Protein AF-A0A0F6YFX2-F1 (afdb_monomer_lite)

Sequence (452 aa):
MERDHGADLSRFRVVQDLFLPDDMHGPFALWHSAVFRRGRPPAFKAYFNPQAYGRGRAQSVVEEALHRLGFDGAWGSLCRTARRGPHLDELKYFALDLVADPKARVKVYVRHHDATAADLEAACSGAESYTPGEVHEFVRAMGGDRERLAARATFTCSALVEGSVRPAATTVYVPICAYAPDDLAVQQRVHAYLVEHGMDPAPYDALVHGYAERPLDAGVGMQSWVAFRRHHDDPRLTVYLATEAAKVHPRGSVPAATGDRLAFASGEAVLRTMSEYDVADHPLVRRLSRGEDATHELLRLTRELCVGLATQRARWVATAGASADAPETRDALELDLARIDAALDARASTRDGFGEELDELLAGRIGPADAIEAIAALLACDAAVQQLLAMIDACGATSLASAPTDAHAALARSVPTARRAIASMRSGAMSVHSAIWEWLDDRYVERFGARS

Foldseek 3Di:
DCVPQVFACPLVVLQVCLFDPPQFDDDDAKDKDWDDDPPDGIWMKIKGFLQRVHQLLSLLSVCVSCVSVQQNLQSVQQCQLQLQACLQWGFGIWMWGRDPDLQTKTKTKTWGAFDFLVSNLRSFVQAPQRDPPPSSVVCCLLLPPDRTPHFATKMKMFIDGPPDSTGNKIKTKDQSLQRFQWQVRNLVSVLVVCVVVVHDCVVVVCVVVVLDPDPGNQATCQFGMWMWMDDPNDIDIDTDGDNCPPHGHGGPDGPPTDPDRPQQPDLVSQLVSLVVDQLCSPSVLVSLCPDPLSQLVLVVLLVLLVVVVVVVVVVVCVVCVVVDPDVVLVVVVVVLVVVVVCVVVVVCVVDDDPDPCVSVVRVVPADSVNSSVSVSVSLNSVSVVVVSVVVSVVVVPPPPPDDDDCVVVVLVPDDPVVNVVVVSVNVSSHRPSSVSVVSVVVVVCVVPVPPD

InterPro domains:
  IPR017795 Aromatic prenyltransferase, NscD-like [PF11991] (36-200)
  IPR033964 Aromatic prenyltransferase [SFLDS00036] (5-229)

Secondary structure (DSSP, 8-state):
-HHHH----HHHHHHHHHH--SS--SS-SEEEEEE--TTSPPEEEEEE-TTTT-TTTHHHHHHHHHHHTT-GGGHHHHHHHTTT-TTTEEEEEEEEE-SSSTTPPEEEEEEETTEEHHHHHHHHTTSTT--TTHHHHHHHHHHTT-SEE-SS-EEEEEEE-TT-SS-SEEEEEE-GGGSSSSHHHHHHHHHHHHHHTT---HHHHHHHHHH-SS-GGG-B-SEEEEEEEEETTEEEEEEEE---SS-PBPTT--TT--------SSHHHHHHHHHTS-GGG-HHHHHHHTSTTHHHHHHHHHHHHHHHHHHHHHHHHHHHTTT---HHHHHHHHHHHHHHHHHHHHHHTT-S--STHHHHHHTTT--HHHHHHHHHHHHHHHHHHHHHHHHHHHHT-S-TT---TTHHHHHTTS-HHHHHHHHHHHTT---HHHHHHHHHHHHHHHHHTT--

Structure (mmCIF, N/CA/C/O backbone):
data_AF-A0A0F6YFX2-F1
#
_entry.id   AF-A0A0F6YFX2-F1
#
loop_
_atom_site.group_PDB
_atom_site.id
_atom_site.type_symbol
_atom_site.label_atom_id
_atom_site.label_alt_id
_atom_site.label_comp_id
_atom_site.label_asym_id
_atom_site.label_entity_id
_atom_site.label_seq_id
_atom_site.pdbx_PDB_ins_code
_atom_site.Cartn_x
_atom_site.Cartn_y
_atom_site.Cartn_z
_atom_site.occupancy
_atom_site.B_iso_or_equiv
_atom_site.auth_seq_id
_atom_site.auth_comp_id
_atom_site.auth_asym_id
_atom_site.auth_atom_id
_atom_site.pdbx_PDB_model_num
ATOM 1 N N . MET A 1 1 ? -20.982 -16.572 1.973 1.00 82.38 1 MET A N 1
ATOM 2 C CA . MET A 1 1 ? -20.831 -15.095 2.073 1.00 82.38 1 MET A CA 1
ATOM 3 C C . MET A 1 1 ? -21.972 -14.374 1.367 1.00 82.38 1 MET A C 1
ATOM 5 O O . MET A 1 1 ? -22.762 -13.755 2.058 1.00 82.38 1 MET A O 1
ATOM 9 N N . GLU A 1 2 ? -22.111 -14.479 0.041 1.00 87.88 2 GLU A N 1
ATOM 10 C CA . GLU A 1 2 ? -23.236 -13.867 -0.698 1.00 87.88 2 GLU A CA 1
ATOM 11 C C . GLU A 1 2 ? -24.591 -14.437 -0.246 1.00 87.88 2 GLU A C 1
ATOM 13 O O . GLU A 1 2 ? -25.407 -13.707 0.302 1.00 87.88 2 GLU A O 1
ATOM 18 N N . ARG A 1 3 ? -24.785 -15.761 -0.343 1.00 88.62 3 ARG A N 1
ATOM 19 C CA . ARG A 1 3 ? -26.034 -16.426 0.076 1.00 88.62 3 ARG A CA 1
ATOM 20 C C . ARG A 1 3 ? -26.391 -16.197 1.549 1.00 88.62 3 ARG A C 1
ATOM 22 O O . ARG A 1 3 ? -27.538 -15.916 1.865 1.00 88.62 3 ARG A O 1
ATOM 29 N N . ASP A 1 4 ? -25.414 -16.344 2.442 1.00 88.25 4 ASP A N 1
ATOM 30 C CA . ASP A 1 4 ? -25.683 -16.414 3.888 1.00 88.25 4 ASP A CA 1
ATOM 31 C C . ASP A 1 4 ? -25.624 -15.039 4.585 1.00 88.25 4 ASP A C 1
ATOM 33 O O . ASP A 1 4 ? -26.126 -14.887 5.697 1.00 88.25 4 ASP A O 1
ATOM 37 N N . HIS A 1 5 ? -25.002 -14.032 3.955 1.00 88.19 5 HIS A N 1
ATOM 38 C CA . HIS A 1 5 ? -24.780 -12.711 4.560 1.00 88.19 5 HIS A CA 1
ATOM 39 C C . HIS A 1 5 ? -25.018 -11.521 3.614 1.00 88.19 5 HIS A C 1
ATOM 41 O O . HIS A 1 5 ? -24.778 -10.385 4.016 1.00 88.19 5 HIS A O 1
ATOM 47 N N . GLY A 1 6 ? -25.466 -11.748 2.375 1.00 89.38 6 GLY A N 1
ATOM 48 C CA . GLY A 1 6 ? -25.773 -10.677 1.421 1.00 89.38 6 GLY A CA 1
ATOM 49 C C . GLY A 1 6 ? -24.551 -9.904 0.915 1.00 89.38 6 GLY A C 1
ATOM 50 O O . GLY A 1 6 ? -24.682 -8.741 0.546 1.00 89.38 6 GLY A O 1
ATOM 51 N N . ALA A 1 7 ? -23.358 -10.510 0.936 1.00 93.81 7 ALA A N 1
ATOM 52 C CA . ALA A 1 7 ? -22.159 -9.893 0.363 1.00 93.81 7 ALA A CA 1
ATOM 53 C C . ALA A 1 7 ? -22.324 -9.677 -1.151 1.00 93.81 7 ALA A C 1
ATOM 55 O O . ALA A 1 7 ? -22.744 -10.599 -1.847 1.00 93.81 7 ALA A O 1
ATOM 56 N N . ASP A 1 8 ? -21.939 -8.506 -1.658 1.00 95.06 8 ASP A N 1
ATOM 57 C CA . ASP A 1 8 ? -21.994 -8.212 -3.092 1.00 95.06 8 ASP A CA 1
ATOM 58 C C . ASP A 1 8 ? -20.695 -8.639 -3.788 1.00 95.06 8 ASP A C 1
ATOM 60 O O . ASP A 1 8 ? -19.607 -8.153 -3.470 1.00 95.06 8 ASP A O 1
ATOM 64 N N . LEU A 1 9 ? -20.819 -9.564 -4.741 1.00 96.38 9 LEU A N 1
ATOM 65 C CA . LEU A 1 9 ? -19.715 -10.105 -5.534 1.00 96.38 9 LEU A CA 1
ATOM 66 C C . LEU A 1 9 ? -19.706 -9.590 -6.981 1.00 96.38 9 LEU A C 1
ATOM 68 O O . LEU A 1 9 ? -18.912 -10.076 -7.786 1.00 96.38 9 LEU A O 1
ATOM 72 N N . SER A 1 10 ? -20.554 -8.621 -7.336 1.00 95.44 10 SER A N 1
ATOM 73 C CA . SER A 1 10 ? -20.630 -8.050 -8.688 1.00 95.44 10 SER A CA 1
ATOM 74 C C . SER A 1 10 ? -19.254 -7.598 -9.203 1.00 95.44 10 SER A C 1
ATOM 76 O O . SER A 1 10 ? -18.747 -8.135 -10.186 1.00 95.44 10 SER A O 1
ATOM 78 N N . ARG A 1 11 ? -18.582 -6.704 -8.468 1.00 96.25 11 ARG A N 1
ATOM 79 C CA . ARG A 1 11 ? -17.242 -6.182 -8.797 1.00 96.25 11 ARG A CA 1
ATOM 80 C C . ARG A 1 11 ? -16.144 -7.237 -8.708 1.00 96.25 11 ARG A C 1
ATOM 82 O O . ARG A 1 11 ? -15.180 -7.167 -9.458 1.00 96.25 11 ARG A O 1
ATOM 89 N N . PHE A 1 12 ? -16.290 -8.217 -7.814 1.00 97.38 12 PHE A N 1
ATOM 90 C CA . PHE A 1 12 ? -15.363 -9.348 -7.727 1.00 97.38 12 PHE A CA 1
ATOM 91 C C . PHE A 1 12 ? -15.342 -10.122 -9.049 1.00 97.38 12 PHE A C 1
ATOM 93 O O . PHE A 1 12 ? -14.275 -10.363 -9.606 1.00 97.38 12 PHE A O 1
ATOM 100 N N . ARG A 1 13 ? -16.523 -10.460 -9.582 1.00 97.25 13 ARG A N 1
ATOM 101 C CA . ARG A 1 13 ? -16.665 -11.263 -10.807 1.00 97.25 13 ARG A CA 1
ATOM 102 C C . ARG A 1 13 ? -16.113 -10.565 -12.051 1.00 97.25 13 ARG A C 1
ATOM 104 O O . ARG A 1 13 ? -15.653 -11.254 -12.951 1.00 97.25 13 ARG A O 1
ATOM 111 N N . VAL A 1 14 ? -16.137 -9.231 -12.083 1.00 97.38 14 VAL A N 1
ATOM 112 C CA . VAL A 1 14 ? -15.634 -8.407 -13.202 1.00 97.38 14 VAL A CA 1
ATOM 113 C C . VAL A 1 14 ? -14.116 -8.515 -13.391 1.00 97.38 14 VAL A C 1
ATOM 115 O O . VAL A 1 14 ? -13.623 -8.387 -14.511 1.00 97.38 14 VAL A O 1
ATOM 118 N N . VAL A 1 15 ? -13.369 -8.729 -12.304 1.00 97.62 15 VAL A N 1
ATOM 119 C CA . VAL A 1 15 ? -11.895 -8.707 -12.322 1.00 97.62 15 VAL A CA 1
ATOM 120 C C . VAL A 1 15 ? -11.255 -10.044 -11.956 1.00 97.62 15 VAL A C 1
ATOM 122 O O . VAL A 1 15 ? -10.034 -10.143 -11.946 1.00 97.62 15 VAL A O 1
ATOM 125 N N . GLN A 1 16 ? -12.041 -11.068 -11.618 1.00 96.75 16 GLN A N 1
ATOM 126 C CA . GLN A 1 16 ? -11.509 -12.328 -11.086 1.00 96.75 16 GLN A CA 1
ATOM 127 C C . GLN A 1 16 ? -10.513 -13.019 -12.035 1.00 96.75 16 GLN A C 1
ATOM 129 O O . GLN A 1 16 ? -9.508 -13.536 -11.564 1.00 96.75 16 GLN A O 1
ATOM 134 N N . ASP A 1 17 ? -10.732 -12.967 -13.351 1.00 95.25 17 ASP A N 1
ATOM 135 C CA . ASP A 1 17 ? -9.848 -13.541 -14.379 1.00 95.25 17 ASP A CA 1
ATOM 136 C C . ASP A 1 17 ? -8.467 -12.864 -14.427 1.00 95.25 17 ASP A C 1
ATOM 138 O O . ASP A 1 17 ? -7.463 -13.492 -14.759 1.00 95.25 17 ASP A O 1
ATOM 142 N N . LEU A 1 18 ? -8.385 -11.592 -14.029 1.00 94.62 18 LEU A N 1
ATOM 143 C CA . LEU A 1 18 ? -7.122 -10.851 -13.957 1.00 94.62 18 LEU A CA 1
ATOM 144 C C . LEU A 1 18 ? -6.258 -11.251 -12.761 1.00 94.62 18 LEU A C 1
ATOM 146 O O . LEU A 1 18 ? -5.068 -10.953 -12.737 1.00 94.62 18 LEU A O 1
ATOM 150 N N . PHE A 1 19 ? -6.848 -11.865 -11.740 1.00 95.88 19 PHE A N 1
ATOM 151 C CA . PHE A 1 19 ? -6.156 -12.146 -10.483 1.00 95.88 19 PHE A CA 1
ATOM 152 C C . PHE A 1 19 ? -6.118 -13.629 -10.119 1.00 95.88 19 PHE A C 1
ATOM 154 O O . PHE A 1 19 ? -5.355 -14.001 -9.230 1.00 95.88 19 PHE A O 1
ATOM 161 N N . LEU A 1 20 ? -6.928 -14.462 -10.777 1.00 95.19 20 LEU A N 1
ATOM 162 C CA . LEU A 1 20 ? -7.048 -15.896 -10.522 1.00 95.19 20 LEU A CA 1
ATOM 163 C C . LEU A 1 20 ? -6.809 -16.711 -11.812 1.00 95.19 20 LEU A C 1
ATOM 165 O O . LEU A 1 20 ? -7.725 -17.403 -12.258 1.00 95.19 20 LEU A O 1
ATOM 169 N N . PRO A 1 21 ? -5.616 -16.617 -12.436 1.00 92.06 21 PRO A N 1
ATOM 170 C CA . PRO A 1 21 ? -5.242 -17.506 -13.533 1.00 92.06 21 PRO A CA 1
ATOM 171 C C . PRO A 1 21 ? -5.081 -18.954 -13.062 1.00 92.06 21 PRO A C 1
ATOM 173 O O . PRO A 1 21 ? -4.841 -19.206 -11.880 1.00 92.06 21 PRO A O 1
ATOM 176 N N . ASP A 1 22 ? -5.140 -19.892 -14.011 1.00 88.88 22 ASP A N 1
ATOM 177 C CA . ASP A 1 22 ? -4.915 -21.319 -13.748 1.00 88.88 22 ASP A CA 1
ATOM 178 C C . ASP A 1 22 ? -3.494 -21.600 -13.228 1.00 88.88 22 ASP A C 1
ATOM 180 O O . ASP A 1 22 ? -3.320 -22.408 -12.314 1.00 88.88 22 ASP A O 1
ATOM 184 N N . ASP A 1 23 ? -2.486 -20.914 -13.780 1.00 88.06 23 ASP A N 1
ATOM 185 C CA . ASP A 1 23 ? -1.097 -20.968 -13.315 1.00 88.06 23 ASP A CA 1
ATOM 186 C C . ASP A 1 23 ? -0.726 -19.653 -12.626 1.00 88.06 23 ASP A C 1
ATOM 188 O O . ASP A 1 23 ? -0.573 -18.607 -13.262 1.00 88.06 23 ASP A O 1
ATOM 192 N N . MET A 1 24 ? -0.655 -19.693 -11.296 1.00 88.81 24 MET A N 1
ATOM 193 C CA . MET A 1 24 ? -0.547 -18.500 -10.471 1.00 88.81 24 MET A CA 1
ATOM 194 C C . MET A 1 24 ? 0.804 -18.411 -9.765 1.00 88.81 24 MET A C 1
ATOM 196 O O . MET A 1 24 ? 1.221 -19.306 -9.029 1.00 88.81 24 MET A O 1
ATOM 200 N N . HIS A 1 25 ? 1.436 -17.248 -9.888 1.00 82.31 25 HIS A N 1
ATOM 201 C CA . HIS A 1 25 ? 2.654 -16.904 -9.173 1.00 82.31 25 HIS A CA 1
ATOM 202 C C . HIS A 1 25 ? 2.379 -16.293 -7.792 1.00 82.31 25 HIS A C 1
ATOM 204 O O . HIS A 1 25 ? 1.430 -15.537 -7.567 1.00 82.31 25 HIS A O 1
ATOM 210 N N . GLY A 1 26 ? 3.320 -16.518 -6.876 1.00 82.81 26 GLY A N 1
ATOM 211 C CA . GLY A 1 26 ? 3.377 -15.835 -5.588 1.00 82.81 26 GLY A CA 1
ATOM 212 C C . GLY A 1 26 ? 2.711 -16.594 -4.436 1.00 82.81 26 GLY A C 1
ATOM 213 O O . GLY A 1 26 ? 2.206 -17.700 -4.600 1.00 82.81 26 GLY A O 1
ATOM 214 N N . PRO A 1 27 ? 2.755 -16.022 -3.221 1.00 82.19 27 PRO A N 1
ATOM 215 C CA . PRO A 1 27 ? 2.501 -16.777 -1.996 1.00 82.19 27 PRO A CA 1
ATOM 216 C C . PRO A 1 27 ? 1.014 -16.935 -1.642 1.00 82.19 27 PRO A C 1
ATOM 218 O O . PRO A 1 27 ? 0.698 -17.592 -0.653 1.00 82.19 27 PRO A O 1
ATOM 221 N N . PHE A 1 28 ? 0.100 -16.298 -2.381 1.00 90.44 28 PHE A N 1
ATOM 222 C CA . PHE A 1 28 ? -1.342 -16.407 -2.158 1.00 90.44 28 PHE A CA 1
ATOM 223 C C . PHE A 1 28 ? -2.127 -16.046 -3.427 1.00 90.44 28 PHE A C 1
ATOM 225 O O . PHE A 1 28 ? -1.640 -15.280 -4.259 1.00 90.44 28 PHE A O 1
ATOM 232 N N . ALA A 1 29 ? -3.352 -16.571 -3.523 1.00 89.88 29 ALA A N 1
ATOM 233 C CA . ALA A 1 29 ? -4.325 -16.213 -4.558 1.00 89.88 29 ALA A CA 1
ATOM 234 C C . ALA A 1 29 ? -5.290 -15.143 -4.063 1.00 89.88 29 ALA A C 1
ATOM 236 O O . ALA A 1 29 ? -5.375 -14.031 -4.585 1.00 89.88 29 ALA A O 1
ATOM 237 N N . LEU A 1 30 ? -6.001 -15.504 -2.998 1.00 94.88 30 LEU A N 1
ATOM 238 C CA . LEU A 1 30 ? -7.088 -14.732 -2.446 1.00 94.88 30 LEU A CA 1
ATOM 239 C C . LEU A 1 30 ? -7.053 -14.832 -0.924 1.00 94.88 30 LEU A C 1
ATOM 241 O O . LEU A 1 30 ? -7.056 -15.926 -0.360 1.00 94.88 30 LEU A O 1
ATOM 245 N N . TRP A 1 31 ? -7.078 -13.683 -0.261 1.00 96.88 31 TRP A N 1
ATOM 246 C CA . TRP A 1 31 ? -7.463 -13.584 1.143 1.00 96.88 31 TRP A CA 1
ATOM 247 C C . TRP A 1 31 ? -8.812 -12.890 1.263 1.00 96.88 31 TRP A C 1
ATOM 249 O O . TRP A 1 31 ? -9.232 -12.141 0.380 1.00 96.88 31 TRP A O 1
ATOM 259 N N . HIS A 1 32 ? -9.484 -13.099 2.390 1.00 96.00 32 HIS A N 1
ATOM 260 C CA . HIS A 1 32 ? -10.689 -12.356 2.719 1.00 96.00 32 HIS A CA 1
ATOM 261 C C . HIS A 1 32 ? -10.628 -11.812 4.144 1.00 96.00 32 HIS A C 1
ATOM 263 O O . HIS A 1 32 ? -9.914 -12.320 5.004 1.00 96.00 32 HIS A O 1
ATOM 269 N N . SER A 1 33 ? -11.399 -10.758 4.398 1.00 95.81 33 SER A N 1
ATOM 270 C CA . SER A 1 33 ? -11.583 -10.185 5.733 1.00 95.81 33 SER A CA 1
ATOM 271 C C . SER A 1 33 ? -13.068 -10.045 6.028 1.00 95.81 33 SER A C 1
ATOM 273 O O . SER A 1 33 ? -13.851 -9.716 5.136 1.00 95.81 33 SER A O 1
ATOM 275 N N . ALA A 1 34 ? -13.442 -10.284 7.283 1.00 95.50 34 ALA A N 1
ATOM 276 C CA . ALA A 1 34 ? -14.745 -9.939 7.830 1.00 95.50 34 ALA A CA 1
ATOM 277 C C . ALA A 1 34 ? -14.584 -8.761 8.800 1.00 95.50 34 ALA A C 1
ATOM 279 O O . ALA A 1 34 ? -13.667 -8.733 9.620 1.00 95.50 34 ALA A O 1
ATOM 280 N N . VAL A 1 35 ? -15.470 -7.776 8.694 1.00 94.81 35 VAL A N 1
ATOM 281 C CA . VAL A 1 35 ? -15.490 -6.571 9.521 1.00 94.81 35 VAL A CA 1
ATOM 282 C C . VAL A 1 35 ? -16.757 -6.585 10.355 1.00 94.81 35 VAL A C 1
ATOM 284 O O . VAL A 1 35 ? -17.862 -6.489 9.822 1.00 94.81 35 VAL A O 1
ATOM 287 N N . PHE A 1 36 ? -16.582 -6.642 11.671 1.00 94.62 36 PHE A N 1
ATOM 288 C CA . PHE A 1 36 ? -17.675 -6.600 12.632 1.00 94.62 36 PHE A CA 1
ATOM 289 C C . PHE A 1 36 ? -17.810 -5.195 13.213 1.00 94.62 36 PHE A C 1
ATOM 291 O O . PHE A 1 36 ? -16.828 -4.563 13.602 1.00 94.62 36 PHE A O 1
ATOM 298 N N . ARG A 1 37 ? -19.044 -4.693 13.268 1.00 92.69 37 ARG A N 1
ATOM 299 C CA . ARG A 1 37 ? -19.394 -3.448 13.958 1.00 92.69 37 ARG A CA 1
ATOM 300 C C . ARG A 1 37 ? -20.610 -3.706 14.828 1.00 92.69 37 ARG A C 1
ATOM 302 O O . ARG A 1 37 ? -21.523 -4.420 14.420 1.00 92.69 37 ARG A O 1
ATOM 309 N N . ARG A 1 38 ? -20.636 -3.106 16.019 1.00 94.19 38 ARG A N 1
ATOM 310 C CA . ARG A 1 38 ? -21.748 -3.267 16.960 1.00 94.19 38 ARG A CA 1
ATOM 311 C C . ARG A 1 38 ? -23.076 -2.906 16.282 1.00 94.19 38 ARG A C 1
ATOM 313 O O . ARG A 1 38 ? -23.203 -1.828 15.706 1.00 94.19 38 ARG A O 1
ATOM 320 N N . GLY A 1 39 ? -24.045 -3.819 16.347 1.00 93.81 39 GLY A N 1
ATOM 321 C CA . GLY A 1 39 ? -25.389 -3.622 15.795 1.00 93.81 39 GLY A CA 1
ATOM 322 C C . GLY A 1 39 ? -25.475 -3.592 14.264 1.00 93.81 39 GLY A C 1
ATOM 323 O O . GLY A 1 39 ? -26.480 -3.130 13.732 1.00 93.81 39 GLY A O 1
ATOM 324 N N . ARG A 1 40 ? -24.441 -4.038 13.538 1.00 90.69 40 ARG A N 1
ATOM 325 C CA . ARG A 1 40 ? -24.438 -4.103 12.068 1.00 90.69 40 ARG A CA 1
ATOM 326 C C . ARG A 1 40 ? -24.117 -5.523 11.593 1.00 90.69 40 ARG A C 1
ATOM 328 O O . ARG A 1 40 ? -23.359 -6.216 12.274 1.00 90.69 40 ARG A O 1
ATOM 335 N N . PRO A 1 41 ? -24.648 -5.951 10.432 1.00 89.69 41 PRO A N 1
ATOM 336 C CA . PRO A 1 41 ? -24.225 -7.204 9.820 1.00 89.69 41 PRO A CA 1
ATOM 337 C C . PRO A 1 41 ? -22.723 -7.162 9.484 1.00 89.69 41 PRO A C 1
ATOM 339 O O . PRO A 1 41 ? -22.168 -6.072 9.284 1.00 89.69 41 PRO A O 1
ATOM 342 N N . PRO A 1 42 ? -22.054 -8.326 9.426 1.00 92.31 42 PRO A N 1
ATOM 343 C CA . PRO A 1 42 ? -20.661 -8.392 9.013 1.00 92.31 42 PRO A CA 1
ATOM 344 C C . PRO A 1 42 ? -20.507 -7.884 7.579 1.00 92.31 42 PRO A C 1
ATOM 346 O O . PRO A 1 42 ? -21.267 -8.259 6.690 1.00 92.31 42 PRO A O 1
ATOM 349 N N . ALA A 1 43 ? -19.502 -7.042 7.358 1.00 93.19 43 ALA A N 1
ATOM 350 C CA . ALA A 1 43 ? -19.090 -6.629 6.021 1.00 93.19 43 ALA A CA 1
ATOM 351 C C . ALA A 1 43 ? -17.859 -7.425 5.592 1.00 93.19 43 ALA A C 1
ATOM 353 O O . ALA A 1 43 ? -17.021 -7.770 6.425 1.00 93.19 43 ALA A O 1
ATOM 354 N N . PHE A 1 44 ? -17.714 -7.682 4.297 1.00 96.00 44 PHE A N 1
ATOM 355 C CA . PHE A 1 44 ? -16.647 -8.536 3.786 1.00 96.00 44 PHE A CA 1
ATOM 356 C C . PHE A 1 44 ? -15.744 -7.813 2.800 1.00 96.00 44 PHE A C 1
ATOM 358 O O . PHE A 1 44 ? -16.136 -6.819 2.193 1.00 96.00 44 PHE A O 1
ATOM 365 N N . LYS A 1 45 ? -14.517 -8.314 2.661 1.00 97.81 45 LYS A N 1
ATOM 366 C CA . LYS A 1 45 ? -13.537 -7.825 1.690 1.00 97.81 45 LYS A CA 1
ATOM 367 C C . LYS A 1 45 ? -12.794 -8.982 1.050 1.00 97.81 45 LYS A C 1
ATOM 369 O O . LYS A 1 45 ? -12.484 -9.944 1.750 1.00 97.81 45 LYS A O 1
ATOM 374 N N . ALA A 1 46 ? -12.459 -8.837 -0.225 1.00 98.06 46 ALA A N 1
ATOM 375 C CA . ALA A 1 46 ? -11.554 -9.718 -0.958 1.00 98.06 46 ALA A CA 1
ATOM 376 C C . ALA A 1 46 ? -10.209 -9.019 -1.176 1.00 98.06 46 ALA A C 1
ATOM 378 O O . ALA A 1 46 ? -10.188 -7.812 -1.404 1.00 98.06 46 ALA A O 1
ATOM 379 N N . TYR A 1 47 ? -9.112 -9.770 -1.113 1.00 98.38 47 TYR A N 1
ATOM 380 C CA . TYR A 1 47 ? -7.747 -9.311 -1.362 1.00 98.38 47 TYR A CA 1
ATOM 381 C C . TYR A 1 47 ? -7.090 -10.250 -2.366 1.00 98.38 47 TYR A C 1
ATOM 383 O O . TYR A 1 47 ? -6.839 -11.412 -2.057 1.00 98.38 47 TYR A O 1
ATOM 391 N N . PHE A 1 48 ? -6.805 -9.727 -3.544 1.00 98.00 48 PHE A N 1
ATOM 392 C CA . PHE A 1 48 ? -6.140 -10.400 -4.642 1.00 98.00 48 PHE A CA 1
ATOM 393 C C . PHE A 1 48 ? -4.641 -10.115 -4.643 1.00 98.00 48 PHE A C 1
ATOM 395 O O . PHE A 1 48 ? -4.193 -9.083 -4.128 1.00 98.00 48 PHE A O 1
ATOM 402 N N . ASN A 1 49 ? -3.884 -11.011 -5.273 1.00 95.75 49 ASN A N 1
ATOM 403 C CA . ASN A 1 49 ? -2.465 -10.848 -5.559 1.00 95.75 49 ASN A CA 1
ATOM 404 C C . ASN A 1 49 ? -2.257 -10.209 -6.948 1.00 95.75 49 ASN A C 1
ATOM 406 O O . ASN A 1 49 ? -2.431 -10.895 -7.953 1.00 95.75 49 ASN A O 1
ATOM 410 N N . PRO A 1 50 ? -1.823 -8.936 -7.053 1.00 92.50 50 PRO A N 1
ATOM 411 C CA . PRO A 1 50 ? -1.503 -8.311 -8.340 1.00 92.50 50 PRO A CA 1
ATOM 412 C C . PRO A 1 50 ? -0.402 -9.025 -9.126 1.00 92.50 50 PRO A C 1
ATOM 414 O O . PRO A 1 50 ? -0.267 -8.819 -10.324 1.00 92.50 50 PRO A O 1
ATOM 417 N N . GLN A 1 51 ? 0.401 -9.853 -8.460 1.00 88.56 51 GLN A N 1
ATOM 418 C CA . GLN A 1 51 ? 1.546 -10.549 -9.041 1.00 88.56 51 GLN A CA 1
ATOM 419 C C . GLN A 1 51 ? 1.193 -11.972 -9.466 1.00 88.56 51 GLN A C 1
ATOM 421 O O . GLN A 1 51 ? 2.093 -12.798 -9.585 1.00 88.56 51 GLN A O 1
ATOM 426 N N . ALA A 1 52 ? -0.093 -12.268 -9.677 1.00 88.62 52 ALA A N 1
ATOM 427 C CA . ALA A 1 52 ? -0.558 -13.576 -10.133 1.00 88.62 52 ALA A CA 1
ATOM 428 C C . ALA A 1 52 ? 0.137 -14.035 -11.432 1.00 88.62 52 ALA A C 1
ATOM 430 O O . ALA A 1 52 ? 0.385 -15.221 -11.590 1.00 88.62 52 ALA A O 1
ATOM 431 N N . TYR A 1 53 ? 0.549 -13.095 -12.290 1.00 81.75 53 TYR A N 1
ATOM 432 C CA . TYR A 1 53 ? 1.337 -13.328 -13.512 1.00 81.75 53 TYR A CA 1
ATOM 433 C C . TYR A 1 53 ? 2.820 -12.926 -13.363 1.00 81.75 53 TYR A C 1
ATOM 435 O O . TYR A 1 53 ? 3.488 -12.568 -14.330 1.00 81.75 53 TYR A O 1
ATOM 443 N N . GLY A 1 54 ? 3.330 -12.878 -12.132 1.00 78.75 54 GLY A N 1
ATOM 444 C CA . GLY A 1 54 ? 4.665 -12.378 -11.814 1.00 78.75 54 GLY A CA 1
ATOM 445 C C . GLY A 1 54 ? 4.725 -10.868 -11.541 1.00 78.75 54 GLY A C 1
ATOM 446 O O . GLY A 1 54 ? 3.796 -10.099 -11.795 1.00 78.75 54 GLY A O 1
ATOM 447 N N . ARG A 1 55 ? 5.854 -10.423 -10.975 1.00 77.00 55 ARG A N 1
ATOM 448 C CA . ARG A 1 55 ? 6.021 -9.055 -10.444 1.00 77.00 55 ARG A CA 1
ATOM 449 C C . ARG A 1 55 ? 5.982 -7.968 -11.519 1.00 77.00 55 ARG A C 1
ATOM 451 O O . ARG A 1 55 ? 5.443 -6.897 -11.256 1.00 77.00 55 ARG A O 1
ATOM 458 N N . GLY A 1 56 ? 6.513 -8.245 -12.712 1.00 70.06 56 GLY A N 1
ATOM 459 C CA . GLY A 1 56 ? 6.522 -7.290 -13.827 1.00 70.06 56 GLY A CA 1
ATOM 460 C C . GLY A 1 56 ? 5.114 -6.934 -14.312 1.00 70.06 56 GLY A C 1
ATOM 461 O O . GLY A 1 56 ? 4.841 -5.789 -14.651 1.00 70.06 56 GLY A O 1
ATOM 462 N N . ARG A 1 57 ? 4.173 -7.882 -14.250 1.00 76.62 57 ARG A N 1
ATOM 463 C CA . ARG A 1 57 ? 2.797 -7.700 -14.739 1.00 76.62 57 ARG A CA 1
ATOM 464 C C . ARG A 1 57 ? 1.881 -6.957 -13.768 1.00 76.62 57 ARG A C 1
ATOM 466 O O . ARG A 1 57 ? 0.808 -6.519 -14.181 1.00 76.62 57 ARG A O 1
ATOM 473 N N . ALA A 1 58 ? 2.297 -6.747 -12.520 1.00 84.50 58 ALA A N 1
ATOM 474 C CA . ALA A 1 58 ? 1.426 -6.218 -11.470 1.00 84.50 58 ALA A CA 1
ATOM 475 C C . ALA A 1 58 ? 0.786 -4.864 -11.805 1.00 84.50 58 ALA A C 1
ATOM 477 O O . ALA A 1 58 ? -0.391 -4.658 -11.519 1.00 84.50 58 ALA A O 1
ATOM 478 N N . GLN A 1 59 ? 1.526 -3.951 -12.442 1.00 82.75 59 GLN A N 1
ATOM 479 C CA . GLN A 1 59 ? 0.972 -2.653 -12.838 1.00 82.75 59 GLN A CA 1
ATOM 480 C C . GLN A 1 59 ? -0.117 -2.801 -13.909 1.00 82.75 59 GLN A C 1
ATOM 482 O O . GLN A 1 59 ? -1.196 -2.240 -13.754 1.00 82.75 59 GLN A O 1
ATOM 487 N N . SER A 1 60 ? 0.137 -3.614 -14.942 1.00 77.81 60 SER A N 1
ATOM 488 C CA . SER A 1 60 ? -0.818 -3.867 -16.034 1.00 77.81 60 SER A CA 1
ATOM 489 C C . SER A 1 60 ? -2.118 -4.505 -15.540 1.00 77.81 60 SER A C 1
ATOM 491 O O . SER A 1 60 ? -3.204 -4.123 -15.968 1.00 77.81 60 SER A O 1
ATOM 493 N N . VAL A 1 61 ? -2.007 -5.436 -14.588 1.00 89.56 61 VAL A N 1
ATOM 494 C CA . VAL A 1 61 ? -3.142 -6.127 -13.969 1.00 89.56 61 VAL A CA 1
ATOM 495 C C . VAL A 1 61 ? -3.986 -5.150 -13.151 1.00 89.56 61 VAL A C 1
ATOM 497 O O . VAL A 1 61 ? -5.209 -5.146 -13.264 1.00 89.56 61 VAL A O 1
ATOM 500 N N . VAL A 1 62 ? -3.349 -4.295 -12.342 1.00 93.25 62 VAL A N 1
ATOM 501 C CA . VAL A 1 62 ? -4.068 -3.319 -11.510 1.00 93.25 62 VAL A CA 1
ATOM 502 C C . VAL A 1 62 ? -4.733 -2.239 -12.357 1.00 93.25 62 VAL A C 1
ATOM 504 O O . VAL A 1 62 ? -5.881 -1.905 -12.083 1.00 93.25 62 VAL A O 1
ATOM 507 N N . GLU A 1 63 ? -4.059 -1.696 -13.371 1.00 88.38 63 GLU A N 1
ATOM 508 C CA . GLU A 1 63 ? -4.666 -0.682 -14.239 1.00 88.38 63 GLU A CA 1
ATOM 509 C C . GLU A 1 63 ? -5.851 -1.253 -15.028 1.00 88.38 63 GLU A C 1
ATOM 511 O O . GLU A 1 63 ? -6.910 -0.632 -15.071 1.00 88.38 63 GLU A O 1
ATOM 516 N N . GLU A 1 64 ? -5.721 -2.461 -15.585 1.00 88.69 64 GLU A N 1
ATOM 517 C CA . GLU A 1 64 ? -6.832 -3.148 -16.254 1.00 88.69 64 GLU A CA 1
ATOM 518 C C . GLU A 1 64 ? -8.004 -3.393 -15.292 1.00 88.69 64 GLU A C 1
ATOM 520 O O . GLU A 1 64 ? -9.156 -3.135 -15.635 1.00 88.69 64 GLU A O 1
ATOM 525 N N . ALA A 1 65 ? -7.733 -3.815 -14.054 1.00 96.25 65 ALA A N 1
ATOM 526 C CA . ALA A 1 65 ? -8.778 -3.986 -13.050 1.00 96.25 65 ALA A CA 1
ATOM 527 C C . ALA A 1 65 ? -9.479 -2.662 -12.704 1.00 96.25 65 ALA A C 1
ATOM 529 O O . ALA A 1 65 ? -10.694 -2.639 -12.517 1.00 96.25 65 ALA A O 1
ATOM 530 N N . LEU A 1 66 ? -8.737 -1.554 -12.623 1.00 94.44 66 LEU A N 1
ATOM 531 C CA . LEU A 1 66 ? -9.311 -0.226 -12.401 1.00 94.44 66 LEU A CA 1
ATOM 532 C C . LEU A 1 66 ? -10.178 0.208 -13.581 1.00 94.44 66 LEU A C 1
ATOM 534 O O . LEU A 1 66 ? -11.296 0.659 -13.349 1.00 94.44 66 LEU A O 1
ATOM 538 N N . HIS A 1 67 ? -9.706 0.010 -14.812 1.00 90.38 67 HIS A N 1
ATOM 539 C CA . HIS A 1 67 ? -10.459 0.288 -16.034 1.00 90.38 67 HIS A CA 1
ATOM 540 C C . HIS A 1 67 ? -11.802 -0.456 -16.050 1.00 90.38 67 HIS A C 1
ATOM 542 O O . HIS A 1 67 ? -12.858 0.168 -16.120 1.00 90.38 67 HIS A O 1
ATOM 548 N N . ARG A 1 68 ? -11.791 -1.784 -15.860 1.00 94.94 68 ARG A N 1
ATOM 549 C CA . ARG A 1 68 ? -13.023 -2.600 -15.840 1.00 94.94 68 ARG A CA 1
ATOM 550 C C . ARG A 1 68 ? -14.010 -2.201 -14.743 1.00 94.94 68 ARG A C 1
ATOM 552 O O . ARG A 1 68 ? -15.198 -2.495 -14.840 1.00 94.94 68 ARG A O 1
ATOM 559 N N . LEU A 1 69 ? -13.521 -1.565 -13.681 1.00 95.25 69 LEU A N 1
ATOM 560 C CA . LEU A 1 69 ? -14.330 -1.076 -12.569 1.00 95.25 69 LEU A CA 1
ATOM 561 C C . LEU A 1 69 ? -14.719 0.407 -12.704 1.00 95.25 69 LEU A C 1
ATOM 563 O O . LEU A 1 69 ? -15.378 0.912 -11.796 1.00 95.25 69 LEU A O 1
ATOM 567 N N . GLY A 1 70 ? -14.321 1.097 -13.780 1.00 93.38 70 GLY A N 1
ATOM 568 C CA . GLY A 1 70 ? -14.644 2.506 -14.043 1.00 93.38 70 GLY A CA 1
ATOM 569 C C . GLY A 1 70 ? -13.758 3.528 -13.315 1.00 93.38 70 GLY A C 1
ATOM 570 O O . GLY A 1 70 ? -14.218 4.618 -12.986 1.00 93.38 70 GLY A O 1
ATOM 571 N N . PHE A 1 71 ? -12.502 3.181 -13.013 1.00 93.00 71 PHE A N 1
ATOM 572 C CA . PHE A 1 71 ? -11.537 4.012 -12.270 1.00 93.00 71 PHE A CA 1
ATOM 573 C C . PHE A 1 71 ? -10.355 4.494 -13.130 1.00 93.00 71 PHE A C 1
ATOM 575 O O . PHE A 1 71 ? -9.262 4.718 -12.607 1.00 93.00 71 PHE A O 1
ATOM 582 N N . ASP A 1 72 ? -10.549 4.676 -14.436 1.00 82.44 72 ASP A N 1
ATOM 583 C CA . ASP A 1 72 ? -9.497 5.070 -15.389 1.00 82.44 72 ASP A CA 1
ATOM 584 C C . ASP A 1 72 ? -8.684 6.291 -14.943 1.00 82.44 72 ASP A C 1
ATOM 586 O O . ASP A 1 72 ? -7.450 6.292 -14.972 1.00 82.44 72 ASP A O 1
ATOM 590 N N . GLY A 1 73 ? -9.373 7.326 -14.455 1.00 81.44 73 GLY A N 1
ATOM 591 C CA . GLY A 1 73 ? -8.746 8.571 -14.011 1.00 81.44 73 GLY A CA 1
ATOM 592 C C . GLY A 1 73 ? -7.882 8.435 -12.752 1.00 81.44 73 GLY A C 1
ATOM 593 O O . GLY A 1 73 ? -7.090 9.329 -12.461 1.00 81.44 73 GLY A O 1
ATOM 594 N N . ALA A 1 74 ? -7.995 7.332 -12.004 1.00 87.31 74 ALA A N 1
ATOM 595 C CA . ALA A 1 74 ? -7.275 7.141 -10.748 1.00 87.31 74 ALA A CA 1
ATOM 596 C C . ALA A 1 74 ? -5.832 6.648 -10.933 1.00 87.31 74 ALA A C 1
ATOM 598 O O . ALA A 1 74 ? -5.009 6.825 -10.027 1.00 87.31 74 ALA A O 1
ATOM 599 N N . TRP A 1 75 ? -5.505 6.045 -12.084 1.00 85.25 75 TRP A N 1
ATOM 600 C CA . TRP A 1 75 ? -4.210 5.391 -12.303 1.00 85.25 75 TRP A CA 1
ATOM 601 C C . TRP A 1 75 ? -3.025 6.339 -12.097 1.00 85.25 75 TRP A C 1
ATOM 603 O O . TRP A 1 75 ? -2.129 6.044 -11.306 1.00 85.25 75 TRP A O 1
ATOM 613 N N . GLY A 1 76 ? -3.067 7.533 -12.697 1.00 77.56 76 GLY A N 1
ATOM 614 C CA . GLY A 1 76 ? -2.000 8.528 -12.541 1.00 77.56 76 GLY A CA 1
ATOM 615 C C . GLY A 1 76 ? -1.771 8.941 -11.082 1.00 77.56 76 GLY A C 1
ATOM 616 O O . GLY A 1 76 ? -0.638 9.185 -10.669 1.00 77.56 76 GLY A O 1
ATOM 617 N N . SER A 1 77 ? -2.825 8.961 -10.255 1.00 81.31 77 SER A N 1
ATOM 618 C CA . SER A 1 77 ? -2.671 9.228 -8.823 1.00 81.31 77 SER A CA 1
ATOM 619 C C . SER A 1 77 ? -2.060 8.065 -8.051 1.00 81.31 77 SER A C 1
ATOM 621 O O . SER A 1 77 ? -1.337 8.310 -7.088 1.00 81.31 77 SER A O 1
ATOM 623 N N . LEU A 1 78 ? -2.330 6.824 -8.451 1.00 84.31 78 LEU A N 1
ATOM 624 C CA . LEU A 1 78 ? -1.737 5.637 -7.835 1.00 84.31 78 LEU A CA 1
ATOM 625 C C . LEU A 1 78 ? -0.260 5.475 -8.204 1.00 84.31 78 LEU A C 1
ATOM 627 O O . LEU A 1 78 ? 0.532 5.076 -7.352 1.00 84.31 78 LEU A O 1
ATOM 631 N N . CYS A 1 79 ? 0.140 5.853 -9.423 1.00 79.00 79 CYS A N 1
ATOM 632 C CA . CYS A 1 79 ? 1.551 5.885 -9.818 1.00 79.00 79 CYS A CA 1
ATOM 633 C C . CYS A 1 79 ? 2.387 6.770 -8.882 1.00 79.00 79 CYS A C 1
ATOM 635 O O . CYS A 1 79 ? 3.506 6.402 -8.536 1.00 79.00 79 CYS A O 1
ATOM 637 N N . ARG A 1 80 ? 1.826 7.883 -8.383 1.00 77.81 80 ARG A N 1
ATOM 638 C CA . ARG A 1 80 ? 2.501 8.741 -7.392 1.00 77.81 80 ARG A CA 1
ATOM 639 C C . ARG A 1 80 ? 2.735 8.045 -6.050 1.00 77.81 80 ARG A C 1
ATOM 641 O O . ARG A 1 80 ? 3.737 8.318 -5.395 1.00 77.81 80 ARG A O 1
ATOM 648 N N . THR A 1 81 ? 1.849 7.132 -5.650 1.00 83.50 81 THR A N 1
ATOM 649 C CA . THR A 1 81 ? 2.039 6.314 -4.444 1.00 83.50 81 THR A CA 1
ATOM 650 C C . THR A 1 81 ? 3.182 5.313 -4.625 1.00 83.50 81 THR A C 1
ATOM 652 O O . THR A 1 81 ? 3.865 5.020 -3.654 1.00 83.50 81 THR A O 1
ATOM 655 N N . ALA A 1 82 ? 3.452 4.845 -5.848 1.00 83.00 82 ALA A N 1
ATOM 656 C CA . ALA A 1 82 ? 4.557 3.934 -6.169 1.00 83.00 82 ALA A CA 1
ATOM 657 C C . ALA A 1 82 ? 5.706 4.604 -6.956 1.00 83.00 82 ALA A C 1
ATOM 659 O O . ALA A 1 82 ? 6.309 3.998 -7.846 1.00 83.00 82 ALA A O 1
ATOM 660 N N . ARG A 1 83 ? 6.000 5.875 -6.650 1.00 76.88 83 ARG A N 1
ATOM 661 C CA . ARG A 1 83 ? 6.921 6.713 -7.441 1.00 76.88 83 ARG A CA 1
ATOM 662 C C . ARG A 1 83 ? 8.375 6.229 -7.458 1.00 76.88 83 ARG A C 1
ATOM 664 O O . ARG A 1 83 ? 9.103 6.569 -8.379 1.00 76.88 83 ARG A O 1
ATOM 671 N N . ARG A 1 84 ? 8.804 5.433 -6.470 1.00 73.88 84 ARG A N 1
ATOM 672 C CA . ARG A 1 84 ? 10.185 4.924 -6.345 1.00 73.88 84 ARG A CA 1
ATOM 673 C C . ARG A 1 84 ? 10.382 3.601 -7.099 1.00 73.88 84 ARG A C 1
ATOM 675 O O . ARG A 1 84 ? 11.356 2.891 -6.868 1.00 73.88 84 ARG A O 1
ATOM 682 N N . GLY A 1 85 ? 9.438 3.239 -7.972 1.00 64.56 85 GLY A N 1
ATOM 683 C CA . GLY A 1 85 ? 9.495 2.043 -8.809 1.00 64.56 85 GLY A CA 1
ATOM 684 C C . GLY A 1 85 ? 9.185 0.726 -8.074 1.00 64.56 85 GLY A C 1
ATOM 685 O O . GLY A 1 85 ? 9.374 0.637 -6.876 1.00 64.56 85 GLY A O 1
ATOM 686 N N . PRO A 1 86 ? 8.787 -0.354 -8.768 1.00 66.00 86 PRO A N 1
ATOM 687 C CA . PRO A 1 86 ? 8.300 -1.638 -8.270 1.00 66.00 86 PRO A CA 1
ATOM 688 C C . PRO A 1 86 ? 9.339 -2.475 -7.526 1.00 66.00 86 PRO A C 1
ATOM 690 O O . PRO A 1 86 ? 8.979 -3.512 -6.961 1.00 66.00 86 PRO A O 1
ATOM 693 N N . HIS A 1 87 ? 10.614 -2.074 -7.525 1.00 69.31 87 HIS A N 1
ATOM 694 C CA . HIS A 1 87 ? 11.626 -2.716 -6.685 1.00 69.31 87 HIS A CA 1
ATOM 695 C C . HIS A 1 87 ? 11.622 -2.140 -5.266 1.00 69.31 87 HIS A C 1
ATOM 697 O O . HIS A 1 87 ? 11.861 -2.892 -4.321 1.00 69.31 87 HIS A O 1
ATOM 703 N N . LEU A 1 88 ? 11.300 -0.848 -5.104 1.00 76.94 88 LEU A N 1
ATOM 704 C CA . LEU A 1 88 ? 11.109 -0.220 -3.794 1.00 76.94 88 LEU A CA 1
ATOM 705 C C . LEU A 1 88 ? 9.641 -0.045 -3.400 1.00 76.94 88 LEU A C 1
ATOM 707 O O . LEU A 1 88 ? 9.354 -0.009 -2.213 1.00 76.94 88 LEU A O 1
ATOM 711 N N . ASP A 1 89 ? 8.726 0.024 -4.356 1.00 84.81 89 ASP A N 1
ATOM 712 C CA . ASP A 1 89 ? 7.299 0.303 -4.210 1.00 84.81 89 ASP A CA 1
ATOM 713 C C . ASP A 1 89 ? 6.481 -0.770 -4.952 1.00 84.81 89 ASP A C 1
ATOM 715 O O . ASP A 1 89 ? 5.987 -0.587 -6.063 1.00 84.81 89 ASP A O 1
ATOM 719 N N . GLU A 1 90 ? 6.357 -1.941 -4.335 1.00 86.81 90 GLU A N 1
ATOM 720 C CA . GLU A 1 90 ? 5.747 -3.136 -4.920 1.00 86.81 90 GLU A CA 1
ATOM 721 C C . GLU A 1 90 ? 4.214 -3.125 -4.763 1.00 86.81 90 GLU A C 1
ATOM 723 O O . GLU A 1 90 ? 3.699 -3.144 -3.644 1.00 86.81 90 GLU A O 1
ATOM 728 N N . LEU A 1 91 ? 3.460 -3.197 -5.866 1.00 90.50 91 LEU A N 1
ATOM 729 C CA . LEU A 1 91 ? 2.012 -3.452 -5.819 1.00 90.50 91 LEU A CA 1
ATOM 730 C C . LEU A 1 91 ? 1.751 -4.852 -5.251 1.00 90.50 91 LEU A C 1
ATOM 732 O O . LEU A 1 91 ? 2.064 -5.857 -5.895 1.00 90.50 91 LEU A O 1
ATOM 736 N N . LYS A 1 92 ? 1.200 -4.916 -4.033 1.00 92.19 92 LYS A N 1
ATOM 737 C CA . LYS A 1 92 ? 1.111 -6.169 -3.267 1.00 92.19 92 LYS A CA 1
ATOM 738 C C . LYS A 1 92 ? -0.289 -6.722 -3.104 1.00 92.19 92 LYS A C 1
ATOM 740 O O . LYS A 1 92 ? -0.454 -7.937 -3.134 1.00 92.19 92 LYS A O 1
ATOM 745 N N . TYR A 1 93 ? -1.275 -5.854 -2.911 1.00 96.62 93 TYR A N 1
ATOM 746 C CA . TYR A 1 93 ? -2.663 -6.271 -2.747 1.00 96.62 93 TYR A CA 1
ATOM 747 C C . TYR A 1 93 ? -3.574 -5.377 -3.576 1.00 96.62 93 TYR A C 1
ATOM 749 O O . TYR A 1 93 ? -3.442 -4.151 -3.554 1.00 96.62 93 TYR A O 1
ATOM 757 N N . PHE A 1 94 ? -4.533 -5.997 -4.249 1.00 98.06 94 PHE A N 1
ATOM 758 C CA . PHE A 1 94 ? -5.704 -5.323 -4.795 1.00 98.06 94 PHE A CA 1
ATOM 759 C C . PHE A 1 94 ? -6.915 -5.818 -4.017 1.00 98.06 94 PHE A C 1
ATOM 761 O O . PHE A 1 94 ? -7.081 -7.022 -3.863 1.00 98.06 94 PHE A O 1
ATOM 768 N N . ALA A 1 95 ? -7.738 -4.932 -3.469 1.00 98.38 95 ALA A N 1
ATOM 769 C CA . ALA A 1 95 ? -8.829 -5.348 -2.603 1.00 98.38 95 ALA A CA 1
ATOM 770 C C . ALA A 1 95 ? -10.143 -4.637 -2.900 1.00 98.38 95 ALA A C 1
ATOM 772 O O . ALA A 1 95 ? -10.170 -3.467 -3.276 1.00 98.38 95 ALA A O 1
ATOM 773 N N . LEU A 1 96 ? -11.231 -5.366 -2.677 1.00 98.31 96 LEU A N 1
ATOM 774 C CA . LEU A 1 96 ? -12.600 -4.917 -2.885 1.00 98.31 96 LEU A CA 1
ATOM 775 C C . LEU A 1 96 ? -13.372 -5.015 -1.574 1.00 98.31 96 LEU A C 1
ATOM 777 O O . LEU A 1 96 ? -13.332 -6.057 -0.915 1.00 98.31 96 LEU A O 1
ATOM 781 N N . ASP A 1 97 ? -14.101 -3.959 -1.214 1.00 97.75 97 ASP A N 1
ATOM 782 C CA . ASP A 1 97 ? -15.203 -4.088 -0.260 1.00 97.75 97 ASP A CA 1
ATOM 783 C C . ASP A 1 97 ? -16.377 -4.808 -0.962 1.00 97.75 97 ASP A C 1
ATOM 785 O O . ASP A 1 97 ? -16.839 -4.367 -2.011 1.00 97.75 97 ASP A O 1
ATOM 789 N N . LEU A 1 98 ? -16.853 -5.919 -0.392 1.00 96.44 98 LEU A N 1
ATOM 790 C CA . LEU A 1 98 ? -17.892 -6.793 -0.963 1.00 96.44 98 LEU A CA 1
ATOM 791 C C . LEU A 1 98 ? -19.281 -6.410 -0.435 1.00 96.44 98 LEU A C 1
ATOM 793 O O . LEU A 1 98 ? -19.953 -7.187 0.252 1.00 96.44 98 LEU A O 1
ATOM 797 N N . VAL A 1 99 ? -19.668 -5.160 -0.674 1.00 91.81 99 VAL A N 1
ATOM 798 C CA . VAL A 1 99 ? -20.928 -4.570 -0.209 1.00 91.81 99 VAL A CA 1
ATOM 799 C C . VAL A 1 99 ? -21.555 -3.745 -1.328 1.00 91.81 99 VAL A C 1
ATOM 801 O O . VAL A 1 99 ? -20.854 -3.002 -2.009 1.00 91.81 99 VAL A O 1
ATOM 804 N N . ALA A 1 100 ? -22.874 -3.854 -1.484 1.00 86.38 100 ALA A N 1
ATOM 805 C CA . ALA A 1 100 ? -23.651 -3.041 -2.413 1.00 86.38 100 ALA A CA 1
ATOM 806 C C . ALA A 1 100 ? -23.882 -1.637 -1.820 1.00 86.38 100 ALA A C 1
ATOM 808 O O . ALA A 1 100 ? -24.953 -1.330 -1.297 1.00 86.38 100 ALA A O 1
ATOM 809 N N . ASP A 1 101 ? -22.840 -0.807 -1.829 1.00 86.06 101 ASP A N 1
ATOM 810 C CA . ASP A 1 101 ? -22.843 0.573 -1.330 1.00 86.06 101 ASP A CA 1
ATOM 811 C C . ASP A 1 101 ? -22.047 1.449 -2.317 1.00 86.06 101 ASP A C 1
ATOM 813 O O . ASP A 1 101 ? -20.940 1.054 -2.687 1.00 86.06 101 ASP A O 1
ATOM 817 N N . PRO A 1 102 ? -22.528 2.640 -2.723 1.00 79.62 102 PRO A N 1
ATOM 818 C CA . PRO A 1 102 ? -21.740 3.584 -3.530 1.00 79.62 102 PRO A CA 1
ATOM 819 C C . PRO A 1 102 ? -20.381 3.954 -2.905 1.00 79.62 102 PRO A C 1
ATOM 821 O O . PRO A 1 102 ? -19.436 4.344 -3.588 1.00 79.62 102 PRO A O 1
ATOM 824 N N . LYS A 1 103 ? -20.246 3.806 -1.582 1.00 85.50 103 LYS A N 1
ATOM 825 C CA . LYS A 1 103 ? -18.994 3.993 -0.836 1.00 85.50 103 LYS A CA 1
ATOM 826 C C . LYS A 1 103 ? -18.138 2.724 -0.757 1.00 85.50 103 LYS A C 1
ATOM 828 O O . LYS A 1 103 ? -17.130 2.734 -0.045 1.00 85.50 103 LYS A O 1
ATOM 833 N N . ALA A 1 104 ? -18.508 1.632 -1.429 1.00 91.81 104 ALA A N 1
ATOM 834 C CA . ALA A 1 104 ? -17.706 0.416 -1.506 1.00 91.81 104 ALA A CA 1
ATOM 835 C C . ALA A 1 104 ? -16.390 0.705 -2.233 1.00 91.81 104 ALA A C 1
ATOM 837 O O . ALA A 1 104 ? -16.366 1.177 -3.374 1.00 91.81 104 ALA A O 1
ATOM 838 N N . ARG A 1 105 ? -15.269 0.427 -1.568 1.00 96.38 105 ARG A N 1
ATOM 839 C CA . ARG A 1 105 ? -13.961 0.872 -2.053 1.00 96.38 105 ARG A CA 1
ATOM 840 C C . ARG A 1 105 ? -13.267 -0.178 -2.905 1.00 96.38 105 ARG A C 1
ATOM 842 O O . ARG A 1 105 ? -13.270 -1.360 -2.557 1.00 96.38 105 ARG A O 1
ATOM 849 N N . VAL A 1 106 ? -12.568 0.299 -3.932 1.00 97.75 106 VAL A N 1
ATOM 850 C CA . VAL A 1 106 ? -11.372 -0.371 -4.463 1.00 97.75 106 VAL A CA 1
ATOM 851 C C . VAL A 1 106 ? -10.175 0.101 -3.659 1.00 97.75 106 VAL A C 1
ATOM 853 O O . VAL A 1 106 ? -10.058 1.277 -3.314 1.00 97.75 106 VAL A O 1
ATOM 856 N N . LYS A 1 107 ? -9.286 -0.825 -3.326 1.00 98.31 107 LYS A N 1
ATOM 857 C CA . LYS A 1 107 ? -8.115 -0.556 -2.507 1.00 98.31 107 LYS A CA 1
ATOM 858 C C . LYS A 1 107 ? -6.867 -1.109 -3.172 1.00 98.31 107 LYS A C 1
ATOM 860 O O . LYS A 1 107 ? -6.810 -2.298 -3.469 1.00 98.31 107 LYS A O 1
ATOM 865 N N . VAL A 1 108 ? -5.857 -0.267 -3.338 1.00 97.88 108 VAL A N 1
ATOM 866 C CA . VAL A 1 108 ? -4.566 -0.654 -3.916 1.00 97.88 108 VAL A CA 1
ATOM 867 C C . VAL A 1 108 ? -3.491 -0.484 -2.857 1.00 97.88 108 VAL A C 1
ATOM 869 O O . VAL A 1 108 ? -3.369 0.588 -2.264 1.00 97.88 108 VAL A O 1
ATOM 872 N N . TYR A 1 109 ? -2.747 -1.555 -2.594 1.00 98.06 109 TYR A N 1
ATOM 873 C CA . TYR A 1 109 ? -1.696 -1.587 -1.589 1.00 98.06 109 TYR A CA 1
ATOM 874 C C . TYR A 1 109 ? -0.321 -1.599 -2.240 1.00 98.06 109 TYR A C 1
ATOM 876 O O . TYR A 1 109 ? -0.026 -2.473 -3.060 1.00 98.06 109 TYR A O 1
ATOM 884 N N . VAL A 1 110 ? 0.532 -0.686 -1.793 1.00 96.00 110 VAL A N 1
ATOM 885 C CA . VAL A 1 110 ? 1.935 -0.601 -2.194 1.00 96.00 110 VAL A CA 1
ATOM 886 C C . VAL A 1 110 ? 2.796 -0.971 -0.995 1.00 96.00 110 VAL A C 1
ATOM 888 O O . VAL A 1 110 ? 2.594 -0.457 0.103 1.00 96.00 110 VAL A O 1
ATOM 891 N N . ARG A 1 111 ? 3.732 -1.897 -1.188 1.00 94.75 111 ARG A N 1
ATOM 892 C CA . ARG A 1 111 ? 4.755 -2.267 -0.215 1.00 94.75 111 ARG A CA 1
ATOM 893 C C . ARG A 1 111 ? 5.994 -1.419 -0.457 1.00 94.75 111 ARG A C 1
ATOM 895 O O . ARG A 1 111 ? 6.558 -1.472 -1.542 1.00 94.75 111 ARG A O 1
ATOM 902 N N . HIS A 1 112 ? 6.438 -0.699 0.562 1.00 94.00 112 HIS A N 1
ATOM 903 C CA . HIS A 1 112 ? 7.546 0.240 0.471 1.00 94.00 112 HIS A CA 1
ATOM 904 C C . HIS A 1 112 ? 8.791 -0.331 1.153 1.00 94.00 112 HIS A C 1
ATOM 906 O O . HIS A 1 112 ? 8.925 -0.331 2.380 1.00 94.00 112 HIS A O 1
ATOM 912 N N . HIS A 1 113 ? 9.713 -0.851 0.353 1.00 89.12 113 HIS A N 1
ATOM 913 C CA . HIS A 1 113 ? 11.014 -1.317 0.804 1.00 89.12 113 HIS A CA 1
ATOM 914 C C . HIS A 1 113 ? 11.898 -0.120 1.158 1.00 89.12 113 HIS A C 1
ATOM 916 O O . HIS A 1 113 ? 11.861 0.916 0.489 1.00 89.12 113 HIS A O 1
ATOM 922 N N . ASP A 1 114 ? 12.679 -0.285 2.230 1.00 89.44 114 ASP A N 1
ATOM 923 C CA . ASP A 1 114 ? 13.709 0.665 2.672 1.00 89.44 114 ASP A CA 1
ATOM 924 C C . ASP A 1 114 ? 13.222 2.124 2.776 1.00 89.44 114 ASP A C 1
ATOM 926 O O . ASP A 1 114 ? 13.945 3.074 2.480 1.00 89.44 114 ASP A O 1
ATOM 930 N N . ALA A 1 115 ? 11.954 2.303 3.153 1.00 93.56 115 ALA A N 1
ATOM 931 C CA . ALA A 1 115 ? 11.298 3.600 3.120 1.00 93.56 115 ALA A CA 1
ATOM 932 C C . ALA A 1 115 ? 11.672 4.483 4.305 1.00 93.56 115 ALA A C 1
ATOM 934 O O . ALA A 1 115 ? 11.760 4.020 5.446 1.00 93.56 115 ALA A O 1
ATOM 935 N N . THR A 1 116 ? 11.848 5.769 4.017 1.00 96.00 116 THR A N 1
ATOM 936 C CA . THR A 1 116 ? 11.908 6.829 5.024 1.00 96.00 116 THR A CA 1
ATOM 937 C C . THR A 1 116 ? 10.501 7.335 5.357 1.00 96.00 116 THR A C 1
ATOM 939 O O . THR A 1 116 ? 9.537 7.086 4.628 1.00 96.00 116 THR A O 1
ATOM 942 N N . ALA A 1 117 ? 10.376 8.099 6.443 1.00 97.06 117 ALA A N 1
ATOM 943 C CA . ALA A 1 117 ? 9.138 8.812 6.759 1.00 97.06 117 ALA A CA 1
ATOM 944 C C . ALA A 1 117 ? 8.730 9.789 5.639 1.00 97.06 117 ALA A C 1
ATOM 946 O O . ALA A 1 117 ? 7.557 9.859 5.286 1.00 97.06 117 ALA A O 1
ATOM 947 N N . ALA A 1 118 ? 9.701 10.469 5.019 1.00 96.31 118 ALA A N 1
ATOM 948 C CA . ALA A 1 118 ? 9.465 11.377 3.896 1.00 96.31 118 ALA A CA 1
ATOM 949 C C . ALA A 1 118 ? 8.968 10.652 2.632 1.00 96.31 118 ALA A C 1
ATOM 951 O O . ALA A 1 118 ? 8.120 11.177 1.909 1.00 96.31 118 ALA A O 1
ATOM 952 N N . ASP A 1 119 ? 9.453 9.434 2.371 1.00 95.25 119 ASP A N 1
ATOM 953 C CA . ASP A 1 119 ? 8.955 8.622 1.257 1.00 95.25 119 ASP A CA 1
ATOM 954 C C . ASP A 1 119 ? 7.478 8.265 1.441 1.00 95.25 119 ASP A C 1
ATOM 956 O O . ASP A 1 119 ? 6.690 8.378 0.501 1.00 95.25 119 ASP A O 1
ATOM 960 N N . LEU A 1 120 ? 7.096 7.862 2.657 1.00 97.50 120 LEU A N 1
ATOM 961 C CA . LEU A 1 120 ? 5.725 7.458 2.972 1.00 97.50 120 LEU A CA 1
ATOM 962 C C . LEU A 1 120 ? 4.766 8.651 3.022 1.00 97.50 120 LEU A C 1
ATOM 964 O O . LEU A 1 120 ? 3.642 8.536 2.532 1.00 97.50 120 LEU A O 1
ATOM 968 N N . GLU A 1 121 ? 5.214 9.792 3.549 1.00 97.06 121 GLU A N 1
ATOM 969 C CA . GLU A 1 121 ? 4.490 11.068 3.491 1.00 97.06 121 GLU A CA 1
ATOM 970 C C . GLU A 1 121 ? 4.140 11.408 2.040 1.00 97.06 121 GLU A C 1
ATOM 972 O O . GLU A 1 121 ? 2.976 11.606 1.684 1.00 97.06 121 GLU A O 1
ATOM 977 N N . ALA A 1 122 ? 5.142 11.378 1.162 1.00 93.31 122 ALA A N 1
ATOM 978 C CA . ALA A 1 122 ? 4.936 11.705 -0.234 1.00 93.31 122 ALA A CA 1
ATOM 979 C C . ALA A 1 122 ? 4.032 10.696 -0.957 1.00 93.31 122 ALA A C 1
ATOM 981 O O . ALA A 1 122 ? 3.196 11.105 -1.763 1.00 93.31 122 ALA A O 1
ATOM 982 N N . ALA A 1 123 ? 4.132 9.402 -0.638 1.00 93.31 123 ALA A N 1
ATOM 983 C CA . ALA A 1 123 ? 3.237 8.378 -1.176 1.00 93.31 123 ALA A CA 1
ATOM 984 C C . ALA A 1 123 ? 1.765 8.598 -0.763 1.00 93.31 123 ALA A C 1
ATOM 986 O O . ALA A 1 123 ? 0.847 8.231 -1.505 1.00 93.31 123 ALA A O 1
ATOM 987 N N . CYS A 1 124 ? 1.532 9.226 0.397 1.00 95.56 124 CYS A N 1
ATOM 988 C CA . CYS A 1 124 ? 0.202 9.564 0.907 1.00 95.56 124 CYS A CA 1
ATOM 989 C C . CYS A 1 124 ? -0.331 10.919 0.408 1.00 95.56 124 CYS A C 1
ATOM 991 O O . CYS A 1 124 ? -1.548 11.110 0.402 1.00 95.56 124 CYS A O 1
ATOM 993 N N . SER A 1 125 ? 0.545 11.819 -0.052 1.00 93.25 125 SER A N 1
ATOM 994 C CA . SER A 1 125 ? 0.219 13.213 -0.409 1.00 93.25 125 SER A CA 1
ATOM 995 C C . SER A 1 125 ? -0.828 13.388 -1.516 1.00 93.25 125 SER A C 1
ATOM 997 O O . SER A 1 125 ? -1.465 14.432 -1.621 1.00 93.25 125 SER A O 1
ATOM 999 N N . GLY A 1 126 ? -1.035 12.359 -2.344 1.00 89.44 126 GLY A N 1
ATOM 1000 C CA . GLY A 1 126 ? -2.027 12.377 -3.420 1.00 89.44 126 GLY A CA 1
ATOM 1001 C C . GLY A 1 126 ? -3.475 12.132 -2.977 1.00 89.44 126 GLY A C 1
ATOM 1002 O O . GLY A 1 126 ? -4.369 12.223 -3.820 1.00 89.44 126 GLY A O 1
ATOM 1003 N N . ALA A 1 127 ? -3.717 11.777 -1.711 1.00 93.25 127 ALA A N 1
ATOM 1004 C CA . ALA A 1 127 ? -5.059 11.506 -1.200 1.00 93.25 127 ALA A CA 1
ATOM 1005 C C . ALA A 1 127 ? -5.825 12.788 -0.849 1.00 93.25 127 ALA A C 1
ATOM 1007 O O . ALA A 1 127 ? -5.241 13.772 -0.410 1.00 93.25 127 ALA A O 1
ATOM 1008 N N . GLU A 1 128 ? -7.151 12.754 -0.965 1.00 93.12 128 GLU A N 1
ATOM 1009 C CA . GLU A 1 128 ? -8.014 13.884 -0.593 1.00 93.12 128 GLU A CA 1
ATOM 1010 C C . GLU A 1 128 ? -7.957 14.192 0.906 1.00 93.12 128 GLU A C 1
ATOM 1012 O O . GLU A 1 128 ? -7.973 15.352 1.300 1.00 93.12 128 GLU A O 1
ATOM 1017 N N . SER A 1 129 ? -7.834 13.161 1.745 1.00 92.31 129 SER A N 1
ATOM 1018 C CA . SER A 1 129 ? -7.746 13.295 3.203 1.00 92.31 129 SER A CA 1
ATOM 1019 C C . SER A 1 129 ? -6.337 13.618 3.723 1.00 92.31 129 SER A C 1
ATOM 1021 O O . SER A 1 129 ? -6.051 13.333 4.887 1.00 92.31 129 SER A O 1
ATOM 1023 N N . TYR A 1 130 ? -5.413 14.042 2.862 1.00 93.88 130 TYR A N 1
ATOM 1024 C CA . TYR A 1 130 ? -4.019 14.256 3.241 1.00 93.88 130 TYR A CA 1
ATOM 1025 C C . TYR A 1 130 ? -3.852 15.528 4.079 1.00 93.88 130 TYR A C 1
ATOM 1027 O O . TYR A 1 130 ? -4.281 16.607 3.677 1.00 93.88 130 TYR A O 1
ATOM 1035 N N . THR A 1 131 ? -3.151 15.392 5.203 1.00 94.69 131 THR A N 1
ATOM 1036 C CA . THR A 1 131 ? -2.708 16.505 6.044 1.00 94.69 131 THR A CA 1
ATOM 1037 C C . THR A 1 131 ? -1.182 16.467 6.121 1.00 94.69 131 THR A C 1
ATOM 1039 O O . THR A 1 131 ? -0.644 15.457 6.585 1.00 94.69 131 THR A O 1
ATOM 1042 N N . PRO A 1 132 ? -0.475 17.527 5.683 1.00 95.81 132 PRO A N 1
ATOM 1043 C CA . PRO A 1 132 ? 0.982 17.564 5.721 1.00 95.81 132 PRO A CA 1
ATOM 1044 C C . PRO A 1 132 ? 1.551 17.348 7.127 1.00 95.81 132 PRO A C 1
ATOM 1046 O O . PRO A 1 132 ? 1.120 17.988 8.083 1.00 95.81 132 PRO A O 1
ATOM 1049 N N . GLY A 1 133 ? 2.555 16.484 7.231 1.00 96.31 133 GLY A N 1
ATOM 1050 C CA . GLY A 1 133 ? 3.327 16.206 8.440 1.00 96.31 133 GLY A CA 1
ATOM 1051 C C . GLY A 1 133 ? 2.834 15.013 9.259 1.00 96.31 133 GLY A C 1
ATOM 1052 O O . GLY A 1 133 ? 3.649 14.375 9.923 1.00 96.31 133 GLY A O 1
ATOM 1053 N N . GLU A 1 134 ? 1.549 14.652 9.183 1.00 95.75 134 GLU A N 1
ATOM 1054 C CA . GLU A 1 134 ? 0.980 13.611 10.053 1.00 95.75 134 GLU A CA 1
ATOM 1055 C C . GLU A 1 134 ? 1.525 12.213 9.753 1.00 95.75 134 GLU A C 1
ATOM 1057 O O . GLU A 1 134 ? 1.786 11.434 10.671 1.00 95.75 134 GLU A O 1
ATOM 1062 N N . VAL A 1 135 ? 1.711 11.867 8.472 1.00 97.00 135 VAL A N 1
ATOM 1063 C CA . VAL A 1 135 ? 2.261 10.553 8.112 1.00 97.00 135 VAL A CA 1
ATOM 1064 C C . VAL A 1 135 ? 3.731 10.486 8.513 1.00 97.00 135 VAL A C 1
ATOM 1066 O O . VAL A 1 135 ? 4.164 9.473 9.062 1.00 97.00 135 VAL A O 1
ATOM 1069 N N . HIS A 1 136 ? 4.487 11.562 8.307 1.00 97.19 136 HIS A N 1
ATOM 1070 C CA . HIS A 1 136 ? 5.874 11.663 8.734 1.00 97.19 136 HIS A CA 1
ATOM 1071 C C . HIS A 1 136 ? 6.015 11.471 10.252 1.00 97.19 136 HIS A C 1
ATOM 1073 O O . HIS A 1 136 ? 6.816 10.644 10.695 1.00 97.19 136 HIS A O 1
ATOM 1079 N N . GLU A 1 137 ? 5.223 12.193 11.047 1.00 96.94 137 GLU A N 1
ATOM 1080 C CA . GLU A 1 137 ? 5.188 12.074 12.507 1.00 96.94 137 GLU A CA 1
ATOM 1081 C C . GLU A 1 137 ? 4.813 10.658 12.955 1.00 96.94 137 GLU A C 1
ATOM 1083 O O . GLU A 1 137 ? 5.564 10.021 13.699 1.00 96.94 137 GLU A O 1
ATOM 1088 N N . PHE A 1 138 ? 3.710 10.118 12.430 1.00 97.94 138 PHE A N 1
ATOM 1089 C CA . PHE A 1 138 ? 3.250 8.768 12.745 1.00 97.94 138 PHE A CA 1
ATOM 1090 C C . PHE A 1 138 ? 4.318 7.706 12.443 1.00 97.94 138 PHE A C 1
ATOM 1092 O O . PHE A 1 138 ? 4.593 6.829 13.266 1.00 97.94 138 PHE A O 1
ATOM 1099 N N . VAL A 1 139 ? 4.953 7.777 11.269 1.00 98.06 139 VAL A N 1
ATOM 1100 C CA . VAL A 1 139 ? 5.986 6.813 10.869 1.00 98.06 139 VAL A CA 1
ATOM 1101 C C . VAL A 1 139 ? 7.190 6.881 11.803 1.00 98.06 139 VAL A C 1
ATOM 1103 O O . VAL A 1 139 ? 7.730 5.832 12.158 1.00 98.06 139 VAL A O 1
ATOM 1106 N N . ARG A 1 140 ? 7.603 8.079 12.230 1.00 97.06 140 ARG A N 1
ATOM 1107 C CA . ARG A 1 140 ? 8.704 8.250 13.190 1.00 97.06 140 ARG A CA 1
ATOM 1108 C C . ARG A 1 140 ? 8.338 7.692 14.563 1.00 97.06 140 ARG A C 1
ATOM 1110 O O . ARG A 1 140 ? 9.126 6.936 15.124 1.00 97.06 140 ARG A O 1
ATOM 1117 N N . ALA A 1 141 ? 7.131 7.965 15.057 1.00 97.12 141 ALA A N 1
ATOM 1118 C CA . ALA A 1 141 ? 6.665 7.438 16.338 1.00 97.12 141 ALA A CA 1
ATOM 1119 C C . ALA A 1 141 ? 6.637 5.897 16.355 1.00 97.12 141 ALA A C 1
ATOM 1121 O O . ALA A 1 141 ? 7.130 5.259 17.288 1.00 97.12 141 ALA A O 1
ATOM 1122 N N . MET A 1 142 ? 6.115 5.269 15.297 1.00 98.12 142 MET A N 1
ATOM 1123 C CA . MET A 1 142 ? 6.006 3.807 15.232 1.00 98.12 142 MET A CA 1
ATOM 1124 C C . MET A 1 142 ? 7.338 3.124 14.881 1.00 98.12 142 MET A C 1
ATOM 1126 O O . MET A 1 142 ? 7.653 2.050 15.401 1.00 98.12 142 MET A O 1
ATOM 1130 N N . GLY A 1 143 ? 8.134 3.738 14.003 1.00 95.00 143 GLY A N 1
ATOM 1131 C CA . GLY A 1 143 ? 9.437 3.239 13.557 1.00 95.00 143 GLY A CA 1
ATOM 1132 C C . GLY A 1 143 ? 10.568 3.416 14.577 1.00 95.00 143 GLY A C 1
ATOM 1133 O O . GLY A 1 143 ? 11.617 2.780 14.436 1.00 95.00 143 GLY A O 1
ATOM 1134 N N . GLY A 1 144 ? 10.359 4.244 15.606 1.00 89.25 144 GLY A N 1
ATOM 1135 C CA . GLY A 1 144 ? 11.388 4.651 16.562 1.00 89.25 144 GLY A CA 1
ATOM 1136 C C . GLY A 1 144 ? 12.470 5.512 15.902 1.00 89.25 144 GLY A C 1
ATOM 1137 O O . GLY A 1 144 ? 12.237 6.181 14.898 1.00 89.25 144 GLY A O 1
ATOM 1138 N N . ASP A 1 145 ? 13.701 5.439 16.409 1.00 85.62 145 ASP A N 1
ATOM 1139 C CA . ASP A 1 145 ? 14.817 6.281 15.937 1.00 85.62 145 ASP A CA 1
ATOM 1140 C C . ASP A 1 145 ? 15.340 5.931 14.532 1.00 85.62 145 ASP A C 1
ATOM 1142 O O . ASP A 1 145 ? 16.330 6.491 14.057 1.00 85.62 145 ASP A O 1
ATOM 1146 N N . ARG A 1 146 ? 14.698 4.991 13.833 1.00 91.19 146 ARG A N 1
ATOM 1147 C CA . ARG A 1 146 ? 15.148 4.521 12.523 1.00 91.19 146 ARG A CA 1
ATOM 1148 C C . ARG A 1 146 ? 14.894 5.584 11.459 1.00 91.19 146 ARG A C 1
ATOM 1150 O O . ARG A 1 146 ? 13.779 6.064 11.278 1.00 91.19 146 ARG A O 1
ATOM 1157 N N . GLU A 1 147 ? 15.941 5.923 10.716 1.00 90.69 147 GLU A N 1
ATOM 1158 C CA . GLU A 1 147 ? 15.821 6.760 9.518 1.00 90.69 147 GLU A CA 1
ATOM 1159 C C . GLU A 1 147 ? 15.101 6.005 8.389 1.00 90.69 147 GLU A C 1
ATOM 1161 O O . GLU A 1 147 ? 14.239 6.559 7.708 1.00 90.69 147 GLU A O 1
ATOM 1166 N N . ARG A 1 148 ? 15.426 4.713 8.231 1.00 93.12 148 ARG A N 1
ATOM 1167 C CA . ARG A 1 148 ? 14.881 3.824 7.200 1.00 93.12 148 ARG A CA 1
ATOM 1168 C C . ARG A 1 148 ? 14.250 2.582 7.802 1.00 93.12 148 ARG A C 1
ATOM 1170 O O . ARG A 1 148 ? 14.833 1.908 8.656 1.00 93.12 148 ARG A O 1
ATOM 1177 N N . LEU A 1 149 ? 13.082 2.223 7.284 1.00 93.94 149 LEU A N 1
ATOM 1178 C CA . LEU A 1 149 ? 12.341 1.031 7.671 1.00 93.94 149 LEU A CA 1
ATOM 1179 C C . LEU A 1 149 ? 12.748 -0.160 6.788 1.00 93.94 149 LEU A C 1
ATOM 1181 O O . LEU A 1 149 ? 12.001 -0.647 5.944 1.00 93.94 149 LEU A O 1
ATOM 1185 N N . ALA A 1 150 ? 13.968 -0.653 7.023 1.00 90.25 150 ALA A N 1
ATOM 1186 C CA . ALA A 1 150 ? 14.598 -1.713 6.229 1.00 90.25 150 ALA A CA 1
ATOM 1187 C C . ALA A 1 150 ? 14.258 -3.149 6.674 1.00 90.25 150 ALA A C 1
ATOM 1189 O O . ALA A 1 150 ? 14.200 -4.046 5.837 1.00 90.25 150 ALA A O 1
ATOM 1190 N N . ALA A 1 151 ? 14.047 -3.374 7.978 1.00 91.88 151 ALA A N 1
ATOM 1191 C CA . ALA A 1 151 ? 13.891 -4.717 8.553 1.00 91.88 151 ALA A CA 1
ATOM 1192 C C . ALA A 1 151 ? 12.635 -5.453 8.044 1.00 91.88 151 ALA A C 1
ATOM 1194 O O . ALA A 1 151 ? 12.670 -6.646 7.733 1.00 91.88 151 ALA A O 1
ATOM 1195 N N . ARG A 1 152 ? 11.518 -4.728 7.920 1.00 94.06 152 ARG A N 1
ATOM 1196 C CA . ARG A 1 152 ? 10.281 -5.208 7.307 1.00 94.06 152 ARG A CA 1
ATOM 1197 C C . ARG A 1 152 ? 9.583 -4.045 6.610 1.00 94.06 152 ARG A C 1
ATOM 1199 O O . ARG A 1 152 ? 9.186 -3.079 7.242 1.00 94.06 152 ARG A O 1
ATOM 1206 N N . ALA A 1 153 ? 9.443 -4.162 5.297 1.00 94.25 153 ALA A N 1
ATOM 1207 C CA . ALA A 1 153 ? 8.864 -3.125 4.444 1.00 94.25 153 ALA A CA 1
ATOM 1208 C C . ALA A 1 153 ? 7.462 -2.689 4.912 1.00 94.25 153 ALA A C 1
ATOM 1210 O O . ALA A 1 153 ? 6.630 -3.538 5.250 1.00 94.25 153 ALA A O 1
ATOM 1211 N N . THR A 1 154 ? 7.213 -1.380 4.894 1.00 97.12 154 THR A N 1
ATOM 1212 C CA . THR A 1 154 ? 5.919 -0.766 5.225 1.00 97.12 154 THR A CA 1
ATOM 1213 C C . THR A 1 154 ? 4.911 -0.949 4.097 1.00 97.12 154 THR A C 1
ATOM 1215 O O . THR A 1 154 ? 5.258 -1.398 3.004 1.00 97.12 154 THR A O 1
ATOM 1218 N N . PHE A 1 155 ? 3.649 -0.597 4.349 1.00 97.75 155 PHE A N 1
ATOM 1219 C CA . PHE A 1 155 ? 2.646 -0.488 3.292 1.00 97.75 155 PHE A CA 1
ATOM 1220 C C . PHE A 1 155 ? 1.992 0.886 3.276 1.00 97.75 155 PHE A C 1
ATOM 1222 O O . PHE A 1 155 ? 1.815 1.509 4.321 1.00 97.75 155 PHE A O 1
ATOM 1229 N N . THR A 1 156 ? 1.538 1.304 2.103 1.00 98.31 156 THR A N 1
ATOM 1230 C CA . THR A 1 156 ? 0.416 2.232 1.977 1.00 98.31 156 THR A CA 1
ATOM 1231 C C . THR A 1 156 ? -0.764 1.531 1.317 1.00 98.31 156 THR A C 1
ATOM 1233 O O . THR A 1 156 ? -0.618 0.503 0.654 1.00 98.31 156 THR A O 1
ATOM 1236 N N . CYS A 1 157 ? -1.960 2.065 1.536 1.00 98.06 157 CYS A N 1
ATOM 1237 C CA . CYS A 1 157 ? -3.184 1.615 0.899 1.00 98.06 157 CYS A CA 1
ATOM 1238 C C . CYS A 1 157 ? -4.023 2.808 0.468 1.00 98.06 157 CYS A C 1
ATOM 1240 O O . CYS A 1 157 ? -4.633 3.466 1.314 1.00 98.06 157 CYS A O 1
ATOM 1242 N N . SER A 1 158 ? -4.147 3.009 -0.834 1.00 97.44 158 SER A N 1
ATOM 1243 C CA . SER A 1 158 ? -5.042 4.000 -1.420 1.00 97.44 158 SER A CA 1
ATOM 1244 C C . SER A 1 158 ? -6.446 3.426 -1.557 1.00 97.44 158 SER A C 1
ATOM 1246 O O . SER A 1 158 ? -6.615 2.314 -2.054 1.00 97.44 158 SER A O 1
ATOM 1248 N N . ALA A 1 159 ? -7.453 4.160 -1.088 1.00 96.50 159 ALA A N 1
ATOM 1249 C CA . ALA A 1 159 ? -8.858 3.786 -1.181 1.00 96.50 159 ALA A CA 1
ATOM 1250 C C . ALA A 1 159 ? -9.600 4.691 -2.169 1.00 96.50 159 ALA A C 1
ATOM 1252 O O . ALA A 1 159 ? -9.671 5.900 -1.964 1.00 96.50 159 ALA A O 1
ATOM 1253 N N . LEU A 1 160 ? -10.185 4.086 -3.197 1.00 95.69 160 LEU A N 1
ATOM 1254 C CA . LEU A 1 160 ? -10.954 4.737 -4.251 1.00 95.69 160 LEU A CA 1
ATOM 1255 C C . LEU A 1 160 ? -12.438 4.404 -4.094 1.00 95.69 160 LEU A C 1
ATOM 1257 O O . LEU A 1 160 ? -12.782 3.262 -3.781 1.00 95.69 160 LEU A O 1
ATOM 1261 N N . VAL A 1 161 ? -13.304 5.387 -4.324 1.00 93.94 161 VAL A N 1
ATOM 1262 C CA . VAL A 1 161 ? -14.765 5.227 -4.407 1.00 93.94 161 VAL A CA 1
ATOM 1263 C C . VAL A 1 161 ? -15.240 5.665 -5.787 1.00 93.94 161 VAL A C 1
ATOM 1265 O O . VAL A 1 161 ? -14.506 6.338 -6.503 1.00 93.94 161 VAL A O 1
ATOM 1268 N N . GLU A 1 162 ? -16.427 5.236 -6.197 1.00 89.12 162 GLU A N 1
ATOM 1269 C CA . GLU A 1 162 ? -16.948 5.530 -7.536 1.00 89.12 162 GLU A CA 1
ATOM 1270 C C . GLU A 1 162 ? -16.839 7.028 -7.891 1.00 89.12 162 GLU A C 1
ATOM 1272 O O . GLU A 1 162 ? -17.127 7.895 -7.064 1.00 89.12 162 GLU A O 1
ATOM 1277 N N . GLY A 1 163 ? -16.354 7.329 -9.102 1.00 85.88 163 GLY A N 1
ATOM 1278 C CA . GLY A 1 163 ? -16.110 8.698 -9.580 1.00 85.88 163 GLY A CA 1
ATOM 1279 C C . GLY A 1 163 ? -14.800 9.348 -9.104 1.00 85.88 163 GLY A C 1
ATOM 1280 O O . GLY A 1 163 ? -14.463 10.444 -9.550 1.00 85.88 163 GLY A O 1
ATOM 1281 N N . SER A 1 164 ? -14.027 8.699 -8.229 1.00 86.69 164 SER A N 1
ATOM 1282 C CA . SER A 1 164 ? -12.745 9.227 -7.754 1.00 86.69 164 SER A CA 1
ATOM 1283 C C . SER A 1 164 ? -11.650 9.201 -8.829 1.00 86.69 164 SER A C 1
ATOM 1285 O O . SER A 1 164 ? -11.270 8.139 -9.316 1.00 86.69 164 SER A O 1
ATOM 1287 N N . VAL A 1 165 ? -11.028 10.356 -9.084 1.00 88.12 165 VAL A N 1
ATOM 1288 C CA . VAL A 1 165 ? -9.748 10.473 -9.826 1.00 88.12 165 VAL A CA 1
ATOM 1289 C C . VAL A 1 165 ? -8.521 10.491 -8.902 1.00 88.12 165 VAL A C 1
ATOM 1291 O O . VAL A 1 165 ? -7.377 10.414 -9.346 1.00 88.12 165 VAL A O 1
ATOM 1294 N N . ARG A 1 166 ? -8.746 10.590 -7.587 1.00 91.62 166 ARG A N 1
ATOM 1295 C CA . ARG A 1 166 ? -7.728 10.512 -6.532 1.00 91.62 166 ARG A CA 1
ATOM 1296 C C . ARG A 1 166 ? -8.238 9.650 -5.376 1.00 91.62 166 ARG A C 1
ATOM 1298 O O . ARG A 1 166 ? -9.447 9.566 -5.182 1.00 91.62 166 ARG A O 1
ATOM 1305 N N . PRO A 1 167 ? -7.359 9.014 -4.584 1.00 93.94 167 PRO A N 1
ATOM 1306 C CA . PRO A 1 167 ? -7.782 8.273 -3.403 1.00 93.94 167 PRO A CA 1
ATOM 1307 C C . PRO A 1 167 ? -8.524 9.176 -2.416 1.00 93.94 167 PRO A C 1
ATOM 1309 O O . PRO A 1 167 ? -7.988 10.197 -1.994 1.00 93.94 167 PRO A O 1
ATOM 1312 N N . ALA A 1 168 ? -9.705 8.752 -1.967 1.00 93.44 168 ALA A N 1
ATOM 1313 C CA . ALA A 1 168 ? -10.428 9.433 -0.893 1.00 93.44 168 ALA A CA 1
ATOM 1314 C C . ALA A 1 168 ? -9.606 9.443 0.409 1.00 93.44 168 ALA A C 1
ATOM 1316 O O . ALA A 1 168 ? -9.673 10.375 1.202 1.00 93.44 168 ALA A O 1
ATOM 1317 N N . ALA A 1 169 ? -8.814 8.389 0.632 1.00 94.00 169 ALA A N 1
ATOM 1318 C CA . ALA A 1 169 ? -7.826 8.325 1.701 1.00 94.00 169 ALA A CA 1
ATOM 1319 C C . ALA A 1 169 ? -6.694 7.359 1.340 1.00 94.00 169 ALA A C 1
ATOM 1321 O O . ALA A 1 169 ? -6.944 6.310 0.736 1.00 94.00 169 ALA A O 1
ATOM 1322 N N . THR A 1 170 ? -5.482 7.653 1.809 1.00 96.19 170 THR A N 1
ATOM 1323 C CA . THR A 1 170 ? -4.372 6.695 1.844 1.00 96.19 170 THR A CA 1
ATOM 1324 C C . THR A 1 170 ? -4.069 6.338 3.297 1.00 96.19 170 THR A C 1
ATOM 1326 O O . THR A 1 170 ? -3.978 7.205 4.158 1.00 96.19 170 THR A O 1
ATOM 1329 N N . THR A 1 171 ? -3.991 5.041 3.594 1.00 98.19 171 THR A N 1
ATOM 1330 C CA . THR A 1 171 ? -3.628 4.516 4.920 1.00 98.19 171 THR A CA 1
ATOM 1331 C C . THR A 1 171 ? -2.173 4.077 4.897 1.00 98.19 171 THR A C 1
ATOM 1333 O O . THR A 1 171 ? -1.818 3.292 4.024 1.00 98.19 171 THR A O 1
ATOM 1336 N N . VAL A 1 172 ? -1.353 4.527 5.841 1.00 98.38 172 VAL A N 1
ATOM 1337 C CA . VAL A 1 172 ? 0.027 4.051 6.030 1.00 98.38 172 VAL A CA 1
ATOM 1338 C C . VAL A 1 172 ? 0.051 2.942 7.082 1.00 98.38 172 VAL A C 1
ATOM 1340 O O . VAL A 1 172 ? -0.703 2.994 8.048 1.00 98.38 172 VAL A O 1
ATOM 1343 N N . TYR A 1 173 ? 0.888 1.924 6.893 1.00 98.62 173 TYR A N 1
ATOM 1344 C CA . TYR A 1 173 ? 1.023 0.757 7.763 1.00 98.62 173 TYR A CA 1
ATOM 1345 C C . TYR A 1 173 ? 2.490 0.561 8.131 1.00 98.62 173 TYR A C 1
ATOM 1347 O O . TYR A 1 173 ? 3.328 0.297 7.262 1.00 98.62 173 TYR A O 1
ATOM 1355 N N . VAL A 1 174 ? 2.788 0.616 9.425 1.00 98.50 174 VAL A N 1
ATOM 1356 C CA . VAL A 1 174 ? 4.115 0.332 9.970 1.00 98.50 174 VAL A CA 1
ATOM 1357 C C . VAL A 1 174 ? 4.098 -1.057 10.614 1.00 98.50 174 VAL A C 1
ATOM 1359 O O . VAL A 1 174 ? 3.257 -1.305 11.485 1.00 98.50 174 VAL A O 1
ATOM 1362 N N . PRO A 1 175 ? 4.998 -1.981 10.224 1.00 97.75 175 PRO A N 1
ATOM 1363 C CA . PRO A 1 175 ? 5.144 -3.268 10.890 1.00 97.75 175 PRO A CA 1
ATOM 1364 C C . PRO A 1 175 ? 5.918 -3.061 12.188 1.00 97.75 175 PRO A C 1
ATOM 1366 O O . PRO A 1 175 ? 7.109 -3.355 12.273 1.00 97.75 175 PRO A O 1
ATOM 1369 N N . ILE A 1 176 ? 5.255 -2.477 13.184 1.00 98.00 176 ILE A N 1
ATOM 1370 C CA . ILE A 1 176 ? 5.89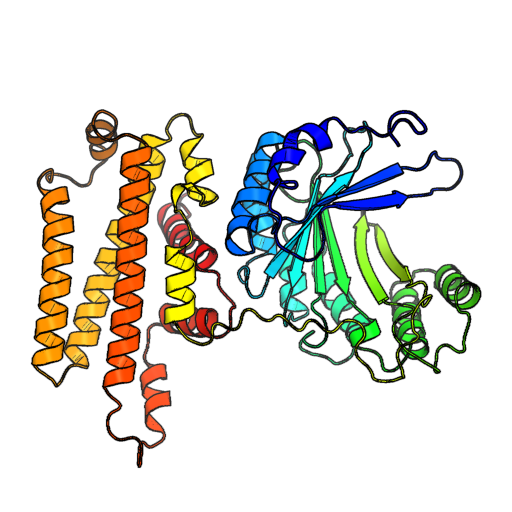0 -1.983 14.411 1.00 98.00 176 ILE A CA 1
ATOM 1371 C C . ILE A 1 176 ? 6.702 -3.063 15.139 1.00 98.00 176 ILE A C 1
ATOM 1373 O O . ILE A 1 176 ? 7.765 -2.767 15.684 1.00 98.00 176 ILE A O 1
ATOM 1377 N N . CYS A 1 177 ? 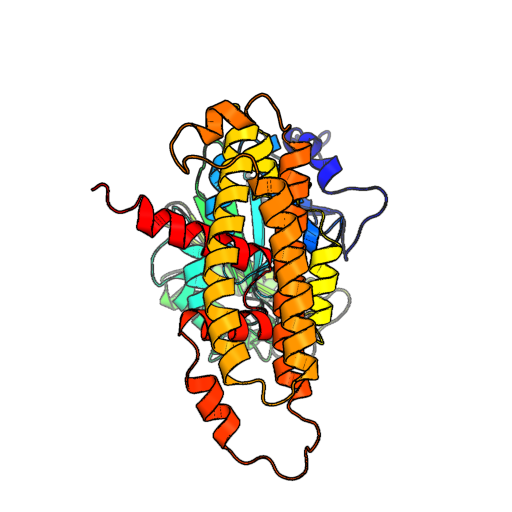6.278 -4.329 15.055 1.00 97.00 177 CYS A N 1
ATOM 1378 C CA . CYS A 1 177 ? 6.987 -5.459 15.650 1.00 97.00 177 CYS A CA 1
ATOM 1379 C C . CYS A 1 177 ? 8.398 -5.677 15.081 1.00 97.00 177 CYS A C 1
ATOM 1381 O O . CYS A 1 177 ? 9.220 -6.318 15.718 1.00 97.00 177 CYS A O 1
ATOM 1383 N N . ALA A 1 178 ? 8.697 -5.174 13.879 1.00 96.81 178 ALA A N 1
ATOM 1384 C CA . ALA A 1 178 ? 10.032 -5.251 13.284 1.00 96.81 178 ALA A CA 1
ATOM 1385 C C . ALA A 1 178 ? 10.990 -4.171 13.815 1.00 96.81 178 ALA A C 1
ATOM 1387 O O . ALA A 1 178 ? 12.185 -4.209 13.523 1.00 96.81 178 ALA A O 1
ATOM 1388 N N . TYR A 1 179 ? 10.469 -3.201 14.571 1.00 97.12 179 TYR A N 1
ATOM 1389 C CA . TYR A 1 179 ? 11.199 -2.025 15.046 1.00 97.12 179 TYR A CA 1
ATOM 1390 C C . TYR A 1 179 ? 11.150 -1.873 16.568 1.00 97.12 179 TYR A C 1
ATOM 1392 O O . TYR A 1 179 ? 11.585 -0.850 17.102 1.00 97.12 179 TYR A O 1
ATOM 1400 N N . ALA A 1 180 ? 10.649 -2.881 17.277 1.00 96.94 180 ALA A N 1
ATOM 1401 C CA . ALA A 1 180 ? 10.589 -2.949 18.729 1.00 96.94 180 ALA A CA 1
ATOM 1402 C C . ALA A 1 180 ? 11.279 -4.225 19.236 1.00 96.94 180 ALA A C 1
ATOM 1404 O O . ALA A 1 180 ? 11.281 -5.233 18.533 1.00 96.94 180 ALA A O 1
ATOM 1405 N N . PRO A 1 181 ? 11.890 -4.198 20.434 1.00 96.88 181 PRO A N 1
ATOM 1406 C CA . PRO A 1 181 ? 12.489 -5.395 21.017 1.00 96.88 181 PRO A CA 1
ATOM 1407 C C . PRO A 1 181 ? 11.443 -6.438 21.436 1.00 96.88 181 PRO A C 1
ATOM 1409 O O . PRO A 1 181 ? 11.731 -7.628 21.383 1.00 96.88 181 PRO A O 1
ATOM 1412 N N . ASP A 1 182 ? 10.257 -6.010 21.856 1.00 98.50 182 ASP A N 1
ATOM 1413 C CA . ASP A 1 182 ? 9.185 -6.840 22.407 1.00 98.50 182 ASP A CA 1
ATOM 1414 C C . ASP A 1 182 ? 7.834 -6.117 22.271 1.00 98.50 182 ASP A C 1
ATOM 1416 O O . ASP A 1 182 ? 7.782 -4.946 21.881 1.00 98.50 182 ASP A O 1
ATOM 1420 N N . ASP A 1 183 ? 6.734 -6.811 22.565 1.00 98.62 183 ASP A N 1
ATOM 1421 C CA . ASP A 1 183 ? 5.390 -6.232 22.496 1.00 98.62 183 ASP A CA 1
ATOM 1422 C C . ASP A 1 183 ? 5.109 -5.215 23.619 1.00 98.62 183 ASP A C 1
ATOM 1424 O O . ASP A 1 183 ? 4.222 -4.377 23.454 1.00 98.62 183 ASP A O 1
ATOM 1428 N N . LEU A 1 184 ? 5.868 -5.208 24.723 1.00 98.50 184 LEU A N 1
ATOM 1429 C CA . LEU A 1 184 ? 5.739 -4.173 25.760 1.00 98.50 184 LEU A CA 1
ATOM 1430 C C . LEU A 1 184 ? 6.203 -2.815 25.218 1.00 98.50 184 LEU A C 1
ATOM 1432 O O . LEU A 1 184 ? 5.509 -1.809 25.360 1.00 98.50 184 LEU A O 1
ATOM 1436 N N . ALA A 1 185 ? 7.338 -2.790 24.523 1.00 98.31 185 ALA A N 1
ATOM 1437 C CA . ALA A 1 185 ? 7.840 -1.600 23.851 1.00 98.31 185 ALA A CA 1
ATOM 1438 C C . ALA A 1 185 ? 6.914 -1.146 22.713 1.00 98.31 185 ALA A C 1
ATOM 1440 O O . ALA A 1 185 ? 6.785 0.056 22.476 1.00 98.31 185 ALA A O 1
ATOM 1441 N N . VAL A 1 186 ? 6.249 -2.078 22.015 1.00 98.44 186 VAL A N 1
ATOM 1442 C CA . VAL A 1 186 ? 5.190 -1.722 21.054 1.00 98.44 186 VAL A CA 1
ATOM 1443 C C . VAL A 1 186 ? 4.043 -1.012 21.770 1.00 98.44 186 VAL A C 1
ATOM 1445 O O . VAL A 1 186 ? 3.644 0.070 21.338 1.00 98.44 186 VAL A O 1
ATOM 1448 N N . GLN A 1 187 ? 3.561 -1.577 22.883 1.00 98.56 187 GLN A N 1
ATOM 1449 C CA . GLN A 1 187 ? 2.477 -0.989 23.668 1.00 98.56 187 GLN A CA 1
ATOM 1450 C C . GLN A 1 187 ? 2.799 0.428 24.127 1.00 98.56 187 GLN A C 1
ATOM 1452 O O . GLN A 1 187 ? 2.010 1.340 23.898 1.00 98.56 187 GLN A O 1
ATOM 1457 N N . GLN A 1 188 ? 3.980 0.626 24.709 1.00 98.25 188 GLN A N 1
ATOM 1458 C CA . GLN A 1 188 ? 4.416 1.929 25.205 1.00 98.25 188 GLN A CA 1
ATOM 1459 C C . GLN A 1 188 ? 4.434 2.995 24.105 1.00 98.25 188 GLN A C 1
ATOM 1461 O O . GLN A 1 188 ? 3.985 4.115 24.336 1.00 98.25 188 GLN A O 1
ATOM 1466 N N . ARG A 1 189 ? 4.898 2.655 22.895 1.00 98.00 189 ARG A N 1
ATOM 1467 C CA . ARG A 1 189 ? 4.934 3.603 21.769 1.00 98.00 189 ARG A CA 1
ATOM 1468 C C . ARG A 1 189 ? 3.548 3.978 21.274 1.00 98.00 189 ARG A C 1
ATOM 1470 O O . ARG A 1 189 ? 3.286 5.152 21.039 1.00 98.00 189 ARG A O 1
ATOM 1477 N N . VAL A 1 190 ? 2.670 2.994 21.093 1.00 98.38 190 VAL A N 1
ATOM 1478 C CA . VAL A 1 190 ? 1.306 3.257 20.617 1.00 98.38 190 VAL A CA 1
ATOM 1479 C C . VAL A 1 190 ? 0.521 4.038 21.666 1.00 98.38 190 VAL A C 1
ATOM 1481 O O . VAL A 1 190 ? -0.148 5.004 21.316 1.00 98.38 190 VAL A O 1
ATOM 1484 N N . HIS A 1 191 ? 0.652 3.675 22.944 1.00 98.31 191 HIS A N 1
ATOM 1485 C CA . HIS A 1 191 ? 0.053 4.410 24.055 1.00 98.31 191 HIS A CA 1
ATOM 1486 C C . HIS A 1 191 ? 0.520 5.871 24.077 1.00 98.31 191 HIS A C 1
ATOM 1488 O O . HIS A 1 191 ? -0.315 6.773 24.093 1.00 98.31 191 HIS A O 1
ATOM 1494 N N . ALA A 1 192 ? 1.836 6.112 24.037 1.00 98.06 192 ALA A N 1
ATOM 1495 C CA . ALA A 1 192 ? 2.395 7.464 24.033 1.00 98.06 192 ALA A CA 1
ATOM 1496 C C . ALA A 1 192 ? 1.863 8.288 22.854 1.00 98.06 192 ALA A C 1
ATOM 1498 O O . ALA A 1 192 ? 1.377 9.397 23.056 1.00 98.06 192 ALA A O 1
ATOM 1499 N N . TYR A 1 193 ? 1.842 7.701 21.653 1.00 97.75 193 TYR A N 1
ATOM 1500 C CA . TYR A 1 193 ? 1.297 8.351 20.464 1.00 97.75 193 TYR A CA 1
ATOM 1501 C C . TYR A 1 193 ? -0.181 8.737 20.632 1.00 97.75 193 TYR A C 1
ATOM 1503 O O . TYR A 1 193 ? -0.563 9.856 20.295 1.00 97.75 193 TYR A O 1
ATOM 1511 N N . LEU A 1 194 ? -1.017 7.845 21.182 1.00 97.06 194 LEU A N 1
ATOM 1512 C CA . LEU A 1 194 ? -2.430 8.142 21.443 1.00 97.06 194 LEU A CA 1
ATOM 1513 C C . LEU A 1 194 ? -2.583 9.320 22.417 1.00 97.06 194 LEU A C 1
ATOM 1515 O O . LEU A 1 194 ? -3.322 10.255 22.113 1.00 97.06 194 LEU A O 1
ATOM 1519 N N . VAL A 1 195 ? -1.840 9.315 23.528 1.00 97.50 195 VAL A N 1
ATOM 1520 C CA . VAL A 1 195 ? -1.863 10.393 24.532 1.00 97.50 195 VAL A CA 1
ATOM 1521 C C . VAL A 1 195 ? -1.419 11.730 23.935 1.00 97.50 195 VAL A C 1
ATOM 1523 O O . VAL A 1 195 ? -2.115 12.731 24.099 1.00 97.50 195 VAL A O 1
ATOM 1526 N N . GLU A 1 196 ? -0.295 11.751 23.216 1.00 96.31 196 GLU A N 1
ATOM 1527 C CA . GLU A 1 196 ? 0.262 12.959 22.589 1.00 96.31 196 GLU A CA 1
ATOM 1528 C C . GLU A 1 196 ? -0.701 13.587 21.572 1.00 96.31 196 GLU A C 1
ATOM 1530 O O . GLU A 1 196 ? -0.748 14.808 21.434 1.00 96.31 196 GLU A O 1
ATOM 1535 N N . HIS A 1 197 ? -1.521 12.766 20.912 1.00 93.88 197 HIS A N 1
ATOM 1536 C CA . HIS A 1 197 ? -2.483 13.200 19.899 1.00 93.88 197 HIS A CA 1
ATOM 1537 C C . HIS A 1 197 ? -3.912 13.369 20.447 1.00 93.88 197 HIS A C 1
ATOM 1539 O O . HIS A 1 197 ? -4.865 13.477 19.674 1.00 93.88 197 HIS A O 1
ATOM 1545 N N . GLY A 1 198 ? -4.089 13.374 21.774 1.00 93.88 198 GLY A N 1
ATOM 1546 C CA . GLY A 1 198 ? -5.390 13.588 22.416 1.00 93.88 198 GLY A CA 1
ATOM 1547 C C . GLY A 1 198 ? -6.413 12.470 22.177 1.00 93.88 198 GLY A C 1
ATOM 1548 O O . GLY A 1 198 ? -7.615 12.701 22.306 1.00 93.88 198 GLY A O 1
ATOM 1549 N N . MET A 1 199 ? -5.960 11.268 21.817 1.00 93.94 199 MET A N 1
ATOM 1550 C CA . MET A 1 199 ? -6.790 10.072 21.675 1.00 93.94 199 MET A CA 1
ATOM 1551 C C . MET A 1 199 ? -6.793 9.268 22.982 1.00 93.94 199 MET A C 1
ATOM 1553 O O . MET A 1 199 ? -5.767 9.148 23.643 1.00 93.94 199 MET A O 1
ATOM 1557 N N . ASP A 1 200 ? -7.935 8.680 23.345 1.00 95.31 200 ASP A N 1
ATOM 1558 C CA . ASP A 1 200 ? -8.046 7.831 24.539 1.00 95.31 200 ASP A CA 1
ATOM 1559 C C . ASP A 1 200 ? -7.255 6.514 24.358 1.00 95.31 200 ASP A C 1
ATOM 1561 O O . ASP A 1 200 ? -7.614 5.712 23.484 1.00 95.31 200 ASP A O 1
ATOM 1565 N N . PRO A 1 201 ? -6.198 6.255 25.158 1.00 97.44 201 PRO A N 1
ATOM 1566 C CA . PRO A 1 201 ? -5.427 5.019 25.065 1.00 97.44 201 PRO A CA 1
ATOM 1567 C C . PRO A 1 201 ? -6.117 3.818 25.732 1.00 97.44 201 PRO A C 1
ATOM 1569 O O . PRO A 1 201 ? -5.768 2.675 25.428 1.00 97.44 201 PRO A O 1
ATOM 1572 N N . ALA A 1 202 ? -7.114 4.025 26.600 1.00 97.94 202 ALA A N 1
ATOM 1573 C CA . ALA A 1 202 ? -7.674 2.955 27.426 1.00 97.94 202 ALA A CA 1
ATOM 1574 C C . ALA A 1 202 ? -8.279 1.782 26.622 1.00 97.94 202 ALA A C 1
ATOM 1576 O O . ALA A 1 202 ? -8.026 0.627 26.983 1.00 97.94 202 ALA A O 1
ATOM 1577 N N . PRO A 1 203 ? -9.022 1.997 25.511 1.00 96.62 203 PRO A N 1
ATOM 1578 C CA . PRO A 1 203 ? -9.523 0.898 24.687 1.00 96.62 203 PRO A CA 1
ATOM 1579 C C . PRO A 1 203 ? -8.405 0.067 24.052 1.00 96.62 203 PRO A C 1
ATOM 1581 O O . PRO A 1 203 ? -8.547 -1.147 23.902 1.00 96.62 203 PRO A O 1
ATOM 1584 N N . TYR A 1 204 ? -7.300 0.713 23.677 1.00 97.88 204 TYR A N 1
ATOM 1585 C CA . TYR A 1 204 ? -6.135 0.040 23.117 1.00 97.88 204 TYR A CA 1
ATOM 1586 C C . TYR A 1 204 ? -5.422 -0.801 24.182 1.00 97.88 204 TYR A C 1
ATOM 1588 O O . TYR A 1 204 ? -5.185 -1.990 23.962 1.00 97.88 204 TYR A O 1
ATOM 1596 N N . ASP A 1 205 ? -5.157 -0.227 25.355 1.00 98.06 205 ASP A N 1
ATOM 1597 C CA . ASP A 1 205 ? -4.468 -0.929 26.439 1.00 98.06 205 ASP A CA 1
ATOM 1598 C C . ASP A 1 205 ? -5.262 -2.139 26.939 1.00 98.06 205 ASP A C 1
ATOM 1600 O O . ASP A 1 205 ? -4.683 -3.205 27.171 1.00 98.06 205 ASP A O 1
ATOM 1604 N N . ALA A 1 206 ? -6.587 -1.992 27.052 1.00 98.00 206 ALA A N 1
ATOM 1605 C CA . ALA A 1 206 ? -7.493 -3.072 27.425 1.00 98.00 206 ALA A CA 1
ATOM 1606 C C . ALA A 1 206 ? -7.534 -4.183 26.365 1.00 98.00 206 ALA A C 1
ATOM 1608 O O . ALA A 1 206 ? -7.525 -5.362 26.717 1.00 98.00 206 ALA A O 1
ATOM 1609 N N . LEU A 1 207 ? -7.544 -3.825 25.074 1.00 97.50 207 LEU A N 1
ATOM 1610 C CA . LEU A 1 207 ? -7.482 -4.790 23.975 1.00 97.50 207 LEU A CA 1
ATOM 1611 C C . LEU A 1 207 ? -6.182 -5.600 24.025 1.00 97.50 207 LEU A C 1
ATOM 1613 O O . LEU A 1 207 ? -6.232 -6.824 23.946 1.00 97.50 207 LEU A O 1
ATOM 1617 N N . VAL A 1 208 ? -5.032 -4.935 24.163 1.00 98.06 208 VAL A N 1
ATOM 1618 C CA . VAL A 1 208 ? -3.721 -5.602 24.191 1.00 98.06 208 VAL A CA 1
ATOM 1619 C C . VAL A 1 208 ? -3.602 -6.523 25.404 1.00 98.06 208 VAL A C 1
ATOM 1621 O O . VAL A 1 208 ? -3.212 -7.677 25.242 1.00 98.06 208 VAL A O 1
ATOM 1624 N N . HIS A 1 209 ? -3.991 -6.059 26.595 1.00 96.12 209 HIS A N 1
ATOM 1625 C CA . HIS A 1 209 ? -3.969 -6.889 27.804 1.00 96.12 209 HIS A CA 1
ATOM 1626 C C . HIS A 1 209 ? -4.937 -8.071 27.730 1.00 96.12 209 HIS A C 1
ATOM 1628 O O . HIS A 1 209 ? -4.587 -9.164 28.158 1.00 96.12 209 HIS A O 1
ATOM 1634 N N . GLY A 1 210 ? -6.146 -7.864 27.202 1.00 97.31 210 GLY A N 1
ATOM 1635 C CA . GLY A 1 210 ? -7.154 -8.920 27.101 1.00 97.31 210 GLY A CA 1
ATOM 1636 C C . GLY A 1 210 ? -6.854 -9.960 26.021 1.00 97.31 210 GLY A C 1
ATOM 1637 O O . GLY A 1 210 ? -7.362 -11.074 26.097 1.00 97.31 210 GLY A O 1
ATOM 1638 N N . TYR A 1 211 ? -6.055 -9.599 25.016 1.00 97.81 211 TYR A N 1
ATOM 1639 C CA . TYR A 1 211 ? -5.675 -10.487 23.920 1.00 97.81 211 TYR A CA 1
ATOM 1640 C C . TYR A 1 211 ? -4.393 -11.283 24.209 1.00 97.81 211 TYR A C 1
ATOM 1642 O O . TYR A 1 211 ? -4.220 -12.376 23.679 1.00 97.81 211 TYR A O 1
ATOM 1650 N N . ALA A 1 212 ? -3.479 -10.745 25.019 1.00 97.06 212 ALA A N 1
ATOM 1651 C CA . ALA A 1 212 ? -2.194 -11.381 25.285 1.00 97.06 212 ALA A CA 1
ATOM 1652 C C . ALA A 1 212 ? -2.331 -12.664 26.123 1.00 97.06 212 ALA A C 1
ATOM 1654 O O . ALA A 1 212 ? -2.876 -12.648 27.223 1.00 97.06 212 ALA A O 1
ATOM 1655 N N . GLU A 1 213 ? -1.736 -13.762 25.649 1.00 95.81 213 GLU A N 1
ATOM 1656 C CA . GLU A 1 213 ? -1.644 -15.035 26.389 1.00 95.81 213 GLU A CA 1
ATOM 1657 C C . GLU A 1 213 ? -0.295 -15.209 27.118 1.00 95.81 213 GLU A C 1
ATOM 1659 O O . GLU A 1 213 ? -0.007 -16.252 27.706 1.00 95.81 213 GLU A O 1
ATOM 1664 N N . ARG A 1 214 ? 0.557 -14.179 27.086 1.00 96.75 214 ARG A N 1
ATOM 1665 C CA . ARG A 1 214 ? 1.900 -14.157 27.682 1.00 96.75 214 ARG A CA 1
ATOM 1666 C C . ARG A 1 214 ? 2.275 -12.748 28.155 1.00 96.75 214 ARG A C 1
ATOM 1668 O O . ARG A 1 214 ? 1.684 -11.779 27.674 1.00 96.75 214 ARG A O 1
ATOM 1675 N N . PRO A 1 215 ? 3.301 -12.596 29.015 1.00 97.50 215 PRO A N 1
ATOM 1676 C CA . PRO A 1 215 ? 3.901 -11.291 29.276 1.00 97.50 215 PRO A CA 1
ATOM 1677 C C . PRO A 1 215 ? 4.361 -10.619 27.973 1.00 97.50 215 PRO A C 1
ATOM 1679 O O . PRO A 1 215 ? 4.923 -11.264 27.077 1.00 97.50 215 PRO A O 1
ATOM 1682 N N . LEU A 1 216 ? 4.113 -9.313 27.859 1.00 98.25 216 LEU A N 1
ATOM 1683 C CA . LEU A 1 216 ? 4.393 -8.546 26.639 1.00 98.25 216 LEU A CA 1
ATOM 1684 C C . LEU A 1 216 ? 5.898 -8.409 26.354 1.00 98.25 216 LEU A C 1
ATOM 1686 O O . LEU A 1 216 ? 6.290 -8.299 25.197 1.00 98.25 216 LEU A O 1
ATOM 1690 N N . ASP A 1 217 ? 6.743 -8.470 27.381 1.00 98.00 217 ASP A N 1
ATOM 1691 C CA . ASP A 1 217 ? 8.208 -8.403 27.294 1.00 98.00 217 ASP A CA 1
ATOM 1692 C C . ASP A 1 217 ? 8.880 -9.754 26.970 1.00 98.00 217 ASP A C 1
ATOM 1694 O O . ASP A 1 217 ? 10.074 -9.795 26.655 1.00 98.00 217 ASP A O 1
ATOM 1698 N N . ALA A 1 218 ? 8.122 -10.857 27.001 1.00 97.06 218 ALA A N 1
ATOM 1699 C CA . ALA A 1 218 ? 8.622 -12.211 26.751 1.00 97.06 218 ALA A CA 1
ATOM 1700 C C . ALA A 1 218 ? 8.830 -12.537 25.258 1.00 97.06 218 ALA A C 1
ATOM 1702 O O . ALA A 1 218 ? 9.436 -13.555 24.919 1.00 97.06 218 ALA A O 1
ATOM 1703 N N . GLY A 1 219 ? 8.336 -11.693 24.352 1.00 97.69 219 GLY A N 1
ATOM 1704 C CA . GLY A 1 219 ? 8.391 -11.926 22.912 1.00 97.69 219 GLY A CA 1
ATOM 1705 C C . GLY A 1 219 ? 7.908 -10.727 22.106 1.00 97.69 219 GLY A C 1
ATOM 1706 O O . GLY A 1 219 ? 7.465 -9.724 22.664 1.00 97.69 219 GLY A O 1
ATOM 1707 N N . VAL A 1 220 ? 8.000 -10.840 20.785 1.00 98.25 220 VAL A N 1
ATOM 1708 C CA . VAL A 1 220 ? 7.618 -9.788 19.835 1.00 98.25 220 VAL A CA 1
ATOM 1709 C C . VAL A 1 220 ? 6.749 -10.364 18.719 1.00 98.25 220 VAL A C 1
ATOM 1711 O O . VAL A 1 220 ? 6.899 -11.523 18.345 1.00 98.25 220 VAL A O 1
ATOM 1714 N N . GLY A 1 221 ? 5.875 -9.550 18.128 1.00 97.44 221 GLY A N 1
ATOM 1715 C CA . GLY A 1 221 ? 5.130 -9.921 16.921 1.00 97.44 221 GLY A CA 1
ATOM 1716 C C . GLY A 1 221 ? 3.638 -10.119 17.130 1.00 97.44 221 GLY A C 1
ATOM 1717 O O . GLY A 1 221 ? 2.911 -10.096 16.133 1.00 97.44 221 GLY A O 1
ATOM 1718 N N . MET A 1 222 ? 3.171 -10.216 18.379 1.00 98.00 222 MET A N 1
ATOM 1719 C CA . MET A 1 222 ? 1.739 -10.211 18.674 1.00 98.00 222 MET A CA 1
ATOM 1720 C C . MET A 1 222 ? 1.117 -8.940 18.097 1.00 98.00 222 MET A C 1
ATOM 1722 O O . MET A 1 222 ? 0.164 -9.013 17.334 1.00 98.00 222 MET A O 1
ATOM 1726 N N . GLN A 1 223 ? 1.713 -7.777 18.347 1.00 98.06 223 GLN A N 1
ATOM 1727 C CA . GLN A 1 223 ? 1.299 -6.499 17.777 1.00 98.06 223 GLN A CA 1
ATOM 1728 C C . GLN A 1 223 ? 2.028 -6.255 16.452 1.00 98.06 223 GLN A C 1
ATOM 1730 O O . GLN A 1 223 ? 3.011 -5.522 16.359 1.00 98.06 223 GLN A O 1
ATOM 1735 N N . SER A 1 224 ? 1.562 -6.932 15.404 1.00 97.38 224 SER A N 1
ATOM 1736 C CA . SER A 1 224 ? 2.265 -7.039 14.122 1.00 97.38 224 SER A CA 1
ATOM 1737 C C . SER A 1 224 ? 2.335 -5.733 13.326 1.00 97.38 224 SER A C 1
ATOM 1739 O O . SER A 1 224 ? 3.367 -5.435 12.725 1.00 97.38 224 SER A O 1
ATOM 1741 N N . TRP A 1 225 ? 1.243 -4.967 13.280 1.00 98.44 225 TRP A N 1
ATOM 1742 C CA . TRP A 1 225 ? 1.161 -3.730 12.498 1.00 98.44 225 TRP A CA 1
ATOM 1743 C C . TRP A 1 225 ? 0.361 -2.664 13.231 1.00 98.44 225 TRP A C 1
ATOM 1745 O O . TRP A 1 225 ? -0.614 -2.972 13.915 1.00 98.44 225 TRP A O 1
ATOM 1755 N N . VAL A 1 226 ? 0.717 -1.407 12.983 1.00 98.44 226 VAL A N 1
ATOM 1756 C CA . VAL A 1 226 ? -0.106 -0.244 13.315 1.00 98.44 226 VAL A CA 1
ATOM 1757 C C . VAL A 1 226 ? -0.309 0.550 12.038 1.00 98.44 226 VAL A C 1
ATOM 1759 O O . VAL A 1 226 ? 0.628 0.757 11.266 1.00 98.44 226 VAL A O 1
ATOM 1762 N N . ALA A 1 227 ? -1.546 0.953 11.784 1.00 98.44 227 ALA A N 1
ATOM 1763 C CA . ALA A 1 227 ? -1.919 1.687 10.593 1.00 98.44 227 ALA A CA 1
ATOM 1764 C C . ALA A 1 227 ? -2.608 2.997 10.947 1.00 98.44 227 ALA A C 1
ATOM 1766 O O . ALA A 1 227 ? -3.418 3.031 11.872 1.00 98.44 227 ALA A O 1
ATOM 1767 N N . PHE A 1 228 ? -2.324 4.035 10.171 1.00 98.00 228 PHE A N 1
ATOM 1768 C CA . PHE A 1 228 ? -2.865 5.375 10.342 1.00 98.00 228 PHE A CA 1
ATOM 1769 C C . PHE A 1 228 ? -3.517 5.862 9.052 1.00 98.00 228 PHE A C 1
ATOM 1771 O O . PHE A 1 228 ? -3.010 5.631 7.951 1.00 98.00 228 PHE A O 1
ATOM 1778 N N . ARG A 1 229 ? -4.654 6.543 9.190 1.00 94.75 229 ARG A N 1
ATOM 1779 C CA . ARG A 1 229 ? -5.302 7.313 8.123 1.00 94.75 229 ARG A CA 1
ATOM 1780 C C . ARG A 1 229 ? -6.181 8.404 8.715 1.00 94.75 229 ARG A C 1
ATOM 1782 O O . ARG A 1 229 ? -6.710 8.213 9.807 1.00 94.75 229 ARG A O 1
ATOM 1789 N N . ARG A 1 230 ? -6.500 9.430 7.929 1.00 90.81 230 ARG A N 1
ATOM 1790 C CA . ARG A 1 230 ? -7.662 10.284 8.199 1.00 90.81 230 ARG A CA 1
ATOM 1791 C C . ARG A 1 230 ? -8.949 9.710 7.616 1.00 90.81 230 ARG A C 1
ATOM 1793 O O . ARG A 1 230 ? -8.957 8.999 6.607 1.00 90.81 230 ARG A O 1
ATOM 1800 N N . HIS A 1 231 ? -10.062 9.988 8.279 1.00 81.94 231 HIS A N 1
ATOM 1801 C CA . HIS A 1 231 ? -11.395 9.670 7.793 1.00 81.94 231 HIS A CA 1
ATOM 1802 C C . HIS A 1 231 ? -12.376 10.761 8.201 1.00 81.94 231 HIS A C 1
ATOM 1804 O O . HIS A 1 231 ? -12.755 10.803 9.363 1.00 81.94 231 HIS A O 1
ATOM 1810 N N . HIS A 1 232 ? -12.820 11.572 7.234 1.00 73.69 232 HIS A N 1
ATOM 1811 C CA . HIS A 1 232 ? -13.650 12.757 7.496 1.00 73.69 232 HIS A CA 1
ATOM 1812 C C . HIS A 1 232 ? -13.017 13.637 8.585 1.00 73.69 232 HIS A C 1
ATOM 1814 O O . HIS A 1 232 ? -13.624 13.879 9.616 1.00 73.69 232 HIS A O 1
ATOM 1820 N N . ASP A 1 233 ? -11.753 14.011 8.369 1.00 77.88 233 ASP A N 1
ATOM 1821 C CA . ASP A 1 233 ? -10.917 14.815 9.273 1.00 77.88 233 ASP A CA 1
ATOM 1822 C C . ASP A 1 233 ? -10.510 14.171 10.606 1.00 77.88 233 ASP A C 1
ATOM 1824 O O . ASP A 1 233 ? -9.558 14.636 11.226 1.00 77.88 233 ASP A O 1
ATOM 1828 N N . ASP A 1 234 ? -11.101 13.040 10.992 1.00 85.81 234 ASP A N 1
ATOM 1829 C CA . ASP A 1 234 ? -10.685 12.333 12.203 1.00 85.81 234 ASP A CA 1
ATOM 1830 C C . ASP A 1 234 ? -9.477 11.414 11.943 1.00 85.81 234 ASP A C 1
ATOM 1832 O O . ASP A 1 234 ? -9.522 10.584 11.014 1.00 85.81 234 ASP A O 1
ATOM 1836 N N . PRO A 1 235 ? -8.417 11.471 12.771 1.00 90.12 235 PRO A N 1
ATOM 1837 C CA . PRO A 1 235 ? -7.359 10.473 12.745 1.00 90.12 235 PRO A CA 1
ATOM 1838 C C . PRO A 1 235 ? -7.918 9.111 13.166 1.00 90.12 235 PRO A C 1
ATOM 1840 O O . PRO A 1 235 ? -8.710 8.976 14.099 1.00 90.12 235 PRO A O 1
ATOM 1843 N N . ARG A 1 236 ? -7.513 8.060 12.456 1.00 92.81 236 ARG A N 1
ATOM 1844 C CA . ARG A 1 236 ? -7.889 6.681 12.760 1.00 92.81 236 ARG A CA 1
ATOM 1845 C C . ARG A 1 236 ? -6.669 5.791 12.799 1.00 92.81 236 ARG A C 1
ATOM 1847 O O . ARG A 1 236 ? -6.008 5.588 11.779 1.00 92.81 236 ARG A O 1
ATOM 1854 N N . LEU A 1 237 ? -6.475 5.180 13.960 1.00 95.38 237 LEU A N 1
ATOM 1855 C CA . LEU A 1 237 ? -5.495 4.133 14.174 1.00 95.38 237 LEU A CA 1
ATOM 1856 C C . LEU A 1 237 ? -6.131 2.745 13.996 1.00 95.38 237 LEU A C 1
ATOM 1858 O O . LEU A 1 237 ? -7.303 2.523 14.304 1.00 95.38 237 LEU A O 1
ATOM 1862 N N . THR A 1 238 ? -5.376 1.782 13.483 1.00 97.56 238 THR A N 1
ATOM 1863 C CA . THR A 1 238 ? -5.757 0.363 13.464 1.00 97.56 238 THR A CA 1
ATOM 1864 C C . THR A 1 238 ? -4.565 -0.477 13.884 1.00 97.56 238 THR A C 1
ATOM 1866 O O . THR A 1 238 ? -3.502 -0.372 13.279 1.00 97.56 238 THR A O 1
ATOM 1869 N N . VAL A 1 239 ? -4.756 -1.336 14.881 1.00 98.00 239 VAL A N 1
ATOM 1870 C CA . VAL A 1 239 ? -3.736 -2.271 15.368 1.00 98.00 239 VAL A CA 1
ATOM 1871 C C . VAL A 1 239 ? -4.060 -3.675 14.863 1.00 98.00 239 VAL A C 1
ATOM 1873 O O . VAL A 1 239 ? -5.222 -4.079 14.841 1.00 98.00 239 VAL A O 1
ATOM 1876 N N . TYR A 1 240 ? -3.035 -4.406 14.431 1.00 98.44 240 TYR A N 1
ATOM 1877 C CA . TYR A 1 240 ? -3.145 -5.778 13.940 1.00 98.44 240 TYR A CA 1
ATOM 1878 C C . TYR A 1 240 ? -2.510 -6.724 14.947 1.00 98.44 240 TYR A C 1
ATOM 1880 O O . TYR A 1 240 ? -1.317 -6.608 15.231 1.00 98.44 240 TYR A O 1
ATOM 1888 N N . LEU A 1 241 ? -3.309 -7.668 15.442 1.00 98.06 241 LEU A N 1
ATOM 1889 C CA . LEU A 1 241 ? -2.892 -8.656 16.427 1.00 98.06 241 LEU A CA 1
ATOM 1890 C C . LEU A 1 241 ? -2.733 -10.027 15.757 1.00 98.06 241 LEU A C 1
ATOM 1892 O O . LEU A 1 241 ? -3.666 -10.526 15.128 1.00 98.06 241 LEU A O 1
ATOM 1896 N N . ALA A 1 242 ? -1.540 -10.612 15.839 1.00 96.81 242 ALA A N 1
ATOM 1897 C CA . ALA A 1 242 ? -1.270 -11.975 15.400 1.00 96.81 242 ALA A CA 1
ATOM 1898 C C . ALA A 1 242 ? -1.804 -12.969 16.434 1.00 96.81 242 ALA A C 1
ATOM 1900 O O . ALA A 1 242 ? -1.781 -12.699 17.628 1.00 96.81 242 ALA A O 1
ATOM 1901 N N . THR A 1 243 ? -2.278 -14.132 15.994 1.00 95.69 243 THR A N 1
ATOM 1902 C CA . THR A 1 243 ? -2.832 -15.158 16.899 1.00 95.69 243 THR A CA 1
ATOM 1903 C C . THR A 1 243 ? -1.774 -15.906 17.699 1.00 95.69 243 THR A C 1
ATOM 1905 O O . THR A 1 243 ? -2.130 -16.640 18.605 1.00 95.69 243 THR A O 1
ATOM 1908 N N . GLU A 1 244 ? -0.496 -15.798 17.317 1.00 95.12 244 GLU A N 1
ATOM 1909 C CA . GLU A 1 244 ? 0.633 -16.571 17.870 1.00 95.12 244 GLU A CA 1
ATOM 1910 C C . GLU A 1 244 ? 0.420 -18.101 17.895 1.00 95.12 244 GLU A C 1
ATOM 1912 O O . GLU A 1 244 ? 1.239 -18.830 18.445 1.00 95.12 244 GLU A O 1
ATOM 1917 N N . ALA A 1 245 ? -0.607 -18.610 17.201 1.00 93.88 245 ALA A N 1
ATOM 1918 C CA . ALA A 1 245 ? -1.071 -19.996 17.300 1.00 93.88 245 ALA A CA 1
ATOM 1919 C C . ALA A 1 245 ? -0.009 -21.049 16.937 1.00 93.88 245 ALA A C 1
ATOM 1921 O O . ALA A 1 245 ? -0.096 -22.193 17.371 1.00 93.88 245 ALA A O 1
ATOM 1922 N N . ALA A 1 246 ? 0.981 -20.678 16.122 1.00 92.94 246 ALA A N 1
ATOM 1923 C CA . ALA A 1 246 ? 2.079 -21.561 15.741 1.00 92.94 246 ALA A CA 1
ATOM 1924 C C . ALA A 1 246 ? 3.382 -21.269 16.498 1.00 92.94 246 ALA A C 1
ATOM 1926 O O . ALA A 1 246 ? 4.182 -22.176 16.723 1.00 92.94 246 ALA A O 1
ATOM 1927 N N . LYS A 1 247 ? 3.650 -19.996 16.811 1.00 93.56 247 LYS A N 1
ATOM 1928 C CA . LYS A 1 247 ? 4.946 -19.554 17.327 1.00 93.56 247 LYS A CA 1
ATOM 1929 C C . LYS A 1 247 ? 4.857 -18.164 17.947 1.00 93.56 247 LYS A C 1
ATOM 1931 O O . LYS A 1 247 ? 4.342 -17.238 17.325 1.00 93.56 247 LYS A O 1
ATOM 1936 N N . VAL A 1 248 ? 5.515 -18.022 19.094 1.00 96.06 248 VAL A N 1
ATOM 1937 C CA . VAL A 1 248 ? 5.943 -16.737 19.657 1.00 96.06 248 VAL A CA 1
ATOM 1938 C C . VAL A 1 248 ? 7.363 -16.445 19.177 1.00 96.06 248 VAL A C 1
ATOM 1940 O O . VAL A 1 248 ? 8.244 -17.311 19.247 1.00 96.06 248 VAL A O 1
ATOM 1943 N N . HIS A 1 249 ? 7.612 -15.241 18.663 1.00 96.94 249 HIS A N 1
ATOM 1944 C CA . HIS A 1 249 ? 8.966 -14.850 18.280 1.00 96.94 249 HIS A CA 1
ATOM 1945 C C . HIS A 1 249 ? 9.736 -14.297 19.491 1.00 96.94 249 HIS A C 1
ATOM 1947 O O . HIS A 1 249 ? 9.177 -13.519 20.267 1.00 96.94 249 HIS A O 1
ATOM 1953 N N . PRO A 1 250 ? 11.019 -14.665 19.667 1.00 96.75 250 PRO A N 1
ATOM 1954 C CA . PRO A 1 250 ? 11.806 -14.204 20.804 1.00 96.75 250 PRO A CA 1
ATOM 1955 C C . PRO A 1 250 ? 12.077 -12.700 20.718 1.00 96.75 250 PRO A C 1
ATOM 1957 O O . PRO A 1 250 ? 12.133 -12.125 19.624 1.00 96.75 250 PRO A O 1
ATOM 1960 N N . ARG A 1 251 ? 12.306 -12.083 21.880 1.00 96.88 251 ARG A N 1
ATOM 1961 C CA . ARG A 1 251 ? 12.729 -10.683 22.005 1.00 96.88 251 ARG A CA 1
ATOM 1962 C C . ARG A 1 251 ? 13.874 -10.354 21.036 1.00 96.88 251 ARG A C 1
ATOM 1964 O O . ARG A 1 251 ? 14.827 -11.118 20.900 1.00 96.88 251 ARG A O 1
ATOM 1971 N N . GLY A 1 252 ? 13.785 -9.200 20.381 1.00 93.25 252 GLY A N 1
ATOM 1972 C CA . GLY A 1 252 ? 14.803 -8.665 19.474 1.00 93.25 252 GLY A CA 1
ATOM 1973 C C . GLY A 1 252 ? 14.844 -9.317 18.091 1.00 93.25 252 GLY A C 1
ATOM 1974 O O . GLY A 1 252 ? 15.632 -8.894 17.247 1.00 93.25 252 GLY A O 1
ATOM 1975 N N . SER A 1 253 ? 14.010 -10.327 17.831 1.00 95.56 253 SER A N 1
ATOM 1976 C CA . SER A 1 253 ? 13.866 -10.878 16.484 1.00 95.56 253 SER A CA 1
ATOM 1977 C C . SER A 1 253 ? 13.009 -9.975 15.591 1.00 95.56 253 SER A C 1
ATOM 1979 O O . SER A 1 253 ? 12.305 -9.090 16.068 1.00 95.56 253 SER A O 1
ATOM 1981 N N . VAL A 1 254 ? 13.065 -10.204 14.276 1.00 94.75 254 VAL A N 1
ATOM 1982 C CA . VAL A 1 254 ? 12.243 -9.493 13.285 1.00 94.75 254 VAL A CA 1
ATOM 1983 C C . VAL A 1 254 ? 11.213 -10.472 12.710 1.00 94.75 254 VAL A C 1
ATOM 1985 O O . VAL A 1 254 ? 11.550 -11.257 11.816 1.00 94.75 254 VAL A O 1
ATOM 1988 N N . PRO A 1 255 ? 9.958 -10.469 13.200 1.00 93.06 255 PRO A N 1
ATOM 1989 C CA . PRO A 1 255 ? 8.911 -11.333 12.668 1.00 93.06 255 PRO A CA 1
ATOM 1990 C C . PRO A 1 255 ? 8.647 -11.042 11.191 1.00 93.06 255 PRO A C 1
ATOM 1992 O O . PRO A 1 255 ? 8.387 -9.895 10.823 1.00 93.06 255 PRO A O 1
ATOM 1995 N N . ALA A 1 256 ? 8.679 -12.089 10.359 1.00 87.88 256 ALA A N 1
ATOM 1996 C CA . ALA A 1 256 ? 8.437 -12.023 8.914 1.00 87.88 256 ALA A CA 1
ATOM 1997 C C . ALA A 1 256 ? 9.228 -10.898 8.212 1.00 87.88 256 ALA A C 1
ATOM 1999 O O . ALA A 1 256 ? 8.651 -10.083 7.483 1.00 87.88 256 ALA A O 1
ATOM 2000 N N . ALA A 1 257 ? 10.543 -10.851 8.464 1.00 87.25 257 ALA A N 1
ATOM 2001 C CA . ALA A 1 257 ? 11.466 -9.944 7.786 1.00 87.25 257 ALA A CA 1
ATOM 2002 C C . ALA A 1 257 ? 11.260 -9.978 6.262 1.00 87.25 257 ALA A C 1
ATOM 2004 O O . ALA A 1 257 ? 11.025 -11.034 5.668 1.00 87.25 257 ALA A O 1
ATOM 2005 N N . THR A 1 258 ? 11.334 -8.815 5.616 1.00 79.38 258 THR A N 1
ATOM 2006 C CA . THR A 1 258 ? 11.186 -8.743 4.158 1.00 79.38 258 THR A CA 1
ATOM 2007 C C . THR A 1 258 ? 12.503 -9.161 3.503 1.00 79.38 258 THR A C 1
ATOM 2009 O O . THR A 1 258 ? 13.408 -8.341 3.392 1.00 79.38 258 THR A O 1
ATOM 2012 N N . GLY A 1 259 ? 12.610 -10.429 3.092 1.00 60.94 259 GLY A N 1
ATOM 2013 C CA . GLY A 1 259 ? 13.812 -10.975 2.439 1.00 60.94 259 GLY A CA 1
ATOM 2014 C C . GLY A 1 259 ? 14.015 -10.516 0.990 1.00 60.94 259 GLY A C 1
ATOM 2015 O O . GLY A 1 259 ? 15.150 -10.383 0.546 1.00 60.94 259 GLY A O 1
ATOM 2016 N N . ASP A 1 260 ? 12.932 -10.199 0.277 1.00 55.44 260 ASP A N 1
ATOM 2017 C CA . ASP A 1 260 ? 12.996 -9.834 -1.138 1.00 55.44 260 ASP A CA 1
ATOM 2018 C C . ASP A 1 260 ? 13.199 -8.328 -1.300 1.00 55.44 260 ASP A C 1
ATOM 2020 O O . ASP A 1 260 ? 12.249 -7.543 -1.307 1.00 55.44 260 ASP A O 1
ATOM 2024 N N . ARG A 1 261 ? 14.453 -7.909 -1.448 1.00 54.19 261 ARG A N 1
ATOM 2025 C CA . ARG A 1 261 ? 14.752 -6.741 -2.278 1.00 54.19 261 ARG A CA 1
ATOM 2026 C C . ARG A 1 261 ? 14.933 -7.285 -3.689 1.00 54.19 261 ARG A C 1
ATOM 2028 O O . ARG A 1 261 ? 15.723 -8.207 -3.872 1.00 54.19 261 ARG A O 1
ATOM 2035 N N . LEU A 1 262 ? 14.240 -6.728 -4.682 1.00 47.84 262 LEU A N 1
ATOM 2036 C CA . LEU A 1 262 ? 14.675 -6.884 -6.072 1.00 47.84 262 LEU A CA 1
ATOM 2037 C C . LEU A 1 262 ? 15.997 -6.120 -6.205 1.00 47.84 262 LEU A C 1
ATOM 2039 O O . LEU A 1 262 ? 16.034 -4.966 -6.614 1.00 47.84 262 LEU A O 1
ATOM 2043 N N . ALA A 1 263 ? 17.080 -6.743 -5.761 1.00 44.47 263 ALA A N 1
ATOM 2044 C CA . ALA A 1 263 ? 18.413 -6.348 -6.141 1.00 44.47 263 ALA A CA 1
ATOM 2045 C C . ALA A 1 263 ? 18.700 -7.104 -7.431 1.00 44.47 263 ALA A C 1
ATOM 2047 O O . ALA A 1 263 ? 18.824 -8.330 -7.431 1.00 44.47 263 ALA A O 1
ATOM 2048 N N . PHE A 1 264 ? 18.758 -6.388 -8.547 1.00 41.69 264 PHE A N 1
ATOM 2049 C CA . PHE A 1 264 ? 19.319 -6.983 -9.745 1.00 41.69 264 PHE A CA 1
ATOM 2050 C C . PHE A 1 264 ? 20.799 -7.247 -9.490 1.00 41.69 264 PHE A C 1
ATOM 2052 O O . PHE A 1 264 ? 21.529 -6.355 -9.063 1.00 41.69 264 PHE A O 1
ATOM 2059 N N . ALA A 1 265 ? 21.237 -8.477 -9.747 1.00 37.84 265 ALA A N 1
ATOM 2060 C CA . ALA A 1 265 ? 22.642 -8.846 -9.606 1.00 37.84 265 ALA A CA 1
ATOM 2061 C C . ALA A 1 265 ? 23.546 -8.075 -10.591 1.00 37.84 265 ALA A C 1
ATOM 2063 O O . ALA A 1 265 ? 24.742 -7.936 -10.350 1.00 37.84 265 ALA A O 1
ATOM 2064 N N . SER A 1 266 ? 22.977 -7.573 -11.693 1.00 39.97 266 SER A N 1
ATOM 2065 C CA . SER A 1 266 ? 23.668 -6.831 -12.749 1.00 39.97 266 SER A CA 1
ATOM 2066 C C . SER A 1 266 ? 22.680 -6.005 -13.587 1.00 39.97 266 SER A C 1
ATOM 2068 O O . SER A 1 266 ? 21.473 -6.248 -13.556 1.00 39.97 266 SER A O 1
ATOM 2070 N N . GLY A 1 267 ? 23.188 -5.057 -14.384 1.00 39.09 267 GLY A N 1
ATOM 2071 C CA . GLY A 1 267 ? 22.380 -4.356 -15.394 1.00 39.09 267 GLY A CA 1
ATOM 2072 C C . GLY A 1 267 ? 21.777 -5.307 -16.439 1.00 39.09 267 GLY A C 1
ATOM 2073 O O . GLY A 1 267 ? 20.640 -5.125 -16.848 1.00 39.09 267 GLY A O 1
ATOM 2074 N N . GLU A 1 268 ? 22.469 -6.391 -16.790 1.00 41.50 268 GLU A N 1
ATOM 2075 C CA . GLU A 1 268 ? 21.951 -7.444 -17.678 1.00 41.50 268 GLU A CA 1
ATOM 2076 C C . GLU A 1 268 ? 20.687 -8.122 -17.118 1.00 41.50 268 GLU A C 1
ATOM 2078 O O . GLU A 1 268 ? 19.745 -8.400 -17.856 1.00 41.50 268 GLU A O 1
ATOM 2083 N N . ALA A 1 269 ? 20.610 -8.326 -15.798 1.00 43.31 269 ALA A N 1
ATOM 2084 C CA . ALA A 1 269 ? 19.412 -8.874 -15.166 1.00 43.31 269 ALA A CA 1
ATOM 2085 C C . ALA A 1 269 ? 18.207 -7.915 -15.253 1.00 43.31 269 ALA A C 1
ATOM 2087 O O . ALA A 1 269 ? 17.070 -8.378 -15.375 1.00 43.31 269 ALA A O 1
ATOM 2088 N N . VAL A 1 270 ? 18.452 -6.598 -15.238 1.00 43.75 270 VAL A N 1
ATOM 2089 C CA . VAL A 1 270 ? 17.425 -5.575 -15.504 1.00 43.75 270 VAL A CA 1
ATOM 2090 C C . VAL A 1 270 ? 16.922 -5.724 -16.937 1.00 43.75 270 VAL A C 1
ATOM 2092 O O . VAL A 1 270 ? 15.723 -5.840 -17.161 1.00 43.75 270 VAL A O 1
ATOM 2095 N N . LEU A 1 271 ? 17.842 -5.792 -17.898 1.00 43.97 271 LEU A N 1
ATOM 2096 C CA . LEU A 1 271 ? 17.546 -5.804 -19.331 1.00 43.97 271 LEU A CA 1
ATOM 2097 C C . LEU A 1 271 ? 16.832 -7.083 -19.777 1.00 43.97 271 LEU A C 1
ATOM 2099 O O . LEU A 1 271 ? 15.880 -7.015 -20.546 1.00 43.97 271 LEU A O 1
ATOM 2103 N N . ARG A 1 272 ? 17.197 -8.243 -19.223 1.00 47.50 272 ARG A N 1
ATOM 2104 C CA . ARG A 1 272 ? 16.448 -9.490 -19.442 1.00 47.50 272 ARG A CA 1
ATOM 2105 C C . ARG A 1 272 ? 15.012 -9.400 -18.916 1.00 47.50 272 ARG A C 1
ATOM 2107 O O . ARG A 1 272 ? 14.081 -9.846 -19.577 1.00 47.50 272 ARG A O 1
ATOM 2114 N N . THR A 1 273 ? 14.818 -8.751 -17.767 1.00 46.91 273 THR A N 1
ATOM 2115 C CA . THR A 1 273 ? 13.470 -8.488 -17.236 1.00 46.91 273 THR A CA 1
ATOM 2116 C C . THR A 1 273 ? 12.690 -7.536 -18.152 1.00 46.91 273 THR A C 1
ATOM 2118 O O . THR A 1 273 ? 11.477 -7.667 -18.278 1.00 46.91 273 THR A O 1
ATOM 2121 N N . MET A 1 274 ? 13.376 -6.603 -18.826 1.00 45.62 274 MET A N 1
ATOM 2122 C CA . MET A 1 274 ? 12.775 -5.742 -19.852 1.00 45.62 274 MET A CA 1
ATOM 2123 C C . MET A 1 274 ? 12.394 -6.524 -21.112 1.00 45.62 274 MET A C 1
ATOM 2125 O O . MET A 1 274 ? 11.344 -6.248 -21.677 1.00 45.62 274 MET A O 1
ATOM 2129 N N . SER A 1 275 ? 13.197 -7.507 -21.536 1.00 44.69 275 SER A N 1
ATOM 2130 C CA . SER A 1 275 ? 12.897 -8.329 -22.721 1.00 44.69 275 SER A CA 1
ATOM 2131 C C . SER A 1 275 ? 11.773 -9.345 -22.506 1.00 44.69 275 SER A C 1
ATOM 2133 O O . SER A 1 275 ? 11.139 -9.767 -23.465 1.00 44.69 275 SER A O 1
ATOM 2135 N N . GLU A 1 276 ? 11.520 -9.740 -21.256 1.00 47.75 276 GLU A N 1
ATOM 2136 C CA . GLU A 1 276 ? 10.402 -10.617 -20.873 1.00 47.75 276 GLU A CA 1
ATOM 2137 C C . GLU A 1 276 ? 9.059 -9.868 -20.790 1.00 47.75 276 GLU A C 1
ATOM 2139 O O . GLU A 1 276 ? 8.007 -10.481 -20.598 1.00 47.75 276 GLU A O 1
ATOM 2144 N N . TYR A 1 277 ? 9.082 -8.539 -20.914 1.00 48.88 277 TYR A N 1
ATOM 2145 C CA . TYR A 1 277 ? 7.908 -7.691 -20.812 1.00 48.88 277 TYR A CA 1
ATOM 2146 C C . TYR A 1 277 ? 7.418 -7.277 -22.201 1.00 48.88 277 TYR A C 1
ATOM 2148 O O . TYR A 1 277 ? 8.057 -6.471 -22.876 1.00 48.88 277 TYR A O 1
ATOM 2156 N N . ASP A 1 278 ? 6.257 -7.786 -22.612 1.00 56.72 278 ASP A N 1
ATOM 2157 C CA . ASP A 1 278 ? 5.597 -7.295 -23.820 1.00 56.72 278 ASP A CA 1
ATOM 2158 C C . ASP A 1 278 ? 5.162 -5.837 -23.608 1.00 56.72 278 ASP A C 1
ATOM 2160 O O . ASP A 1 278 ? 4.403 -5.514 -22.689 1.00 56.72 278 ASP A O 1
ATOM 2164 N N . VAL A 1 279 ? 5.647 -4.933 -24.458 1.00 55.47 279 VAL A N 1
ATOM 2165 C CA . VAL A 1 279 ? 5.302 -3.513 -24.375 1.00 55.47 279 VAL A CA 1
ATOM 2166 C C . VAL A 1 279 ? 3.813 -3.267 -24.630 1.00 55.47 279 VAL A C 1
ATOM 2168 O O . VAL A 1 279 ? 3.269 -2.293 -24.109 1.00 55.47 279 VAL A O 1
ATOM 2171 N N . ALA A 1 280 ? 3.137 -4.157 -25.367 1.00 58.34 280 ALA A N 1
ATOM 2172 C CA . ALA A 1 280 ? 1.687 -4.129 -25.555 1.00 58.34 280 ALA A CA 1
ATOM 2173 C C . ALA A 1 280 ? 0.945 -4.221 -24.215 1.00 58.34 280 ALA A C 1
ATOM 2175 O O . ALA A 1 280 ? -0.161 -3.705 -24.057 1.00 58.34 280 ALA A O 1
ATOM 2176 N N . ASP A 1 281 ? 1.578 -4.851 -23.225 1.00 59.94 281 ASP A N 1
ATOM 2177 C CA . ASP A 1 281 ? 1.040 -5.018 -21.887 1.00 59.94 281 ASP A CA 1
ATOM 2178 C C . ASP A 1 281 ? 1.389 -3.868 -20.941 1.00 59.94 281 ASP A C 1
ATOM 2180 O O . ASP A 1 281 ? 0.924 -3.845 -19.798 1.00 59.94 281 ASP A O 1
ATOM 2184 N N . HIS A 1 282 ? 2.142 -2.874 -21.418 1.00 64.62 282 HIS A N 1
ATOM 2185 C CA . HIS A 1 282 ? 2.470 -1.689 -20.646 1.00 64.62 282 HIS A CA 1
ATOM 2186 C C . HIS A 1 282 ? 1.208 -0.880 -20.302 1.00 64.62 282 HIS A C 1
ATOM 2188 O O . HIS A 1 282 ? 0.426 -0.583 -21.208 1.00 64.62 282 HIS A O 1
ATOM 2194 N N . PRO A 1 283 ? 1.033 -0.420 -19.043 1.00 63.62 283 PRO A N 1
ATOM 2195 C CA . PRO A 1 283 ? -0.146 0.341 -18.634 1.00 63.62 283 PRO A CA 1
ATOM 2196 C C . PRO A 1 283 ? -0.470 1.534 -19.549 1.00 63.62 283 PRO A C 1
ATOM 2198 O O . PRO A 1 283 ? -1.544 1.648 -20.134 1.00 63.62 283 PRO A O 1
ATOM 2201 N N . LEU A 1 284 ? 0.536 2.384 -19.795 1.00 60.78 284 LEU A N 1
ATOM 2202 C CA . LEU A 1 284 ? 0.394 3.514 -20.716 1.00 60.78 284 LEU A CA 1
ATOM 2203 C C . LEU A 1 284 ? -0.035 3.068 -22.117 1.00 60.78 284 LEU A C 1
ATOM 2205 O O . LEU A 1 284 ? -0.955 3.655 -22.668 1.00 60.78 284 LEU A O 1
ATOM 2209 N N . VAL A 1 285 ? 0.601 2.035 -22.675 1.00 59.62 285 VAL A N 1
ATOM 2210 C CA . VAL A 1 285 ? 0.324 1.571 -24.040 1.00 59.62 285 VAL A CA 1
ATOM 2211 C C . VAL A 1 285 ? -1.095 1.034 -24.129 1.00 59.62 285 VAL A C 1
ATOM 2213 O O . VAL A 1 285 ? -1.829 1.447 -25.020 1.00 59.62 285 VAL A O 1
ATOM 2216 N N . ARG A 1 286 ? -1.529 0.207 -23.173 1.00 66.12 286 ARG A N 1
ATOM 2217 C CA . ARG A 1 286 ? -2.913 -0.273 -23.104 1.00 66.12 286 ARG A CA 1
ATOM 2218 C C . ARG A 1 286 ? -3.904 0.878 -22.995 1.00 66.12 286 ARG A C 1
ATOM 2220 O O . ARG A 1 286 ? -4.892 0.896 -23.718 1.00 66.12 286 ARG A O 1
ATOM 2227 N N . ARG A 1 287 ? -3.642 1.854 -22.126 1.00 69.00 287 ARG A N 1
ATOM 2228 C CA . ARG A 1 287 ? -4.523 3.012 -21.943 1.00 69.00 287 ARG A CA 1
ATOM 2229 C C . ARG A 1 287 ? -4.634 3.861 -23.208 1.00 69.00 287 ARG A C 1
ATOM 2231 O O . ARG A 1 287 ? -5.750 4.203 -23.582 1.00 69.00 287 ARG A O 1
ATOM 2238 N N . LEU A 1 288 ? -3.517 4.150 -23.880 1.00 62.75 288 LEU A N 1
ATOM 2239 C CA . LEU A 1 288 ? -3.527 4.852 -25.168 1.00 62.75 288 LEU A CA 1
ATOM 2240 C C . LEU A 1 288 ? -4.250 4.024 -26.241 1.00 62.75 288 LEU A C 1
ATOM 2242 O O . LEU A 1 288 ? -5.066 4.564 -26.975 1.00 62.75 288 LEU A O 1
ATOM 2246 N N . SER A 1 289 ? -4.044 2.703 -26.256 1.00 63.34 289 SER A N 1
ATOM 2247 C CA . SER A 1 289 ? -4.666 1.778 -27.219 1.00 63.34 289 SER A CA 1
ATOM 2248 C C . SER A 1 289 ? -6.193 1.690 -27.114 1.00 63.34 289 SER A C 1
ATOM 2250 O O . SER A 1 289 ? -6.838 1.247 -28.060 1.00 63.34 289 SER A O 1
ATOM 2252 N N . ARG A 1 290 ? -6.784 2.071 -25.972 1.00 69.88 290 ARG A N 1
ATOM 2253 C CA . ARG A 1 290 ? -8.244 2.088 -25.763 1.00 69.88 290 ARG A CA 1
ATOM 2254 C C . ARG A 1 290 ? -8.904 3.402 -26.199 1.00 69.88 290 ARG A C 1
ATOM 2256 O O . ARG A 1 290 ? -10.130 3.460 -26.240 1.00 69.88 290 ARG A O 1
ATOM 2263 N N . GLY A 1 291 ? -8.126 4.457 -26.446 1.00 65.75 291 GLY A N 1
ATOM 2264 C CA . GLY A 1 291 ? -8.652 5.768 -26.826 1.00 65.75 291 GLY A CA 1
ATOM 2265 C C . GLY A 1 291 ? -9.249 5.773 -28.234 1.00 65.75 291 GLY A C 1
ATOM 2266 O O . GLY A 1 291 ? -8.829 5.002 -29.092 1.00 65.75 291 GLY A O 1
ATOM 2267 N N . GLU A 1 292 ? -10.201 6.676 -28.488 1.00 65.88 292 GLU A N 1
ATOM 2268 C CA . GLU A 1 292 ? -10.800 6.856 -29.824 1.00 65.88 292 GLU A CA 1
ATOM 2269 C C . GLU A 1 292 ? -9.751 7.219 -30.890 1.00 65.88 292 GLU A C 1
ATOM 2271 O O . GLU A 1 292 ? -9.922 6.866 -32.054 1.00 65.88 292 GLU A O 1
ATOM 2276 N N . ASP A 1 293 ? -8.638 7.836 -30.474 1.00 66.62 293 ASP A N 1
ATOM 2277 C CA . ASP A 1 293 ? -7.502 8.208 -31.325 1.00 66.62 293 ASP A CA 1
ATOM 2278 C C . ASP A 1 293 ? -6.216 7.425 -30.977 1.00 66.62 293 ASP A C 1
ATOM 2280 O O . ASP A 1 293 ? -5.102 7.947 -30.930 1.00 66.62 293 ASP A O 1
ATOM 2284 N N . ALA A 1 294 ? -6.374 6.135 -30.657 1.00 56.41 294 ALA A N 1
ATOM 2285 C CA . ALA A 1 294 ? -5.288 5.259 -30.209 1.00 56.41 294 ALA A CA 1
ATOM 2286 C C . ALA A 1 294 ? -4.067 5.251 -31.141 1.00 56.41 294 ALA A C 1
ATOM 2288 O O . ALA A 1 294 ? -2.927 5.275 -30.674 1.00 56.41 294 ALA A O 1
ATOM 2289 N N . THR A 1 295 ? -4.297 5.206 -32.456 1.00 49.69 295 THR A N 1
ATOM 2290 C CA . THR A 1 295 ? -3.228 5.196 -33.460 1.00 49.69 295 THR A CA 1
ATOM 2291 C C . THR A 1 295 ? -2.386 6.466 -33.362 1.00 49.69 295 THR A C 1
ATOM 2293 O O . THR A 1 295 ? -1.164 6.375 -33.274 1.00 49.69 295 THR A O 1
ATOM 2296 N N . HIS A 1 296 ? -3.024 7.636 -33.312 1.00 52.06 296 HIS A N 1
ATOM 2297 C CA . HIS A 1 296 ? -2.352 8.927 -33.174 1.00 52.06 296 HIS A CA 1
ATOM 2298 C C . HIS A 1 296 ? -1.526 9.006 -31.892 1.00 52.06 296 HIS A C 1
ATOM 2300 O O . HIS A 1 296 ? -0.325 9.272 -31.937 1.00 52.06 296 HIS A O 1
ATOM 2306 N N . GLU A 1 297 ? -2.126 8.671 -30.751 1.00 53.47 297 GLU A N 1
ATOM 2307 C CA . GLU A 1 297 ? -1.457 8.780 -29.453 1.00 53.47 297 GLU A CA 1
ATOM 2308 C C . GLU A 1 297 ? -0.266 7.815 -29.316 1.00 53.47 297 GLU A C 1
ATOM 2310 O O . GLU A 1 297 ? 0.786 8.175 -28.773 1.00 53.47 297 GLU A O 1
ATOM 2315 N N . LEU A 1 298 ? -0.373 6.594 -29.852 1.00 51.66 298 LEU A N 1
ATOM 2316 C CA . LEU A 1 298 ? 0.741 5.641 -29.889 1.00 51.66 298 LEU A CA 1
ATOM 2317 C C . LEU A 1 298 ? 1.855 6.096 -30.839 1.00 51.66 298 LEU A C 1
ATOM 2319 O O . LEU A 1 298 ? 3.038 5.946 -30.522 1.00 51.66 298 LEU A O 1
ATOM 2323 N N . LEU A 1 299 ? 1.511 6.682 -31.985 1.00 49.72 299 LEU A N 1
ATOM 2324 C CA . LEU A 1 299 ? 2.488 7.246 -32.917 1.00 49.72 299 LEU A CA 1
ATOM 2325 C C . LEU A 1 299 ? 3.189 8.469 -32.332 1.00 49.72 299 LEU A C 1
ATOM 2327 O O . LEU A 1 299 ? 4.406 8.606 -32.470 1.00 49.72 299 LEU A O 1
ATOM 2331 N N . ARG A 1 300 ? 2.460 9.316 -31.607 1.00 51.94 300 ARG A N 1
ATOM 2332 C CA . ARG A 1 300 ? 3.014 10.440 -30.856 1.00 51.94 300 ARG A CA 1
ATOM 2333 C C . ARG A 1 300 ? 3.986 9.957 -29.782 1.00 51.94 300 ARG A C 1
ATOM 2335 O O . ARG A 1 300 ? 5.103 10.469 -29.711 1.00 51.94 300 ARG A O 1
ATOM 2342 N N . LEU A 1 301 ? 3.618 8.936 -29.006 1.00 50.88 301 LEU A N 1
ATOM 2343 C CA . LEU A 1 301 ? 4.512 8.288 -28.042 1.00 50.88 301 LEU A CA 1
ATOM 2344 C C . LEU A 1 301 ? 5.772 7.731 -28.726 1.00 50.88 301 LEU A C 1
ATOM 2346 O O . LEU A 1 301 ? 6.887 7.996 -28.279 1.00 50.88 301 LEU A O 1
ATOM 2350 N N . THR A 1 302 ? 5.606 7.021 -29.843 1.00 47.66 302 THR A N 1
ATOM 2351 C CA . THR A 1 302 ? 6.707 6.472 -30.656 1.00 47.66 302 THR A CA 1
ATOM 2352 C C . THR A 1 302 ? 7.641 7.576 -31.148 1.00 47.66 302 THR A C 1
ATOM 2354 O O . THR A 1 302 ? 8.861 7.464 -31.042 1.00 47.66 302 THR A O 1
ATOM 2357 N N . ARG A 1 303 ? 7.081 8.681 -31.652 1.00 48.81 303 ARG A N 1
ATOM 2358 C CA . ARG A 1 303 ? 7.837 9.849 -32.107 1.00 48.81 303 ARG A CA 1
ATOM 2359 C C . ARG A 1 303 ? 8.623 10.474 -30.967 1.00 48.81 303 ARG A C 1
ATOM 2361 O O . ARG A 1 303 ? 9.800 10.779 -31.150 1.00 48.81 303 ARG A O 1
ATOM 2368 N N . GLU A 1 304 ? 8.000 10.674 -29.812 1.00 49.34 304 GLU A N 1
ATOM 2369 C CA . GLU A 1 304 ? 8.682 11.251 -28.659 1.00 49.34 304 GLU A CA 1
ATOM 2370 C C . GLU A 1 304 ? 9.838 10.356 -28.204 1.00 49.34 304 GLU A C 1
ATOM 2372 O O . GLU A 1 304 ? 10.946 10.881 -28.055 1.00 49.34 304 GLU A O 1
ATOM 2377 N N . LEU A 1 305 ? 9.615 9.032 -28.119 1.00 47.44 305 LEU A N 1
ATOM 2378 C CA . LEU A 1 305 ? 10.635 7.983 -27.924 1.00 47.44 305 LEU A CA 1
ATOM 2379 C C . LEU A 1 305 ? 11.801 8.138 -28.905 1.00 47.44 305 LEU A C 1
ATOM 2381 O O . LEU A 1 305 ? 12.935 8.349 -28.473 1.00 47.44 305 LEU A O 1
ATOM 2385 N N . CYS A 1 306 ? 11.530 8.167 -30.211 1.00 45.50 306 CYS A N 1
ATOM 2386 C CA . CYS A 1 306 ? 12.537 8.398 -31.250 1.00 45.50 306 CYS A CA 1
ATOM 2387 C C . CYS A 1 306 ? 13.326 9.701 -31.050 1.00 45.50 306 CYS A C 1
ATOM 2389 O O . CYS A 1 306 ? 14.554 9.703 -31.122 1.00 45.50 306 CYS A O 1
ATOM 2391 N N . VAL A 1 307 ? 12.645 10.826 -30.804 1.00 46.06 307 VAL A N 1
ATOM 2392 C CA . VAL A 1 307 ? 13.285 12.144 -30.651 1.00 46.06 307 VAL A CA 1
ATOM 2393 C C . VAL A 1 307 ? 14.200 12.161 -29.435 1.00 46.06 307 VAL A C 1
ATOM 2395 O O . VAL A 1 307 ? 15.312 12.694 -29.492 1.00 46.06 307 VAL A O 1
ATOM 2398 N N . GLY A 1 308 ? 13.741 11.616 -28.312 1.00 43.75 308 GLY A N 1
ATOM 2399 C CA . GLY A 1 308 ? 14.556 11.603 -27.110 1.00 43.75 308 GLY A CA 1
ATOM 2400 C C . GLY A 1 308 ? 15.714 10.603 -27.208 1.00 43.75 308 GLY A C 1
ATOM 2401 O O . GLY A 1 308 ? 16.815 10.957 -26.790 1.00 43.75 308 GLY A O 1
ATOM 2402 N N . LEU A 1 309 ? 15.542 9.455 -27.874 1.00 45.72 309 LEU A N 1
ATOM 2403 C CA . LEU A 1 309 ? 16.644 8.539 -28.201 1.00 45.72 309 LEU A CA 1
ATOM 2404 C C . LEU A 1 309 ? 17.678 9.179 -29.130 1.00 45.72 309 LEU A C 1
ATOM 2406 O O . LEU A 1 309 ? 18.871 9.097 -28.860 1.00 45.72 309 LEU A O 1
ATOM 2410 N N . ALA A 1 310 ? 17.257 9.904 -30.168 1.00 44.44 310 ALA A N 1
ATOM 2411 C CA . ALA A 1 310 ? 18.167 10.630 -31.057 1.00 44.44 310 ALA A CA 1
ATOM 2412 C C . ALA A 1 310 ? 18.925 11.764 -30.335 1.00 44.44 310 ALA A C 1
ATOM 2414 O O . ALA A 1 310 ? 20.113 11.989 -30.571 1.00 44.44 310 ALA A O 1
ATOM 2415 N N . THR A 1 311 ? 18.260 12.460 -29.407 1.00 42.09 311 THR A N 1
ATOM 2416 C CA . THR A 1 311 ? 18.888 13.504 -28.577 1.00 42.09 311 THR A CA 1
ATOM 2417 C C . THR A 1 311 ? 19.929 12.906 -27.625 1.00 42.09 311 THR A C 1
ATOM 2419 O O . THR A 1 311 ? 20.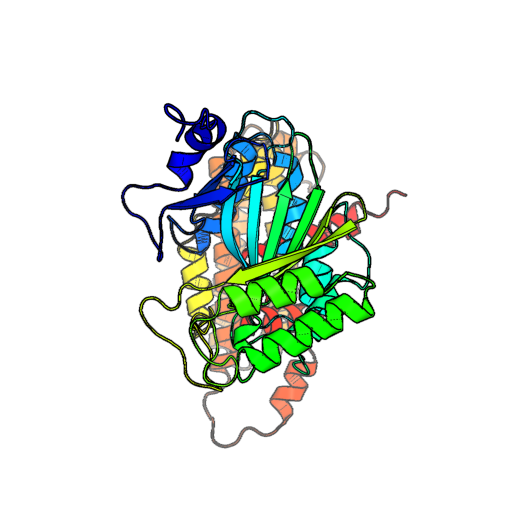995 13.488 -27.417 1.00 42.09 311 THR A O 1
ATOM 2422 N N . GLN A 1 312 ? 19.640 11.734 -27.054 1.00 42.94 312 GLN A N 1
ATOM 2423 C CA . GLN A 1 312 ? 20.580 11.000 -26.208 1.00 42.94 312 GLN A CA 1
ATOM 2424 C C . GLN A 1 312 ? 21.727 10.400 -27.023 1.00 42.94 312 GLN A C 1
ATOM 2426 O O . GLN A 1 312 ? 22.873 10.517 -26.608 1.00 42.94 312 GLN A O 1
ATOM 2431 N N . ARG A 1 313 ? 21.463 9.891 -28.229 1.00 44.28 313 ARG A N 1
ATOM 2432 C CA . ARG A 1 313 ? 22.473 9.429 -29.190 1.00 44.28 313 ARG A CA 1
ATOM 2433 C C . ARG A 1 313 ? 23.535 10.489 -29.461 1.00 44.28 313 ARG A C 1
ATOM 2435 O O . ARG A 1 313 ? 24.718 10.185 -29.368 1.00 44.28 313 ARG A O 1
ATOM 2442 N N . ALA A 1 314 ? 23.142 11.732 -29.739 1.00 43.91 314 ALA A N 1
ATOM 2443 C CA . ALA A 1 314 ? 24.099 12.822 -29.948 1.00 43.91 314 ALA A CA 1
ATOM 2444 C C . ALA A 1 314 ? 25.007 13.043 -28.720 1.00 43.91 314 ALA A C 1
ATOM 2446 O O . ALA A 1 314 ? 26.196 13.329 -28.856 1.00 43.91 314 ALA A O 1
ATOM 2447 N N . ARG A 1 315 ? 24.462 12.852 -27.511 1.00 43.47 315 ARG A N 1
ATOM 2448 C CA . ARG A 1 315 ? 25.209 12.941 -26.247 1.00 43.47 315 ARG A CA 1
ATOM 2449 C C . ARG A 1 315 ? 26.089 11.714 -26.002 1.00 43.47 315 ARG A C 1
ATOM 2451 O O . ARG A 1 315 ? 27.205 11.872 -25.513 1.00 43.47 315 ARG A O 1
ATOM 2458 N N . TRP A 1 316 ? 25.635 10.515 -26.359 1.00 44.69 316 TRP A N 1
ATOM 2459 C CA . TRP A 1 316 ? 26.395 9.271 -26.230 1.00 44.69 316 TRP A CA 1
ATOM 2460 C C . TRP A 1 316 ? 27.567 9.220 -27.198 1.00 44.69 316 TRP A C 1
ATOM 2462 O O . TRP A 1 316 ? 28.669 8.923 -26.765 1.00 44.69 316 TRP A O 1
ATOM 2472 N N . VAL A 1 317 ? 27.371 9.600 -28.463 1.00 43.16 317 VAL A N 1
ATOM 2473 C CA . VAL A 1 317 ? 28.449 9.725 -29.458 1.00 43.16 317 VAL A CA 1
ATOM 2474 C C . VAL A 1 317 ? 29.499 10.735 -28.992 1.00 43.16 317 VAL A C 1
ATOM 2476 O O . VAL A 1 317 ? 30.693 10.451 -29.053 1.00 43.16 317 VAL A O 1
ATOM 2479 N N . ALA A 1 318 ? 29.072 11.877 -28.444 1.00 44.34 318 ALA A N 1
ATOM 2480 C CA . ALA A 1 318 ? 29.989 12.866 -27.879 1.00 44.34 318 ALA A CA 1
ATOM 2481 C C . ALA A 1 318 ? 30.762 12.344 -26.649 1.00 44.34 318 ALA A C 1
ATOM 2483 O O . ALA A 1 318 ? 31.919 12.708 -26.455 1.00 44.34 318 ALA A O 1
ATOM 2484 N N . THR A 1 319 ? 30.144 11.487 -25.829 1.00 39.44 319 THR A N 1
ATOM 2485 C CA . THR A 1 319 ? 30.749 10.932 -24.603 1.00 39.44 319 THR A CA 1
ATOM 2486 C C . THR A 1 319 ? 31.670 9.745 -24.909 1.00 39.44 319 THR A C 1
ATOM 2488 O O . THR A 1 319 ? 32.811 9.723 -24.463 1.00 39.44 319 THR A O 1
ATOM 2491 N N . ALA A 1 320 ? 31.223 8.792 -25.728 1.00 38.16 320 ALA A N 1
ATOM 2492 C CA . ALA A 1 320 ? 32.005 7.640 -26.169 1.00 38.16 320 ALA A CA 1
ATOM 2493 C C . ALA A 1 320 ? 33.183 8.060 -27.060 1.00 38.16 320 ALA A C 1
ATOM 2495 O O . ALA A 1 320 ? 34.293 7.562 -26.889 1.00 38.16 320 ALA A O 1
ATOM 2496 N N . GLY A 1 321 ? 32.989 9.054 -27.935 1.00 41.78 321 GLY A N 1
ATOM 2497 C CA . GLY A 1 321 ? 34.069 9.654 -28.722 1.00 41.78 321 GLY A CA 1
ATOM 2498 C C . GLY A 1 321 ? 35.151 10.334 -27.873 1.00 41.78 321 GLY A C 1
ATOM 2499 O O . GLY A 1 321 ? 36.277 10.479 -28.344 1.00 41.78 321 GLY A O 1
ATOM 2500 N N . ALA A 1 322 ? 34.833 10.709 -26.629 1.00 41.62 322 ALA A N 1
ATOM 2501 C CA . ALA A 1 322 ? 35.773 11.280 -25.665 1.00 41.62 322 ALA A CA 1
ATOM 2502 C C . ALA A 1 322 ? 36.436 10.234 -24.742 1.00 41.62 322 ALA A C 1
ATOM 2504 O O . ALA A 1 322 ? 37.343 10.591 -23.995 1.00 41.62 322 ALA A O 1
ATOM 2505 N N . SER A 1 323 ? 35.982 8.974 -24.746 1.00 39.12 323 SER A N 1
ATOM 2506 C CA . SER A 1 323 ? 36.463 7.911 -23.839 1.00 39.12 323 SER A CA 1
ATOM 2507 C C . SER A 1 323 ? 37.013 6.664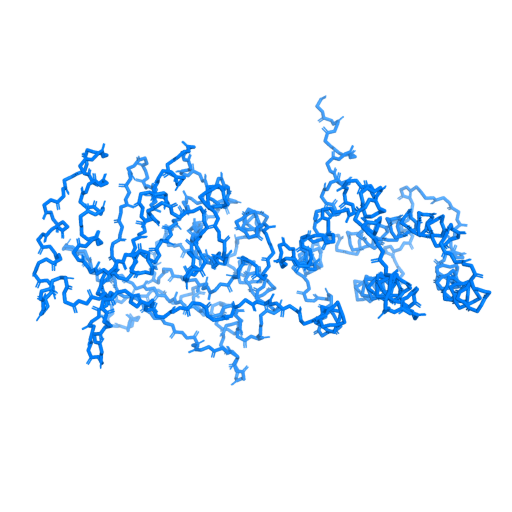 -24.547 1.00 39.12 323 SER A C 1
ATOM 2509 O O . SER A 1 323 ? 37.585 5.801 -23.887 1.00 39.12 323 SER A O 1
ATOM 2511 N N . ALA A 1 324 ? 36.876 6.550 -25.871 1.00 39.84 324 ALA A N 1
ATOM 2512 C CA . ALA A 1 324 ? 37.376 5.416 -26.646 1.00 39.84 324 ALA A CA 1
ATOM 2513 C C . ALA A 1 324 ? 38.776 5.688 -27.234 1.00 39.84 324 ALA A C 1
ATOM 2515 O O . ALA A 1 324 ? 38.900 6.249 -28.324 1.00 39.84 324 ALA A O 1
ATOM 2516 N N . ASP A 1 325 ? 39.826 5.232 -26.542 1.00 40.25 325 ASP A N 1
ATOM 2517 C CA . ASP A 1 325 ? 41.200 5.172 -27.081 1.00 40.25 325 ASP A CA 1
ATOM 2518 C C . ASP A 1 325 ? 41.448 3.921 -27.959 1.00 40.25 325 ASP A C 1
ATOM 2520 O O . ASP A 1 325 ? 42.483 3.814 -28.616 1.00 40.25 325 ASP A O 1
ATOM 2524 N N . ALA A 1 326 ? 40.503 2.971 -28.005 1.00 43.56 326 ALA A N 1
ATOM 2525 C CA . ALA A 1 326 ? 40.626 1.717 -28.751 1.00 43.56 326 ALA A CA 1
ATOM 2526 C C . ALA A 1 326 ? 39.828 1.756 -30.080 1.00 43.56 326 ALA A C 1
ATOM 2528 O O . ALA A 1 326 ? 38.603 1.923 -30.038 1.00 43.56 326 ALA A O 1
ATOM 2529 N N . PRO A 1 327 ? 40.475 1.575 -31.252 1.00 43.72 327 PRO A N 1
ATOM 2530 C CA . PRO A 1 327 ? 39.827 1.618 -32.573 1.00 43.72 327 PRO A CA 1
ATOM 2531 C C . PRO A 1 327 ? 38.693 0.597 -32.737 1.00 43.72 327 PRO A C 1
ATOM 2533 O O . PRO A 1 327 ? 37.648 0.907 -33.289 1.00 43.72 327 PRO A O 1
ATOM 2536 N N . GLU A 1 328 ? 38.858 -0.594 -32.166 1.00 41.00 328 GLU A N 1
ATOM 2537 C CA . GLU A 1 328 ? 37.917 -1.717 -32.289 1.00 41.00 328 GLU A CA 1
ATOM 2538 C C . GLU A 1 328 ? 36.565 -1.430 -31.607 1.00 41.00 328 GLU A C 1
ATOM 2540 O O . GLU A 1 328 ? 35.507 -1.798 -32.115 1.00 41.00 328 GLU A O 1
ATOM 2545 N N . THR A 1 329 ? 36.585 -0.710 -30.480 1.00 36.56 329 THR A N 1
ATOM 2546 C CA . THR A 1 329 ? 35.379 -0.261 -29.766 1.00 36.56 329 THR A CA 1
ATOM 2547 C C . THR A 1 329 ? 34.671 0.864 -30.518 1.00 36.56 329 THR A C 1
ATOM 2549 O O . THR A 1 329 ? 33.444 0.945 -30.494 1.00 36.56 329 THR A O 1
ATOM 2552 N N . ARG A 1 330 ? 35.434 1.725 -31.207 1.00 42.66 330 ARG A N 1
ATOM 2553 C CA . ARG A 1 330 ? 34.900 2.792 -32.064 1.00 42.66 330 ARG A CA 1
ATOM 2554 C C . ARG A 1 330 ? 34.184 2.203 -33.280 1.00 42.66 330 ARG A C 1
ATOM 2556 O O . ARG A 1 330 ? 33.052 2.591 -33.542 1.00 42.66 330 ARG A O 1
ATOM 2563 N N . ASP A 1 331 ? 34.793 1.221 -33.938 1.00 43.28 331 ASP A N 1
ATOM 2564 C CA . ASP A 1 331 ? 34.249 0.572 -35.136 1.00 43.28 331 ASP A CA 1
ATOM 2565 C C . ASP A 1 331 ? 32.977 -0.238 -34.831 1.00 43.28 331 ASP A C 1
ATOM 2567 O O . ASP A 1 331 ? 32.010 -0.198 -35.593 1.00 43.28 331 ASP A O 1
ATOM 2571 N N . ALA A 1 332 ? 32.930 -0.937 -33.689 1.00 40.84 332 ALA A N 1
ATOM 2572 C CA . ALA A 1 332 ? 31.724 -1.635 -33.238 1.00 40.84 332 ALA A CA 1
ATOM 2573 C C . ALA A 1 332 ? 30.579 -0.658 -32.910 1.00 40.84 332 ALA A C 1
ATOM 2575 O O . ALA A 1 332 ? 29.433 -0.892 -33.297 1.00 40.84 332 ALA A O 1
ATOM 2576 N N . LEU A 1 333 ? 30.896 0.465 -32.251 1.00 40.19 333 LEU A N 1
ATOM 2577 C CA . LEU A 1 333 ? 29.930 1.519 -31.942 1.00 40.19 333 LEU A CA 1
ATOM 2578 C C . LEU A 1 333 ? 29.403 2.185 -33.221 1.00 40.19 333 LEU A C 1
ATOM 2580 O O . LEU A 1 333 ? 28.201 2.397 -33.346 1.00 40.19 333 LEU A O 1
ATOM 2584 N N . GLU A 1 334 ? 30.275 2.489 -34.184 1.00 44.31 334 GLU A N 1
ATOM 2585 C CA . GLU A 1 334 ? 29.891 3.038 -35.489 1.00 44.31 334 GLU A CA 1
ATOM 2586 C C . GLU A 1 334 ? 29.028 2.057 -36.293 1.00 44.31 334 GLU A C 1
ATOM 2588 O O . GLU A 1 334 ? 28.058 2.482 -36.918 1.00 44.31 334 GLU A O 1
ATOM 2593 N N . LEU A 1 335 ? 29.305 0.750 -36.229 1.00 41.81 335 LEU A N 1
ATOM 2594 C CA . LEU A 1 335 ? 28.515 -0.280 -36.907 1.00 41.81 335 LEU A CA 1
ATOM 2595 C C . LEU A 1 335 ? 27.107 -0.430 -36.315 1.00 41.81 335 LEU A C 1
ATOM 2597 O O . LEU A 1 335 ? 26.130 -0.501 -37.064 1.00 41.81 335 LEU A O 1
ATOM 2601 N N . ASP A 1 336 ? 26.980 -0.463 -34.988 1.00 41.06 336 ASP A N 1
ATOM 2602 C CA . ASP A 1 336 ? 25.672 -0.531 -34.333 1.00 41.06 336 ASP A CA 1
ATOM 2603 C C . ASP A 1 336 ? 24.895 0.784 -34.503 1.00 41.06 336 ASP A C 1
ATOM 2605 O O . ASP A 1 336 ? 23.698 0.754 -34.792 1.00 41.06 336 ASP A O 1
ATOM 2609 N N . LEU A 1 337 ? 25.568 1.941 -34.465 1.00 42.88 337 LEU A N 1
ATOM 2610 C CA . LEU A 1 337 ? 24.967 3.237 -34.805 1.00 42.88 337 LEU A CA 1
ATOM 2611 C C . LEU A 1 337 ? 24.520 3.310 -36.271 1.00 42.88 337 LEU A C 1
ATOM 2613 O O . LEU A 1 337 ? 23.465 3.877 -36.535 1.00 42.88 337 LEU A O 1
ATOM 2617 N N . ALA A 1 338 ? 25.262 2.715 -37.207 1.00 44.94 338 ALA A N 1
ATOM 2618 C CA . ALA A 1 338 ? 24.889 2.639 -38.619 1.00 44.94 338 ALA A CA 1
ATOM 2619 C C . ALA A 1 338 ? 23.698 1.696 -38.858 1.00 44.94 338 ALA A C 1
ATOM 2621 O O . ALA A 1 338 ? 22.871 1.957 -39.727 1.00 44.94 338 ALA A O 1
ATOM 2622 N N . ARG A 1 339 ? 23.563 0.618 -38.075 1.00 43.81 339 ARG A N 1
ATOM 2623 C CA . ARG A 1 339 ? 22.371 -0.252 -38.089 1.00 43.81 339 ARG A CA 1
ATOM 2624 C C . ARG A 1 339 ? 21.146 0.463 -37.531 1.00 43.81 339 ARG A C 1
ATOM 2626 O O . ARG A 1 339 ? 20.058 0.323 -38.085 1.00 43.81 339 ARG A O 1
ATOM 2633 N N . ILE A 1 340 ? 21.333 1.249 -36.472 1.00 40.19 340 ILE A N 1
ATOM 2634 C CA . ILE A 1 340 ? 20.298 2.115 -35.898 1.00 40.19 340 ILE A CA 1
ATOM 2635 C C . ILE A 1 340 ? 19.901 3.200 -36.905 1.00 40.19 340 ILE A C 1
ATOM 2637 O O . ILE A 1 340 ? 18.712 3.400 -37.130 1.00 40.19 340 ILE A O 1
ATOM 2641 N N . ASP A 1 341 ? 20.864 3.844 -37.568 1.00 42.06 341 ASP A N 1
ATOM 2642 C CA . ASP A 1 341 ? 20.605 4.802 -38.648 1.00 42.06 341 ASP A CA 1
ATOM 2643 C C . ASP A 1 341 ? 19.889 4.155 -39.819 1.00 42.06 341 ASP A C 1
ATOM 2645 O O . ASP A 1 341 ? 18.904 4.702 -40.279 1.00 42.06 341 ASP A O 1
ATOM 2649 N N . ALA A 1 342 ? 20.293 2.967 -40.260 1.00 43.97 342 ALA A N 1
ATOM 2650 C CA . ALA A 1 342 ? 19.600 2.259 -41.328 1.00 43.97 342 ALA A CA 1
ATOM 2651 C C . ALA A 1 342 ? 18.161 1.889 -40.933 1.00 43.97 342 ALA A C 1
ATOM 2653 O O . ALA A 1 342 ? 17.263 1.985 -41.763 1.00 43.97 342 ALA A O 1
ATOM 2654 N N . ALA A 1 343 ? 17.909 1.511 -39.675 1.00 39.69 343 ALA A N 1
ATOM 2655 C CA . ALA A 1 343 ? 16.563 1.234 -39.172 1.00 39.69 343 ALA A CA 1
ATOM 2656 C C . ALA A 1 343 ? 15.704 2.508 -39.056 1.00 39.69 343 ALA A C 1
ATOM 2658 O O . ALA A 1 343 ? 14.504 2.473 -39.343 1.00 39.69 343 ALA A O 1
ATOM 2659 N N . LEU A 1 344 ? 16.314 3.633 -38.670 1.00 39.19 344 LEU A N 1
ATOM 2660 C CA . LEU A 1 344 ? 15.665 4.939 -38.583 1.00 39.19 344 LEU A CA 1
ATOM 2661 C C . LEU A 1 344 ? 15.447 5.565 -39.967 1.00 39.19 344 LEU A C 1
ATOM 2663 O O . LEU A 1 344 ? 14.364 6.080 -40.200 1.00 39.19 344 LEU A O 1
ATOM 2667 N N . ASP A 1 345 ? 16.400 5.474 -40.894 1.00 39.97 345 ASP A N 1
ATOM 2668 C CA . ASP A 1 345 ? 16.345 6.012 -42.261 1.00 39.97 345 ASP A CA 1
ATOM 2669 C C . ASP A 1 345 ? 15.483 5.158 -43.194 1.00 39.97 345 ASP A C 1
ATOM 2671 O O . ASP A 1 345 ? 14.719 5.710 -43.987 1.00 39.97 345 ASP A O 1
ATOM 2675 N N . ALA A 1 346 ? 15.484 3.826 -43.047 1.00 40.53 346 ALA A N 1
ATOM 2676 C CA . ALA A 1 346 ? 14.509 2.966 -43.725 1.00 40.53 346 ALA A CA 1
ATOM 2677 C C . ALA A 1 346 ? 13.069 3.354 -43.351 1.00 40.53 346 ALA A C 1
ATOM 2679 O O . ALA A 1 346 ? 12.174 3.277 -44.192 1.00 40.53 346 ALA A O 1
ATOM 2680 N N . ARG A 1 347 ? 12.859 3.840 -42.119 1.00 37.94 347 ARG A N 1
ATOM 2681 C CA . ARG A 1 347 ? 11.575 4.360 -41.626 1.00 37.94 347 ARG A CA 1
ATOM 2682 C C . ARG A 1 347 ? 11.412 5.884 -41.781 1.00 37.94 347 ARG A C 1
ATOM 2684 O O . ARG A 1 347 ? 10.302 6.376 -41.620 1.00 37.94 347 ARG A O 1
ATOM 2691 N N . ALA A 1 348 ? 12.473 6.626 -42.121 1.00 35.03 348 ALA A N 1
ATOM 2692 C CA . ALA A 1 348 ? 12.480 8.080 -42.325 1.00 35.03 348 ALA A CA 1
ATOM 2693 C C . ALA A 1 348 ? 12.544 8.502 -43.802 1.00 35.03 348 ALA A C 1
ATOM 2695 O O . ALA A 1 348 ? 12.517 9.696 -44.091 1.00 35.03 348 ALA A O 1
ATOM 2696 N N . SER A 1 349 ? 12.555 7.560 -44.747 1.00 35.41 349 SER A N 1
ATOM 2697 C CA . SER A 1 349 ? 12.394 7.829 -46.186 1.00 35.41 349 SER A CA 1
ATOM 2698 C C . SER A 1 349 ? 11.022 8.423 -46.569 1.00 35.41 349 SER A C 1
ATOM 2700 O O . SER A 1 349 ? 10.799 8.779 -47.721 1.00 35.41 349 SER A O 1
ATOM 2702 N N . THR A 1 350 ? 10.122 8.614 -45.600 1.00 41.53 350 THR A N 1
ATOM 2703 C CA . THR A 1 350 ? 8.887 9.411 -45.705 1.00 41.53 350 THR A CA 1
ATOM 2704 C C . THR A 1 350 ? 9.043 10.861 -45.213 1.00 41.53 350 THR A C 1
ATOM 2706 O O . THR A 1 350 ? 8.048 11.527 -44.938 1.00 41.53 350 THR A O 1
ATOM 2709 N N . ARG A 1 351 ? 10.275 11.368 -45.068 1.00 36.38 351 ARG A N 1
ATOM 2710 C CA . ARG A 1 351 ? 10.569 12.747 -44.650 1.00 36.38 351 ARG A CA 1
ATOM 2711 C C . ARG A 1 351 ? 10.360 13.752 -45.782 1.00 36.38 351 ARG A C 1
ATOM 2713 O O . ARG A 1 351 ? 11.172 13.828 -46.692 1.00 36.38 351 ARG A O 1
ATOM 2720 N N . ASP A 1 352 ? 9.367 14.608 -45.601 1.00 32.12 352 ASP A N 1
ATOM 2721 C CA . ASP A 1 352 ? 9.607 16.046 -45.492 1.00 32.12 352 ASP A CA 1
ATOM 2722 C C . ASP A 1 352 ? 8.583 16.627 -44.502 1.00 32.12 352 ASP A C 1
ATOM 2724 O O . ASP A 1 352 ? 7.390 16.393 -44.634 1.00 32.12 352 ASP A O 1
ATOM 2728 N N . GLY A 1 353 ? 9.057 17.346 -43.477 1.00 31.59 353 GLY A N 1
ATOM 2729 C CA . GLY A 1 353 ? 8.210 18.113 -42.550 1.00 31.59 353 GLY A CA 1
ATOM 2730 C C . GLY A 1 353 ? 7.785 17.397 -41.258 1.00 31.59 353 GLY A C 1
ATOM 2731 O O . GLY A 1 353 ? 6.776 16.709 -41.196 1.00 31.59 353 GLY A O 1
ATOM 2732 N N . PHE A 1 354 ? 8.498 17.638 -40.153 1.00 37.81 354 PHE A N 1
ATOM 2733 C CA . PHE A 1 354 ? 8.036 17.292 -38.797 1.00 37.81 354 PHE A CA 1
ATOM 2734 C C . PHE A 1 354 ? 7.007 18.326 -38.270 1.00 37.81 354 PHE A C 1
ATOM 2736 O O . PHE A 1 354 ? 7.250 18.980 -37.253 1.00 37.81 354 PHE A O 1
ATOM 2743 N N . GLY A 1 355 ? 5.881 18.479 -38.976 1.00 36.47 355 GLY A N 1
ATOM 2744 C CA . GLY A 1 355 ? 4.708 19.288 -38.599 1.00 36.47 355 GLY A CA 1
ATOM 2745 C C . GLY A 1 355 ? 3.450 18.438 -38.355 1.00 36.47 355 GLY A C 1
ATOM 2746 O O . GLY A 1 355 ? 3.527 17.213 -38.418 1.00 36.47 355 GLY A O 1
ATOM 2747 N N . GLU A 1 356 ? 2.311 19.095 -38.088 1.00 36.16 356 GLU A N 1
ATOM 2748 C CA . GLU A 1 356 ? 0.965 18.528 -37.816 1.00 36.16 356 GLU A CA 1
ATOM 2749 C C . GLU A 1 356 ? 0.449 17.517 -38.880 1.00 36.16 356 GLU A C 1
ATOM 2751 O O . GLU A 1 356 ? -0.550 16.848 -38.658 1.00 36.16 356 GLU A O 1
ATOM 2756 N N . GLU A 1 357 ? 1.157 17.329 -40.001 1.00 37.97 357 GLU A N 1
ATOM 2757 C CA . GLU A 1 357 ? 0.814 16.408 -41.099 1.00 37.97 357 GLU A CA 1
ATOM 2758 C C . GLU A 1 357 ? 1.203 14.928 -40.871 1.00 37.97 357 GLU A C 1
ATOM 2760 O O . GLU A 1 357 ? 0.682 14.064 -41.572 1.00 37.97 357 GLU A O 1
ATOM 2765 N N . LEU A 1 358 ? 2.079 14.578 -39.910 1.00 37.78 358 LEU A N 1
ATOM 2766 C CA . LEU A 1 358 ? 2.454 13.167 -39.640 1.00 37.78 358 LEU A CA 1
ATOM 2767 C C . LEU A 1 358 ? 1.264 12.338 -39.122 1.00 37.78 358 LEU A C 1
ATOM 2769 O O . LEU A 1 358 ? 1.141 11.148 -39.422 1.00 37.78 358 LEU A O 1
ATOM 2773 N N . ASP A 1 359 ? 0.397 13.004 -38.371 1.00 37.34 359 ASP A N 1
ATOM 2774 C CA . ASP A 1 359 ? -0.788 12.443 -37.742 1.00 37.34 359 ASP A CA 1
ATOM 2775 C C . ASP A 1 359 ? -1.809 12.001 -38.801 1.00 37.34 359 ASP A C 1
ATOM 2777 O O . ASP A 1 359 ? -2.294 10.875 -38.749 1.00 37.34 359 ASP A O 1
ATOM 2781 N N . GLU A 1 360 ? -2.029 12.802 -39.850 1.00 37.66 360 GLU A N 1
ATOM 2782 C CA . GLU A 1 360 ? -2.879 12.436 -40.994 1.00 37.66 360 GLU A CA 1
ATOM 2783 C C . GLU A 1 360 ? -2.217 11.405 -41.932 1.00 37.66 360 GLU A C 1
ATOM 2785 O O . GLU A 1 360 ? -2.897 10.554 -42.512 1.00 37.66 360 GLU A O 1
ATOM 2790 N N . LEU A 1 361 ? -0.885 11.435 -42.081 1.00 35.06 361 LEU A N 1
ATOM 2791 C CA . LEU A 1 361 ? -0.155 10.575 -43.025 1.00 35.06 361 LEU A CA 1
ATOM 2792 C C . LEU A 1 361 ? -0.009 9.120 -42.548 1.00 35.06 361 LEU A C 1
ATOM 2794 O O . LEU A 1 361 ? 0.045 8.200 -43.379 1.00 35.06 361 LEU A O 1
ATOM 2798 N N . LEU A 1 362 ? 0.090 8.928 -41.227 1.00 36.75 362 LEU A N 1
ATOM 2799 C CA . LEU A 1 362 ? 0.214 7.629 -40.565 1.00 36.75 362 LEU A CA 1
ATOM 2800 C C . LEU A 1 362 ? -1.141 7.055 -40.120 1.00 36.75 362 LEU A C 1
ATOM 2802 O O . LEU A 1 362 ? -1.283 5.829 -40.132 1.00 36.75 362 LEU A O 1
ATOM 2806 N N . ALA A 1 363 ? -2.151 7.901 -39.856 1.00 37.69 363 ALA A N 1
ATOM 2807 C CA . ALA A 1 363 ? -3.524 7.498 -39.505 1.00 37.69 363 ALA A CA 1
ATOM 2808 C C . ALA A 1 363 ? -4.274 6.682 -40.583 1.00 37.69 363 ALA A C 1
ATOM 2810 O O . ALA A 1 363 ? -5.409 6.270 -40.367 1.00 37.69 363 ALA A O 1
ATOM 2811 N N . GLY A 1 364 ? -3.650 6.373 -41.722 1.00 36.47 364 GLY A N 1
ATOM 2812 C CA . GLY A 1 364 ? -4.199 5.463 -42.735 1.00 36.47 364 GLY A CA 1
ATOM 2813 C C . GLY A 1 364 ? -3.280 4.312 -43.153 1.00 36.47 364 GLY A C 1
ATOM 2814 O O . GLY A 1 364 ? -3.643 3.570 -44.063 1.00 36.47 364 GLY A O 1
ATOM 2815 N N . ARG A 1 365 ? -2.082 4.173 -42.561 1.00 36.25 365 ARG A N 1
ATOM 2816 C CA . ARG A 1 365 ? -1.031 3.254 -43.056 1.00 36.25 365 ARG A CA 1
ATOM 2817 C C . ARG A 1 365 ? -0.439 2.299 -42.022 1.00 36.25 365 ARG A C 1
ATOM 2819 O O . ARG A 1 365 ? 0.132 1.293 -42.428 1.00 36.25 365 ARG A O 1
ATOM 2826 N N . ILE A 1 366 ? -0.540 2.615 -40.734 1.00 36.72 366 ILE A N 1
ATOM 2827 C CA . ILE A 1 366 ? 0.081 1.859 -39.640 1.00 36.72 366 ILE A CA 1
ATOM 2828 C C . ILE A 1 366 ? -0.987 1.653 -38.564 1.00 36.72 366 ILE A C 1
ATOM 2830 O O . ILE A 1 366 ? -1.603 2.620 -38.117 1.00 36.72 366 ILE A O 1
ATOM 2834 N N . GLY A 1 367 ? -1.255 0.402 -38.188 1.00 36.56 367 GLY A N 1
ATOM 2835 C CA . GLY A 1 367 ? -2.236 0.085 -37.150 1.00 36.56 367 GLY A CA 1
ATOM 2836 C C . GLY A 1 367 ? -1.650 0.205 -35.734 1.00 36.56 367 GLY A C 1
ATOM 2837 O O . GLY A 1 367 ? -0.430 0.257 -35.570 1.00 36.56 367 GLY A O 1
ATOM 2838 N N . PRO A 1 368 ? -2.487 0.171 -34.679 1.00 37.78 368 PRO A N 1
ATOM 2839 C CA . PRO A 1 368 ? -2.021 0.158 -33.288 1.00 37.78 368 PRO A CA 1
ATOM 2840 C C . PRO A 1 368 ? -0.984 -0.938 -32.995 1.00 37.78 368 PRO A C 1
ATOM 2842 O O . PRO A 1 368 ? -0.032 -0.700 -32.260 1.00 37.78 368 PRO A O 1
ATOM 2845 N N . ALA A 1 369 ? -1.125 -2.119 -33.607 1.00 38.53 369 ALA A N 1
ATOM 2846 C CA . ALA A 1 369 ? -0.185 -3.231 -33.448 1.00 38.53 369 ALA A CA 1
ATOM 2847 C C . ALA A 1 369 ? 1.226 -2.896 -33.967 1.00 38.53 369 ALA A C 1
ATOM 2849 O O . ALA A 1 369 ? 2.211 -3.118 -33.266 1.00 38.53 369 ALA A O 1
ATOM 2850 N N . ASP A 1 370 ? 1.318 -2.286 -35.149 1.00 39.38 370 ASP A N 1
ATOM 2851 C CA . ASP A 1 370 ? 2.591 -1.886 -35.755 1.00 39.38 370 ASP A CA 1
ATOM 2852 C C . ASP A 1 370 ? 3.273 -0.759 -34.947 1.00 39.38 370 ASP A C 1
ATOM 2854 O O . ASP A 1 370 ? 4.500 -0.710 -34.823 1.00 39.38 370 ASP A O 1
ATOM 2858 N N . ALA A 1 371 ? 2.480 0.148 -34.356 1.00 37.75 371 ALA A N 1
ATOM 2859 C CA . ALA A 1 371 ? 2.982 1.203 -33.473 1.00 37.75 371 ALA A CA 1
ATOM 2860 C C . ALA A 1 371 ? 3.539 0.628 -32.159 1.00 37.75 371 ALA A C 1
ATOM 2862 O O . ALA A 1 371 ? 4.616 1.021 -31.714 1.00 37.75 371 ALA A O 1
ATOM 2863 N N . ILE A 1 372 ? 2.850 -0.348 -31.566 1.00 39.03 372 ILE A N 1
ATOM 2864 C CA . ILE A 1 372 ? 3.314 -1.077 -30.379 1.00 39.03 372 ILE A CA 1
ATOM 2865 C C . ILE A 1 372 ? 4.637 -1.802 -30.666 1.00 39.03 372 ILE A C 1
ATOM 2867 O O . ILE A 1 372 ? 5.578 -1.687 -29.880 1.00 39.03 372 ILE A O 1
ATOM 2871 N N . GLU A 1 373 ? 4.757 -2.478 -31.812 1.00 40.34 373 GLU A N 1
ATOM 2872 C CA . GLU A 1 373 ? 5.997 -3.146 -32.228 1.00 40.34 373 GLU A CA 1
ATOM 2873 C C . GLU A 1 373 ? 7.153 -2.147 -32.413 1.00 40.34 373 GLU A C 1
ATOM 2875 O O . GLU A 1 373 ? 8.289 -2.403 -32.003 1.00 40.34 373 GLU A O 1
ATOM 2880 N N . ALA A 1 374 ? 6.872 -0.960 -32.960 1.00 39.28 374 ALA A N 1
ATOM 2881 C CA . ALA A 1 374 ? 7.859 0.110 -33.072 1.00 39.28 374 ALA A CA 1
ATOM 2882 C C . ALA A 1 374 ? 8.333 0.622 -31.698 1.00 39.28 374 ALA A C 1
ATOM 2884 O O . ALA A 1 374 ? 9.537 0.792 -31.500 1.00 39.28 374 ALA A O 1
ATOM 2885 N N . ILE A 1 375 ? 7.423 0.822 -30.739 1.00 42.53 375 ILE A N 1
ATOM 2886 C CA . ILE A 1 375 ? 7.763 1.199 -29.356 1.00 42.53 375 ILE A CA 1
ATOM 2887 C C . ILE A 1 375 ? 8.637 0.113 -28.713 1.00 42.53 375 ILE A C 1
ATOM 2889 O O . ILE A 1 375 ? 9.656 0.439 -28.102 1.00 42.53 375 ILE A O 1
ATOM 2893 N N . ALA A 1 376 ? 8.285 -1.167 -28.886 1.00 40.84 376 ALA A N 1
ATOM 2894 C CA . ALA A 1 376 ? 9.054 -2.297 -28.360 1.00 40.84 376 ALA A CA 1
ATOM 2895 C C . ALA A 1 376 ? 10.492 -2.284 -28.890 1.00 40.84 376 ALA A C 1
ATOM 2897 O O . ALA A 1 376 ? 11.446 -2.356 -28.116 1.00 40.84 376 ALA A O 1
ATOM 2898 N N . ALA A 1 377 ? 10.645 -2.136 -30.209 1.00 39.78 377 ALA A N 1
ATOM 2899 C CA . ALA A 1 377 ? 11.942 -2.111 -30.871 1.00 39.78 377 ALA A CA 1
ATOM 2900 C C . ALA A 1 377 ? 12.810 -0.930 -30.407 1.00 39.78 377 ALA A C 1
AT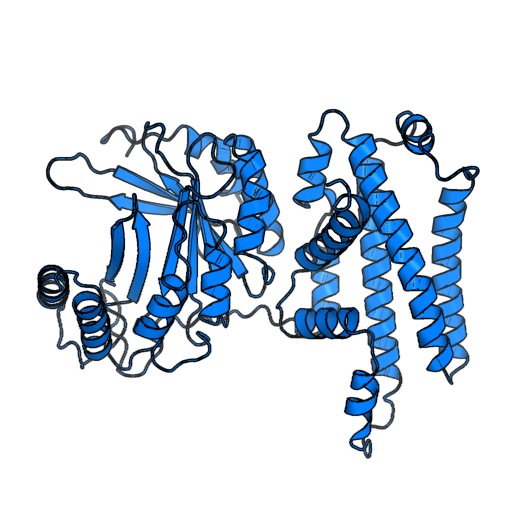OM 2902 O O . ALA A 1 377 ? 14.012 -1.093 -30.201 1.00 39.78 377 ALA A O 1
ATOM 2903 N N . LEU A 1 378 ? 12.216 0.248 -30.194 1.00 42.22 378 LEU A N 1
ATOM 2904 C CA . LEU A 1 378 ? 12.927 1.434 -29.705 1.00 42.22 378 LEU A CA 1
ATOM 2905 C C . LEU A 1 378 ? 13.386 1.278 -28.254 1.00 42.22 378 LEU A C 1
ATOM 2907 O O . LEU A 1 378 ? 14.524 1.619 -27.939 1.00 42.22 378 LEU A O 1
ATOM 2911 N N . LEU A 1 379 ? 12.534 0.732 -27.383 1.00 44.12 379 LEU A N 1
ATOM 2912 C CA . LEU A 1 379 ? 12.895 0.451 -25.992 1.00 44.12 379 LEU A CA 1
ATOM 2913 C C . LEU A 1 379 ? 13.960 -0.648 -25.896 1.00 44.12 379 LEU A C 1
ATOM 2915 O O . LEU A 1 379 ? 14.881 -0.529 -25.093 1.00 44.12 379 LEU A O 1
ATOM 2919 N N . ALA A 1 380 ? 13.878 -1.684 -26.734 1.00 41.34 380 ALA A N 1
ATOM 2920 C CA . ALA A 1 380 ? 14.898 -2.726 -26.831 1.00 41.34 380 ALA A CA 1
ATOM 2921 C C . ALA A 1 380 ? 16.236 -2.170 -27.350 1.00 41.34 380 ALA A C 1
ATOM 2923 O O . ALA A 1 380 ? 17.296 -2.535 -26.845 1.00 41.34 380 ALA A O 1
ATOM 2924 N N . CYS A 1 381 ? 16.194 -1.251 -28.318 1.00 40.38 381 CYS A N 1
ATOM 2925 C CA . C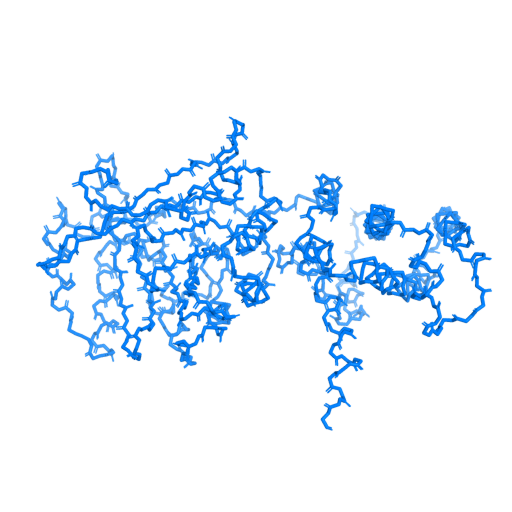YS A 1 381 ? 17.375 -0.557 -28.821 1.00 40.38 381 CYS A CA 1
ATOM 2926 C C . CYS A 1 381 ? 18.018 0.333 -27.746 1.00 40.38 381 CYS A C 1
ATOM 2928 O O . CYS A 1 381 ? 19.231 0.290 -27.573 1.00 40.38 381 CYS A O 1
ATOM 2930 N N . ASP A 1 382 ? 17.229 1.114 -27.002 1.00 44.34 382 ASP A N 1
ATOM 2931 C CA . ASP A 1 382 ? 17.722 1.923 -25.879 1.00 44.34 382 ASP A CA 1
ATOM 2932 C C . ASP A 1 382 ? 18.372 1.052 -24.807 1.00 44.34 382 ASP A C 1
ATOM 2934 O O . ASP A 1 382 ? 19.504 1.293 -24.400 1.00 44.34 382 ASP A O 1
ATOM 2938 N N . ALA A 1 383 ? 17.681 -0.015 -24.411 1.00 43.72 383 ALA A N 1
ATOM 2939 C CA . ALA A 1 383 ? 18.149 -1.010 -23.461 1.00 43.72 383 ALA A CA 1
ATOM 2940 C C . ALA A 1 383 ? 19.497 -1.617 -23.893 1.00 43.72 383 ALA A C 1
ATOM 2942 O O . ALA A 1 383 ? 20.446 -1.639 -23.106 1.00 43.72 383 ALA A O 1
ATOM 2943 N N . ALA A 1 384 ? 19.614 -2.036 -25.155 1.00 39.91 384 ALA A N 1
ATOM 2944 C CA . ALA A 1 384 ? 20.855 -2.554 -25.724 1.00 39.91 384 ALA A CA 1
ATOM 2945 C C . ALA A 1 384 ? 21.975 -1.499 -25.743 1.00 39.91 384 ALA A C 1
ATOM 2947 O O . ALA A 1 384 ? 23.120 -1.818 -25.431 1.00 39.91 384 ALA A O 1
ATOM 2948 N N . VAL A 1 385 ? 21.663 -0.232 -26.031 1.00 42.69 385 VAL A N 1
ATOM 2949 C CA . VAL A 1 385 ? 22.651 0.856 -25.990 1.00 42.69 385 VAL A CA 1
ATOM 2950 C C . VAL A 1 385 ? 23.076 1.180 -24.557 1.00 42.69 385 VAL A C 1
ATOM 2952 O O . VAL A 1 385 ? 24.265 1.355 -24.311 1.00 42.69 385 VAL A O 1
ATOM 2955 N N . GLN A 1 386 ? 22.167 1.186 -23.579 1.00 45.44 386 GLN A N 1
ATOM 2956 C CA . GLN A 1 386 ? 22.523 1.320 -22.161 1.00 45.44 386 GLN A CA 1
ATOM 2957 C C . GLN A 1 386 ? 23.396 0.152 -21.688 1.00 45.44 386 GLN A C 1
ATOM 2959 O O . GLN A 1 386 ? 24.335 0.357 -20.917 1.00 45.44 386 GLN A O 1
ATOM 2964 N N . GLN A 1 387 ? 23.126 -1.066 -22.170 1.00 39.62 387 GLN A N 1
ATOM 2965 C CA . GLN A 1 387 ? 23.959 -2.240 -21.914 1.00 39.62 387 GLN A CA 1
ATOM 2966 C C . GLN A 1 387 ? 25.355 -2.076 -22.502 1.00 39.62 387 GLN A C 1
ATOM 2968 O O . GLN A 1 387 ? 26.341 -2.333 -21.817 1.00 39.62 387 GLN A O 1
ATOM 2973 N N . LEU A 1 388 ? 25.429 -1.616 -23.751 1.00 37.38 388 LEU A N 1
ATOM 2974 C CA . LEU A 1 388 ? 26.673 -1.380 -24.464 1.00 37.38 388 LEU A CA 1
ATOM 2975 C C . LEU A 1 388 ? 27.490 -0.273 -23.789 1.00 37.38 388 LEU A C 1
ATOM 2977 O O . LEU A 1 388 ? 28.680 -0.455 -23.578 1.00 37.38 388 LEU A O 1
ATOM 2981 N N . LEU A 1 389 ? 26.863 0.825 -23.359 1.00 41.81 389 LEU A N 1
ATOM 2982 C CA . LEU A 1 389 ? 27.517 1.901 -22.606 1.00 41.81 389 LEU A CA 1
ATOM 2983 C C . LEU A 1 389 ? 28.020 1.415 -21.239 1.00 41.81 389 LEU A C 1
ATOM 2985 O O . LEU A 1 389 ? 29.162 1.684 -20.876 1.00 41.81 389 LEU A O 1
ATOM 2989 N N . ALA A 1 390 ? 27.217 0.633 -20.511 1.00 40.69 390 ALA A N 1
ATOM 2990 C CA . ALA A 1 390 ? 27.635 0.027 -19.247 1.00 40.69 390 ALA A CA 1
ATOM 2991 C C . ALA A 1 390 ? 28.763 -1.007 -19.429 1.00 40.69 390 ALA A C 1
ATOM 2993 O O . ALA A 1 390 ? 29.618 -1.145 -18.553 1.00 40.69 390 ALA A O 1
ATOM 2994 N N . MET A 1 391 ? 28.779 -1.726 -20.556 1.00 34.81 391 MET A N 1
ATOM 2995 C CA . MET A 1 391 ? 29.858 -2.636 -20.940 1.00 34.81 391 MET A CA 1
ATOM 2996 C C . MET A 1 391 ? 31.117 -1.887 -21.372 1.00 34.81 391 MET A C 1
ATOM 2998 O O . MET A 1 391 ? 32.195 -2.296 -20.975 1.00 34.81 391 MET A O 1
ATOM 3002 N N . ILE A 1 392 ? 31.013 -0.792 -22.125 1.00 37.00 392 ILE A N 1
ATOM 3003 C CA . ILE A 1 392 ? 32.150 0.059 -22.512 1.00 37.00 392 ILE A CA 1
ATOM 3004 C C . ILE A 1 392 ? 32.814 0.654 -21.260 1.00 37.00 392 ILE A C 1
ATOM 3006 O O . ILE A 1 392 ? 34.037 0.593 -21.132 1.00 37.00 392 ILE A O 1
ATOM 3010 N N . ASP A 1 393 ? 32.019 1.109 -20.287 1.00 39.50 393 ASP A N 1
ATOM 3011 C CA . ASP A 1 393 ? 32.496 1.560 -18.972 1.00 39.50 393 ASP A CA 1
ATOM 3012 C C . ASP A 1 393 ? 33.200 0.443 -18.174 1.00 39.50 393 ASP A C 1
ATOM 3014 O O . ASP A 1 393 ? 34.155 0.701 -17.438 1.00 39.50 393 ASP A O 1
ATOM 3018 N N . ALA A 1 394 ? 32.742 -0.807 -18.303 1.00 32.62 394 ALA A N 1
ATOM 3019 C CA . ALA A 1 394 ? 33.316 -1.965 -17.613 1.00 32.62 394 ALA A CA 1
ATOM 3020 C C . ALA A 1 394 ? 34.548 -2.554 -18.331 1.00 32.62 394 ALA A C 1
ATOM 3022 O O . ALA A 1 394 ? 35.481 -3.026 -17.682 1.00 32.62 394 ALA A O 1
ATOM 3023 N N . CYS A 1 395 ? 34.577 -2.521 -19.663 1.00 30.70 395 CYS A N 1
ATOM 3024 C CA . CYS A 1 395 ? 35.636 -3.079 -20.505 1.00 30.70 395 CYS A CA 1
ATOM 3025 C C . CYS A 1 395 ? 36.848 -2.147 -20.652 1.00 30.70 395 CYS A C 1
ATOM 3027 O O . CYS A 1 395 ? 37.904 -2.602 -21.079 1.00 30.70 395 CYS A O 1
ATOM 3029 N N . GLY A 1 396 ? 36.765 -0.897 -20.185 1.00 40.19 396 GLY A N 1
ATOM 3030 C CA . GLY A 1 396 ? 37.942 -0.071 -19.889 1.00 40.19 396 GLY A CA 1
ATOM 3031 C C . GLY A 1 396 ? 38.762 -0.536 -18.670 1.00 40.19 396 GLY A C 1
ATOM 3032 O O . GLY A 1 396 ? 39.742 0.114 -18.314 1.00 40.19 396 GLY A O 1
ATOM 3033 N N . ALA A 1 397 ? 38.389 -1.642 -18.009 1.00 34.81 397 ALA A N 1
ATOM 3034 C CA . ALA A 1 397 ? 38.999 -2.117 -16.765 1.00 34.81 397 ALA A CA 1
ATOM 3035 C C . ALA A 1 397 ? 39.767 -3.450 -16.886 1.00 34.81 397 ALA A C 1
ATOM 3037 O O . ALA A 1 397 ? 39.766 -4.259 -15.957 1.00 34.81 397 ALA A O 1
ATOM 3038 N N . THR A 1 398 ? 40.509 -3.682 -17.970 1.00 33.09 398 THR A N 1
ATOM 3039 C CA . THR A 1 398 ? 41.601 -4.676 -17.960 1.00 33.09 398 THR A CA 1
ATOM 3040 C C . THR A 1 398 ? 42.887 -4.070 -17.399 1.00 33.09 398 THR A C 1
ATOM 3042 O O . THR A 1 398 ? 43.816 -3.775 -18.139 1.00 33.09 398 THR A O 1
ATOM 3045 N N . SER A 1 399 ? 42.917 -3.866 -16.077 1.00 34.94 399 SER A N 1
ATOM 3046 C CA . SER A 1 399 ? 44.089 -4.042 -15.193 1.00 34.94 399 SER A CA 1
ATOM 3047 C C . SER A 1 399 ? 43.752 -3.522 -13.787 1.00 34.94 399 SER A C 1
ATOM 3049 O O . SER A 1 399 ? 44.141 -2.431 -13.366 1.00 34.94 399 SER A O 1
ATOM 3051 N N . LEU A 1 400 ? 42.969 -4.296 -13.037 1.00 30.34 400 LEU A N 1
ATOM 3052 C CA . LEU A 1 400 ? 42.635 -3.999 -11.642 1.00 30.34 400 LEU A CA 1
ATOM 3053 C C . LEU A 1 400 ? 43.700 -4.579 -10.704 1.00 30.34 400 LEU A C 1
ATOM 3055 O O . LEU A 1 400 ? 43.496 -5.595 -10.047 1.00 30.34 400 LEU A O 1
ATOM 3059 N N . ALA A 1 401 ? 44.843 -3.898 -10.635 1.00 32.53 401 ALA A N 1
ATOM 3060 C CA . ALA A 1 401 ? 45.742 -3.988 -9.482 1.00 32.53 401 ALA A CA 1
ATOM 3061 C C . ALA A 1 401 ? 46.156 -2.613 -8.923 1.00 32.53 401 ALA A C 1
ATOM 3063 O O . ALA A 1 401 ? 46.779 -2.556 -7.866 1.00 32.53 401 ALA A O 1
ATOM 3064 N N . SER A 1 402 ? 45.797 -1.495 -9.572 1.00 38.41 402 SER A N 1
ATOM 3065 C CA . SER A 1 402 ? 46.270 -0.171 -9.135 1.00 38.41 402 SER A CA 1
ATOM 3066 C C . SER A 1 402 ? 45.452 1.024 -9.655 1.00 38.41 402 SER A C 1
ATOM 3068 O O . SER A 1 402 ? 46.034 1.963 -10.193 1.00 38.41 402 SER A O 1
ATOM 3070 N N . ALA A 1 403 ? 44.123 1.036 -9.520 1.00 28.27 403 ALA A N 1
ATOM 3071 C CA . ALA A 1 403 ? 43.337 2.237 -9.839 1.00 28.27 403 ALA A CA 1
ATOM 3072 C C . ALA A 1 403 ? 43.156 3.131 -8.588 1.00 28.27 403 ALA A C 1
ATOM 3074 O O . ALA A 1 403 ? 42.551 2.673 -7.614 1.00 28.27 403 ALA A O 1
ATOM 3075 N N . PRO A 1 404 ? 43.662 4.384 -8.582 1.00 34.91 404 PRO A N 1
ATOM 3076 C CA . PRO A 1 404 ? 43.467 5.342 -7.501 1.00 34.91 404 PRO A CA 1
ATOM 3077 C C . PRO A 1 404 ? 42.145 6.119 -7.640 1.00 34.91 404 PRO A C 1
ATOM 3079 O O . PRO A 1 404 ? 41.482 6.112 -8.673 1.00 34.91 404 PRO A O 1
ATOM 3082 N N . THR A 1 405 ? 41.809 6.811 -6.555 1.00 37.69 405 THR A N 1
ATOM 3083 C CA . THR A 1 405 ? 40.630 7.599 -6.143 1.00 37.69 405 THR A CA 1
ATOM 3084 C C . THR A 1 405 ? 39.919 8.512 -7.179 1.00 37.69 405 THR A C 1
ATOM 3086 O O . THR A 1 405 ? 38.897 9.111 -6.847 1.00 37.69 405 THR A O 1
ATOM 3089 N N . ASP A 1 406 ? 40.357 8.596 -8.438 1.00 36.16 406 ASP A N 1
ATOM 3090 C CA . ASP A 1 406 ? 39.820 9.517 -9.462 1.00 36.16 406 ASP A CA 1
ATOM 3091 C C . ASP A 1 406 ? 38.592 9.006 -10.243 1.00 36.16 406 ASP A C 1
ATOM 3093 O O . ASP A 1 406 ? 37.864 9.805 -10.842 1.00 36.16 406 ASP A O 1
ATOM 3097 N N . ALA A 1 407 ? 38.265 7.710 -10.179 1.00 30.66 407 ALA A N 1
ATOM 3098 C CA . ALA A 1 407 ? 37.034 7.168 -10.779 1.00 30.66 407 ALA A CA 1
ATOM 3099 C C . ALA A 1 407 ? 35.757 7.785 -10.161 1.00 30.66 407 ALA A C 1
ATOM 3101 O O . ALA A 1 407 ? 34.759 8.017 -10.846 1.00 30.66 407 ALA A O 1
ATOM 3102 N N . HIS A 1 408 ? 35.813 8.150 -8.876 1.00 31.83 408 HIS A N 1
ATOM 3103 C CA . HIS A 1 408 ? 34.738 8.863 -8.182 1.00 31.83 408 HIS A CA 1
ATOM 3104 C C . HIS A 1 408 ? 34.565 10.309 -8.679 1.00 31.83 408 HIS A C 1
ATOM 3106 O O . HIS A 1 408 ? 33.435 10.792 -8.776 1.00 31.83 408 HIS A O 1
ATOM 3112 N N . ALA A 1 409 ? 35.657 10.992 -9.041 1.00 33.00 409 ALA A N 1
ATOM 3113 C CA . ALA A 1 409 ? 35.629 12.356 -9.571 1.00 33.00 409 ALA A CA 1
ATOM 3114 C C . ALA A 1 409 ? 35.185 12.408 -11.047 1.00 33.00 409 ALA A C 1
ATOM 3116 O O . ALA A 1 409 ? 34.593 13.396 -11.483 1.00 33.00 409 ALA A O 1
ATOM 3117 N N . ALA A 1 410 ? 35.413 11.338 -11.816 1.00 31.94 410 ALA A N 1
ATOM 3118 C CA . ALA A 1 410 ? 34.910 11.198 -13.184 1.00 31.94 410 ALA A CA 1
ATOM 3119 C C . ALA A 1 410 ? 33.399 10.916 -13.226 1.00 31.94 410 ALA A C 1
ATOM 3121 O O . ALA A 1 410 ? 32.676 11.593 -13.960 1.00 31.94 410 ALA A O 1
ATOM 3122 N N . LEU A 1 411 ? 32.892 10.046 -12.339 1.00 31.20 411 LEU A N 1
ATOM 3123 C CA . LEU A 1 411 ? 31.451 9.921 -12.088 1.00 31.20 411 LEU A CA 1
ATOM 3124 C C . LEU A 1 411 ? 30.837 11.255 -11.653 1.00 31.20 411 LEU A C 1
ATOM 3126 O O . LEU A 1 411 ? 29.687 11.525 -11.994 1.00 31.20 411 LEU A O 1
ATOM 3130 N N . ALA A 1 412 ? 31.607 12.109 -10.961 1.00 31.27 412 ALA A N 1
ATOM 3131 C CA . ALA A 1 412 ? 31.207 13.443 -10.521 1.00 31.27 412 ALA A CA 1
ATOM 3132 C C . ALA A 1 412 ? 31.036 14.489 -11.653 1.00 31.27 412 ALA A C 1
ATOM 3134 O O . ALA A 1 412 ? 30.523 15.582 -11.380 1.00 31.27 412 ALA A O 1
ATOM 3135 N N . ARG A 1 413 ? 31.270 14.133 -12.931 1.00 33.00 413 ARG A N 1
ATOM 3136 C CA . ARG A 1 413 ? 31.084 15.019 -14.105 1.00 33.00 413 ARG A CA 1
ATOM 3137 C C . ARG A 1 413 ? 29.900 14.700 -15.039 1.00 33.00 413 ARG A C 1
ATOM 3139 O O . ARG A 1 413 ? 29.623 15.483 -15.939 1.00 33.00 413 ARG A O 1
ATOM 3146 N N . SER A 1 414 ? 29.153 13.616 -14.816 1.00 32.69 414 SER A N 1
ATOM 3147 C CA . SER A 1 414 ? 27.894 13.333 -15.537 1.00 32.69 414 SER A CA 1
ATOM 3148 C C . SER A 1 414 ? 26.804 14.398 -15.296 1.00 32.69 414 SER A C 1
ATOM 3150 O O . SER A 1 414 ? 26.686 14.916 -14.183 1.00 32.69 414 SER A O 1
ATOM 3152 N N . VAL A 1 415 ? 25.947 14.668 -16.293 1.00 34.44 415 VAL A N 1
ATOM 3153 C CA . VAL A 1 415 ? 24.784 15.574 -16.155 1.00 34.44 415 VAL A CA 1
ATOM 3154 C C . VAL A 1 415 ? 23.916 15.122 -14.957 1.00 34.44 415 VAL A C 1
ATOM 3156 O O . VAL A 1 415 ? 23.692 13.914 -14.812 1.00 34.44 415 VAL A O 1
ATOM 3159 N N . PRO A 1 416 ? 23.423 16.029 -14.084 1.00 34.38 416 PRO A N 1
ATOM 3160 C CA . PRO A 1 416 ? 22.747 15.665 -12.828 1.00 34.38 416 PRO A CA 1
ATOM 3161 C C . PRO A 1 416 ? 21.586 14.668 -12.973 1.00 34.38 416 PRO A C 1
ATOM 3163 O O . PRO A 1 416 ? 21.313 13.883 -12.067 1.00 34.38 416 PRO A O 1
ATOM 3166 N N . THR A 1 417 ? 20.903 14.675 -14.115 1.00 32.00 417 THR A N 1
ATOM 3167 C CA . THR A 1 417 ? 19.799 13.767 -14.461 1.00 32.00 417 THR A CA 1
ATOM 3168 C C . THR A 1 417 ? 20.274 12.335 -14.718 1.00 32.00 417 THR A C 1
ATOM 3170 O O . THR A 1 417 ? 19.716 11.402 -14.152 1.00 32.00 417 THR A O 1
ATOM 3173 N N . ALA A 1 418 ? 21.366 12.145 -15.465 1.00 34.78 418 ALA A N 1
ATOM 3174 C CA . ALA A 1 418 ? 21.942 10.822 -15.722 1.00 34.78 418 ALA A CA 1
ATOM 3175 C C . ALA A 1 418 ? 22.560 10.204 -14.454 1.00 34.78 418 ALA A C 1
ATOM 3177 O O . ALA A 1 418 ? 22.418 9.006 -14.210 1.00 34.78 418 ALA A O 1
ATOM 3178 N N . ARG A 1 419 ? 23.175 11.033 -13.590 1.00 37.22 419 ARG A N 1
ATOM 3179 C CA . ARG A 1 419 ? 23.704 10.568 -12.295 1.00 37.22 419 ARG A CA 1
ATOM 3180 C C . ARG A 1 419 ? 22.594 10.063 -11.374 1.00 37.22 419 ARG A C 1
ATOM 3182 O O . ARG A 1 419 ? 22.771 9.045 -10.712 1.00 37.22 419 ARG A O 1
ATOM 3189 N N . ARG A 1 420 ? 21.455 10.764 -11.351 1.00 38.75 420 ARG A N 1
ATOM 3190 C CA . ARG A 1 420 ? 20.266 10.358 -10.593 1.00 38.75 420 ARG A CA 1
ATOM 3191 C C . ARG A 1 420 ? 19.653 9.080 -11.158 1.00 38.75 420 ARG A C 1
ATOM 3193 O O . ARG A 1 420 ? 19.471 8.143 -10.397 1.00 38.75 420 ARG A O 1
ATOM 3200 N N . ALA A 1 421 ? 19.440 8.993 -12.470 1.00 38.03 421 ALA A N 1
ATOM 3201 C CA . ALA A 1 421 ? 18.842 7.819 -13.104 1.00 38.03 421 ALA A CA 1
ATOM 3202 C C . ALA A 1 421 ? 19.658 6.533 -12.860 1.00 38.03 421 ALA A C 1
ATOM 3204 O O . ALA A 1 421 ? 19.102 5.518 -12.451 1.00 38.03 421 ALA A O 1
ATOM 3205 N N . ILE A 1 422 ? 20.985 6.581 -13.016 1.00 38.25 422 ILE A N 1
ATOM 3206 C CA . ILE A 1 422 ? 21.869 5.420 -12.806 1.00 38.25 422 ILE A CA 1
ATOM 3207 C C . ILE A 1 422 ? 21.983 5.048 -11.317 1.00 38.25 422 ILE A C 1
ATOM 3209 O O . ILE A 1 422 ? 21.945 3.864 -10.978 1.00 38.25 422 ILE A O 1
ATOM 3213 N N . ALA A 1 423 ? 22.076 6.028 -10.409 1.00 40.16 423 ALA A N 1
ATOM 3214 C CA . ALA A 1 423 ? 22.070 5.771 -8.964 1.00 40.16 423 ALA A CA 1
ATOM 3215 C C . ALA A 1 423 ? 20.726 5.189 -8.490 1.00 40.16 423 ALA A C 1
ATOM 3217 O O . ALA A 1 423 ? 20.704 4.280 -7.657 1.00 40.16 423 ALA A O 1
ATOM 3218 N N . SER A 1 424 ? 19.614 5.653 -9.061 1.00 39.22 424 SER A N 1
ATOM 3219 C CA . SER A 1 424 ? 18.275 5.145 -8.775 1.00 39.22 424 SER A CA 1
ATOM 3220 C C . SER A 1 424 ? 18.046 3.751 -9.367 1.00 39.22 424 SER A C 1
ATOM 3222 O O . SER A 1 424 ? 17.532 2.886 -8.673 1.00 39.22 424 SER A O 1
ATOM 3224 N N . MET A 1 425 ? 18.507 3.463 -10.588 1.00 40.88 425 MET A N 1
ATOM 3225 C CA . MET A 1 425 ? 18.432 2.115 -11.176 1.00 40.88 425 MET A CA 1
ATOM 3226 C C . MET A 1 425 ? 19.271 1.095 -10.390 1.00 40.88 425 MET A C 1
ATOM 3228 O O . MET A 1 425 ? 18.798 -0.001 -10.101 1.00 40.88 425 MET A O 1
ATOM 3232 N N . ARG A 1 426 ? 20.488 1.467 -9.966 1.00 37.91 426 ARG A N 1
ATOM 3233 C CA . ARG A 1 426 ? 21.365 0.606 -9.145 1.00 37.91 426 ARG A CA 1
ATOM 3234 C C . ARG A 1 426 ? 20.852 0.391 -7.719 1.00 37.91 426 ARG A C 1
ATOM 3236 O O . ARG A 1 426 ? 21.123 -0.651 -7.134 1.00 37.91 426 ARG A O 1
ATOM 3243 N N . SER A 1 427 ? 20.123 1.357 -7.160 1.00 37.25 427 SER A N 1
ATOM 3244 C CA . SER A 1 427 ? 19.487 1.232 -5.838 1.00 37.25 427 SER A CA 1
ATOM 3245 C C . SER A 1 427 ? 18.075 0.636 -5.887 1.00 37.25 427 SER A C 1
ATOM 3247 O O . SER A 1 427 ? 17.449 0.474 -4.841 1.00 37.25 427 SER A O 1
ATOM 3249 N N . GLY A 1 428 ? 17.567 0.297 -7.079 1.00 37.25 428 GLY A N 1
ATOM 3250 C CA . GLY A 1 428 ? 16.200 -0.192 -7.285 1.00 37.25 428 GLY A CA 1
ATOM 3251 C C . GLY A 1 428 ? 15.118 0.893 -7.174 1.00 37.25 428 GLY A C 1
ATOM 3252 O O . GLY A 1 428 ? 13.934 0.591 -7.265 1.00 37.25 428 GLY A O 1
ATOM 3253 N N . ALA A 1 429 ? 15.492 2.160 -7.007 1.00 33.62 429 ALA A N 1
ATOM 3254 C CA . ALA A 1 429 ? 14.588 3.296 -6.840 1.00 33.62 429 ALA A CA 1
ATOM 3255 C C . ALA A 1 429 ? 13.859 3.757 -8.117 1.00 33.62 429 ALA A C 1
ATOM 3257 O O . ALA A 1 429 ? 13.115 4.733 -8.073 1.00 33.62 429 ALA A O 1
ATOM 3258 N N . MET A 1 430 ? 14.044 3.076 -9.249 1.00 36.66 430 MET A N 1
ATOM 3259 C CA . MET A 1 430 ? 13.212 3.250 -10.440 1.00 36.66 430 MET A CA 1
ATOM 3260 C C . MET A 1 430 ? 12.831 1.891 -11.012 1.00 36.66 430 MET A C 1
ATOM 3262 O O . MET A 1 430 ? 13.689 1.025 -11.170 1.00 36.66 430 MET A O 1
ATOM 3266 N N . SER A 1 431 ? 11.565 1.721 -11.403 1.00 42.03 431 SER A N 1
ATOM 3267 C CA . SER A 1 431 ? 11.287 0.763 -12.476 1.00 42.03 431 SER A CA 1
ATOM 3268 C C . SER A 1 431 ? 11.792 1.322 -13.778 1.00 42.03 431 SER A C 1
ATOM 3270 O O . SER A 1 431 ? 11.677 2.519 -14.014 1.00 42.03 431 SER A O 1
ATOM 3272 N N . VAL A 1 432 ? 12.116 0.406 -14.676 1.00 39.31 432 VAL A N 1
ATOM 3273 C CA . VAL A 1 432 ? 11.975 0.556 -16.128 1.00 39.31 432 VAL A CA 1
ATOM 3274 C C . VAL A 1 432 ? 10.762 1.432 -16.516 1.00 39.31 432 VAL A C 1
ATOM 3276 O O . VAL A 1 432 ? 10.920 2.453 -17.170 1.00 39.31 432 VAL A O 1
ATOM 3279 N N . HIS A 1 433 ? 9.565 1.109 -16.020 1.00 41.84 433 HIS A N 1
ATOM 3280 C CA . HIS A 1 433 ? 8.337 1.902 -16.147 1.00 41.84 433 HIS A CA 1
ATOM 3281 C C . HIS A 1 433 ? 8.449 3.344 -15.630 1.00 41.84 433 HIS A C 1
ATOM 3283 O O . HIS A 1 433 ? 8.032 4.260 -16.322 1.00 41.84 433 HIS A O 1
ATOM 3289 N N . SER A 1 434 ? 9.015 3.579 -14.443 1.00 43.19 434 SER A N 1
ATOM 3290 C CA . SER A 1 434 ? 9.166 4.932 -13.871 1.00 43.19 434 SER A CA 1
ATOM 3291 C C . SER A 1 434 ? 10.166 5.774 -14.658 1.00 43.19 434 SER A C 1
ATOM 3293 O O . SER A 1 434 ? 9.944 6.965 -14.820 1.00 43.19 434 SER A O 1
ATOM 3295 N N . ALA A 1 435 ? 11.222 5.149 -15.187 1.00 43.03 435 ALA A N 1
ATOM 3296 C CA . ALA A 1 435 ? 12.187 5.803 -16.060 1.00 43.03 435 ALA A CA 1
ATOM 3297 C C . ALA A 1 435 ? 11.547 6.213 -17.395 1.00 43.03 435 ALA A C 1
ATOM 3299 O O . ALA A 1 435 ? 11.794 7.316 -17.862 1.00 43.03 435 ALA A O 1
ATOM 3300 N N . ILE A 1 436 ? 10.678 5.367 -17.966 1.00 43.31 436 ILE A N 1
ATOM 3301 C CA . ILE A 1 436 ? 9.867 5.702 -19.150 1.00 43.31 436 ILE A CA 1
ATOM 3302 C C . ILE A 1 436 ? 8.874 6.831 -18.819 1.00 43.31 436 ILE A C 1
ATOM 3304 O O . ILE A 1 436 ? 8.725 7.763 -19.601 1.00 43.31 436 ILE A O 1
ATOM 3308 N N . TRP A 1 437 ? 8.226 6.790 -17.650 1.00 41.38 437 TRP A N 1
ATOM 3309 C CA . TRP A 1 437 ? 7.234 7.784 -17.227 1.00 41.38 437 TRP A CA 1
ATOM 3310 C C . TRP A 1 437 ? 7.824 9.157 -16.887 1.00 41.38 437 TRP A C 1
ATOM 3312 O O . TRP A 1 437 ? 7.344 10.131 -17.444 1.00 41.38 437 TRP A O 1
ATOM 3322 N N . GLU A 1 438 ? 8.853 9.272 -16.041 1.00 42.38 438 GLU A N 1
ATOM 3323 C CA . GLU A 1 438 ? 9.498 10.569 -15.743 1.00 42.38 438 GLU A CA 1
ATOM 3324 C C . GLU A 1 438 ? 10.105 11.193 -17.005 1.00 42.38 438 GLU A C 1
ATOM 3326 O O . GLU A 1 438 ? 10.035 12.401 -17.212 1.00 42.38 438 GLU A O 1
ATOM 3331 N N . TRP A 1 439 ? 10.641 10.360 -17.897 1.00 39.78 439 TRP A N 1
ATOM 3332 C CA . TRP A 1 439 ? 11.179 10.807 -19.175 1.00 39.78 439 TRP A CA 1
ATOM 3333 C C . TRP A 1 439 ? 10.100 11.342 -20.133 1.00 39.78 439 TRP A C 1
ATOM 3335 O O . TRP A 1 439 ? 10.359 12.297 -20.868 1.00 39.78 439 TRP A O 1
ATOM 3345 N N . LEU A 1 440 ? 8.890 10.772 -20.111 1.00 39.88 440 LEU A N 1
ATOM 3346 C CA . LEU A 1 440 ? 7.737 11.291 -20.855 1.00 39.88 440 LEU A CA 1
ATOM 3347 C C . LEU A 1 440 ? 7.126 12.532 -20.181 1.00 39.88 440 LEU A C 1
ATOM 3349 O O . LEU A 1 440 ? 6.797 13.484 -20.882 1.00 39.88 440 LEU A O 1
ATOM 3353 N N . ASP A 1 441 ? 6.998 12.539 -18.850 1.00 37.78 441 ASP A N 1
ATOM 3354 C CA . ASP A 1 441 ? 6.279 13.553 -18.060 1.00 37.78 441 ASP A CA 1
ATOM 3355 C C . ASP A 1 441 ? 7.058 14.880 -17.949 1.00 37.78 441 ASP A C 1
ATOM 3357 O O . ASP A 1 441 ? 6.482 15.940 -18.191 1.00 37.78 441 ASP A O 1
ATOM 3361 N N . ASP A 1 442 ? 8.383 14.862 -17.734 1.00 37.25 442 ASP A N 1
ATOM 3362 C CA . ASP A 1 442 ? 9.199 16.096 -17.687 1.00 37.25 442 ASP A CA 1
ATOM 3363 C C . ASP A 1 442 ? 9.221 16.828 -19.045 1.00 37.25 442 ASP A C 1
ATOM 3365 O O . ASP A 1 442 ? 9.195 18.060 -19.106 1.00 37.25 442 ASP A O 1
ATOM 3369 N N . ARG A 1 443 ? 9.175 16.087 -20.163 1.00 41.59 443 ARG A N 1
ATOM 3370 C CA . ARG A 1 443 ? 9.049 16.668 -21.515 1.00 41.59 443 ARG A CA 1
ATOM 3371 C C . ARG A 1 443 ? 7.622 17.111 -21.842 1.00 41.59 443 ARG A C 1
ATOM 3373 O O . ARG A 1 443 ? 7.440 17.996 -22.681 1.00 41.59 443 ARG A O 1
ATOM 3380 N N . TYR A 1 444 ? 6.622 16.530 -21.180 1.00 35.44 444 TYR A N 1
ATOM 3381 C CA . TYR A 1 444 ? 5.224 16.943 -21.288 1.00 35.44 444 TYR A CA 1
ATOM 3382 C C . TYR A 1 444 ? 4.979 18.262 -20.534 1.00 35.44 444 TYR A C 1
ATOM 3384 O O . TYR A 1 444 ? 4.346 19.173 -21.071 1.00 35.44 444 TYR A O 1
ATOM 3392 N N . VAL A 1 445 ? 5.549 18.414 -19.334 1.00 32.06 445 VAL A N 1
ATOM 3393 C CA . VAL A 1 445 ? 5.418 19.617 -18.495 1.00 32.06 445 VAL A CA 1
ATOM 3394 C C . VAL A 1 445 ? 6.231 20.796 -19.038 1.00 32.06 445 VAL A C 1
ATOM 3396 O O . VAL A 1 445 ? 5.692 21.900 -19.105 1.00 32.06 445 VAL A O 1
ATOM 3399 N N . GLU A 1 446 ? 7.467 20.604 -19.517 1.00 35.06 446 GLU A N 1
ATOM 3400 C CA . GLU A 1 446 ? 8.248 21.706 -20.118 1.00 35.06 446 GLU A CA 1
ATOM 3401 C C . GLU A 1 446 ? 7.599 22.283 -21.388 1.00 35.06 446 GLU A C 1
ATOM 3403 O O . GLU A 1 446 ? 7.759 23.468 -21.683 1.00 35.06 446 GLU A O 1
ATOM 3408 N N . ARG A 1 447 ? 6.843 21.473 -22.143 1.00 35.44 447 ARG A N 1
ATOM 3409 C CA . ARG A 1 447 ? 6.274 21.886 -23.437 1.00 35.44 447 ARG A CA 1
ATOM 3410 C C . ARG A 1 447 ? 4.816 22.348 -23.364 1.00 35.44 447 ARG A C 1
ATOM 3412 O O . ARG A 1 447 ? 4.403 23.137 -24.212 1.00 35.44 447 ARG A O 1
ATOM 3419 N N . PHE A 1 448 ? 4.054 21.911 -22.358 1.00 34.22 448 PHE A N 1
ATOM 3420 C CA . PHE A 1 448 ? 2.636 22.272 -22.194 1.00 34.22 448 PHE A CA 1
ATOM 3421 C C . PHE A 1 448 ? 2.302 22.986 -20.871 1.00 34.22 448 PHE A C 1
ATOM 3423 O O . PHE A 1 448 ? 1.229 23.575 -20.766 1.00 34.22 448 PHE A O 1
ATOM 3430 N N . GLY A 1 449 ? 3.212 23.026 -19.891 1.00 27.72 449 GLY A N 1
ATOM 3431 C CA . GLY A 1 449 ? 3.042 23.747 -18.620 1.00 27.72 449 GLY A CA 1
ATOM 3432 C C . GLY A 1 449 ? 3.266 25.264 -18.694 1.00 27.72 449 GLY A C 1
ATOM 3433 O O . GLY A 1 449 ? 3.071 25.954 -17.701 1.00 27.72 449 GLY A O 1
ATOM 3434 N N . ALA A 1 450 ? 3.633 25.799 -19.863 1.00 27.88 450 ALA A N 1
ATOM 3435 C CA . ALA A 1 450 ? 3.785 27.237 -20.113 1.00 27.88 450 ALA A CA 1
ATOM 3436 C C . ALA A 1 450 ? 2.578 27.858 -20.845 1.00 27.88 450 ALA A C 1
ATOM 3438 O O . ALA A 1 450 ? 2.719 28.830 -21.586 1.00 27.88 450 ALA A O 1
ATOM 3439 N N . ARG A 1 451 ? 1.378 27.298 -20.654 1.00 30.34 451 ARG A N 1
ATOM 3440 C CA . ARG A 1 451 ? 0.122 28.022 -20.892 1.00 30.34 451 ARG A CA 1
ATOM 3441 C C . ARG A 1 451 ? -0.594 28.240 -19.561 1.00 30.34 451 ARG A C 1
ATOM 3443 O O . ARG A 1 451 ? -1.566 27.560 -19.248 1.00 30.34 451 ARG A O 1
ATOM 3450 N N . SER A 1 452 ? -0.072 29.196 -18.798 1.00 30.08 452 SER A N 1
ATOM 3451 C CA . SER A 1 452 ? -0.850 30.043 -17.891 1.00 30.08 452 SER A CA 1
ATOM 3452 C C . SER A 1 452 ? -0.822 31.460 -18.434 1.00 30.08 452 SER A C 1
ATOM 3454 O O . SER A 1 452 ? 0.320 31.937 -18.641 1.00 30.08 452 SER A O 1
#

Radius of gyration: 25.54 Å; chains: 1; bounding box: 72×52×76 Å

Organism: NCBI:txid927083

pLDDT: mean 70.92, std 26.13, range [27.72, 98.62]